Protein AF-A0AAD8Y1L1-F1 (afdb_monomer_lite)

Structure (mmCIF, N/CA/C/O backbone):
data_AF-A0AAD8Y1L1-F1
#
_entry.id   AF-A0AAD8Y1L1-F1
#
loop_
_atom_site.group_PDB
_atom_site.id
_atom_site.type_symbol
_atom_site.label_atom_id
_atom_site.label_alt_id
_atom_site.label_comp_id
_atom_site.label_asym_id
_atom_site.label_entity_id
_atom_site.label_seq_id
_atom_site.pdbx_PDB_ins_code
_atom_site.Cartn_x
_atom_site.Cartn_y
_atom_site.Cartn_z
_atom_site.occupancy
_atom_site.B_iso_or_equiv
_atom_site.auth_seq_id
_atom_site.auth_comp_id
_atom_site.auth_asym_id
_atom_site.auth_atom_id
_atom_site.pdbx_PDB_model_num
ATOM 1 N N . MET A 1 1 ? 27.903 4.517 -93.693 1.00 49.28 1 MET A N 1
ATOM 2 C CA . MET A 1 1 ? 27.095 3.346 -93.288 1.00 49.28 1 MET A CA 1
ATOM 3 C C . MET A 1 1 ? 27.174 3.237 -91.769 1.00 49.28 1 MET A C 1
ATOM 5 O O . MET A 1 1 ? 28.232 2.871 -91.288 1.00 49.28 1 MET A O 1
ATOM 9 N N . ASN A 1 2 ? 26.148 3.653 -91.014 1.00 57.59 2 ASN A N 1
ATOM 10 C CA . ASN A 1 2 ? 26.108 3.457 -89.547 1.00 57.59 2 ASN A CA 1
ATOM 11 C C . ASN A 1 2 ? 24.669 3.423 -88.976 1.00 57.59 2 ASN A C 1
ATOM 13 O O . ASN A 1 2 ? 24.443 3.745 -87.817 1.00 57.59 2 ASN A O 1
ATOM 17 N N . SER A 1 3 ? 23.672 3.097 -89.805 1.00 62.00 3 SER A N 1
ATOM 18 C CA . SER A 1 3 ? 22.247 3.166 -89.437 1.00 62.00 3 SER A CA 1
ATOM 19 C C . SER A 1 3 ? 21.738 1.903 -88.725 1.00 62.00 3 SER A C 1
ATOM 21 O O . SER A 1 3 ? 20.714 1.954 -88.057 1.00 62.00 3 SER A O 1
ATOM 23 N N . GLY A 1 4 ? 22.434 0.768 -88.873 1.00 70.19 4 GLY A N 1
ATOM 24 C CA . GLY A 1 4 ? 22.042 -0.512 -88.265 1.00 70.19 4 GLY A CA 1
ATOM 25 C C . GLY A 1 4 ? 22.522 -0.694 -86.821 1.00 70.19 4 GLY A C 1
ATOM 26 O O . GLY A 1 4 ? 21.837 -1.332 -86.029 1.00 70.19 4 GLY A O 1
ATOM 27 N N . THR A 1 5 ? 23.655 -0.088 -86.462 1.00 79.50 5 THR A N 1
ATOM 28 C CA . THR A 1 5 ? 24.268 -0.151 -85.124 1.00 79.50 5 THR A CA 1
ATOM 29 C C . THR A 1 5 ? 23.466 0.638 -84.090 1.00 79.50 5 THR A C 1
ATOM 31 O O . THR A 1 5 ? 23.135 0.100 -83.040 1.00 79.50 5 THR A O 1
ATOM 34 N N . GLY A 1 6 ? 23.033 1.861 -84.417 1.00 87.25 6 GLY A N 1
ATOM 35 C CA . GLY A 1 6 ? 22.237 2.680 -83.491 1.00 87.25 6 GLY A CA 1
ATOM 36 C C . GLY A 1 6 ? 20.881 2.064 -83.116 1.00 87.25 6 GLY A C 1
ATOM 37 O O . GLY A 1 6 ? 20.441 2.188 -81.979 1.00 87.25 6 GLY A O 1
ATOM 38 N N . ILE A 1 7 ? 20.230 1.352 -84.043 1.00 88.38 7 ILE A N 1
ATOM 39 C CA . ILE A 1 7 ? 18.959 0.660 -83.763 1.00 88.38 7 ILE A CA 1
ATOM 40 C C . ILE A 1 7 ? 19.193 -0.555 -82.852 1.00 88.38 7 ILE A C 1
ATOM 42 O O . ILE A 1 7 ? 18.419 -0.781 -81.925 1.00 88.38 7 ILE A O 1
ATOM 46 N N . GLN A 1 8 ? 20.267 -1.319 -83.074 1.00 87.25 8 GLN A N 1
ATOM 47 C CA . GLN A 1 8 ? 20.634 -2.445 -82.207 1.00 87.25 8 GLN A CA 1
ATOM 48 C C . GLN A 1 8 ? 20.962 -1.991 -80.779 1.00 87.25 8 GLN A C 1
ATOM 50 O O . GLN A 1 8 ? 20.499 -2.616 -79.825 1.00 87.25 8 GLN A O 1
ATOM 55 N N . ASP A 1 9 ? 21.673 -0.872 -80.626 1.00 89.69 9 ASP A N 1
ATOM 56 C CA . ASP A 1 9 ? 21.980 -0.294 -79.314 1.00 89.69 9 ASP A CA 1
ATOM 57 C C . ASP A 1 9 ? 20.715 0.149 -78.568 1.00 89.69 9 ASP A C 1
ATOM 59 O O . ASP A 1 9 ? 20.596 -0.074 -77.360 1.00 89.69 9 ASP A O 1
ATOM 63 N N . LEU A 1 10 ? 19.741 0.723 -79.282 1.00 91.81 10 LEU A N 1
ATOM 64 C CA . LEU A 1 10 ? 18.445 1.103 -78.715 1.00 91.81 10 LEU A CA 1
ATOM 65 C C . LEU A 1 10 ? 17.629 -0.117 -78.269 1.00 91.81 10 LEU A C 1
ATOM 67 O O . LEU A 1 10 ? 17.124 -0.117 -77.149 1.00 91.81 10 LEU A O 1
ATOM 71 N N . MET A 1 11 ? 17.568 -1.184 -79.072 1.00 92.44 11 MET A N 1
ATOM 72 C CA . MET A 1 11 ? 16.893 -2.433 -78.678 1.00 92.44 11 MET A CA 1
ATOM 73 C C . MET A 1 11 ? 17.567 -3.096 -77.463 1.00 92.44 11 MET A C 1
ATOM 75 O O . MET A 1 11 ? 16.900 -3.600 -76.554 1.00 92.44 11 MET A O 1
ATOM 79 N N . ALA A 1 12 ? 18.902 -3.061 -77.398 1.00 92.38 12 ALA A N 1
ATOM 80 C CA 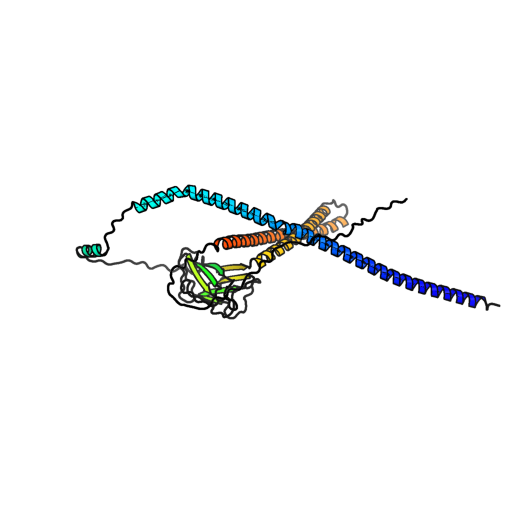. ALA A 1 12 ? 19.659 -3.558 -76.251 1.00 92.38 12 ALA A CA 1
ATOM 81 C C . ALA A 1 12 ? 19.458 -2.686 -74.998 1.00 92.38 12 ALA A C 1
ATOM 83 O O . ALA A 1 12 ? 19.465 -3.193 -73.873 1.00 92.38 12 ALA A O 1
ATOM 84 N N . ALA A 1 13 ? 19.292 -1.371 -75.159 1.00 94.69 13 ALA A N 1
ATOM 85 C CA . ALA A 1 13 ? 18.950 -0.462 -74.069 1.00 94.69 13 ALA A CA 1
ATOM 86 C C . ALA A 1 13 ? 17.513 -0.687 -73.564 1.00 94.69 13 ALA A C 1
ATOM 88 O O . ALA A 1 13 ? 17.309 -0.751 -72.353 1.00 94.69 13 ALA A O 1
ATOM 89 N N . GLU A 1 14 ? 16.542 -0.887 -74.459 1.00 95.44 14 GLU A N 1
ATOM 90 C CA . GLU A 1 14 ? 15.142 -1.180 -74.121 1.00 95.44 14 GLU A CA 1
ATOM 91 C C . GLU A 1 14 ? 14.998 -2.497 -73.347 1.00 95.44 14 GLU A C 1
ATOM 93 O O . GLU A 1 14 ? 14.298 -2.564 -72.332 1.00 95.44 14 GLU A O 1
ATOM 98 N N . THR A 1 15 ? 15.732 -3.532 -73.765 1.00 95.50 15 THR A N 1
ATOM 99 C CA . THR A 1 15 ? 15.752 -4.828 -73.072 1.00 95.50 15 THR A CA 1
ATOM 100 C C . THR A 1 15 ? 16.341 -4.696 -71.665 1.00 95.50 15 THR A C 1
ATOM 102 O O . THR A 1 15 ? 15.747 -5.180 -70.702 1.00 95.50 15 THR A O 1
ATOM 105 N N . ARG A 1 16 ? 17.469 -3.984 -71.516 1.00 94.50 16 ARG A N 1
ATOM 106 C CA . ARG A 1 16 ? 18.092 -3.728 -70.204 1.00 94.50 16 ARG A CA 1
ATOM 107 C C . ARG A 1 16 ? 17.181 -2.912 -69.289 1.00 94.50 16 ARG A C 1
ATOM 109 O O . ARG A 1 16 ? 17.028 -3.256 -68.122 1.00 94.50 16 ARG A O 1
ATOM 116 N N . ALA A 1 17 ? 16.539 -1.869 -69.811 1.00 96.19 17 ALA A N 1
ATOM 117 C CA . ALA A 1 17 ? 15.588 -1.069 -69.044 1.00 96.19 17 ALA A CA 1
ATOM 118 C C . ALA A 1 17 ? 14.386 -1.909 -68.577 1.00 96.19 17 ALA A C 1
ATOM 120 O O . ALA A 1 17 ? 13.998 -1.837 -67.410 1.00 96.19 17 ALA A O 1
ATOM 121 N N . SER A 1 18 ? 13.841 -2.759 -69.453 1.00 96.12 18 SER A N 1
ATOM 122 C CA . SER A 1 18 ? 12.732 -3.663 -69.122 1.00 96.12 18 SER A CA 1
ATOM 123 C C . SER A 1 18 ? 13.118 -4.687 -68.050 1.00 96.12 18 SER A C 1
ATOM 125 O O . SER A 1 18 ? 12.333 -4.937 -67.134 1.00 96.12 18 SER A O 1
ATOM 127 N N . GLN A 1 19 ? 14.336 -5.234 -68.115 1.00 96.75 19 GLN A N 1
ATOM 128 C CA . GLN A 1 19 ? 14.874 -6.148 -67.102 1.00 96.75 19 GLN A CA 1
ATOM 129 C C . GLN A 1 19 ? 15.026 -5.467 -65.739 1.00 96.75 19 GLN A C 1
ATOM 131 O O . GLN A 1 19 ? 14.554 -6.015 -64.748 1.00 96.75 19 GLN A O 1
ATOM 136 N N . ILE A 1 20 ? 15.579 -4.250 -65.692 1.00 96.62 20 ILE A N 1
ATOM 137 C CA . ILE A 1 20 ? 15.720 -3.477 -64.444 1.00 96.62 20 ILE A CA 1
ATOM 138 C C . ILE A 1 20 ? 14.349 -3.236 -63.795 1.00 96.62 20 ILE A C 1
ATOM 140 O O . ILE A 1 20 ? 14.190 -3.371 -62.582 1.00 96.62 20 ILE A O 1
ATOM 144 N N . VAL A 1 21 ? 13.326 -2.910 -64.591 1.00 97.19 21 VAL A N 1
ATOM 145 C CA . VAL A 1 21 ? 11.964 -2.704 -64.073 1.00 97.19 21 VAL A CA 1
ATOM 146 C C . VAL A 1 21 ? 11.338 -4.016 -63.591 1.00 97.19 21 VAL A C 1
ATOM 148 O O . VAL A 1 21 ? 10.662 -4.023 -62.560 1.00 97.19 21 VAL A O 1
ATOM 151 N N . ALA A 1 22 ? 11.540 -5.124 -64.307 1.00 96.38 22 ALA A N 1
ATOM 152 C CA . ALA A 1 22 ? 11.042 -6.437 -63.901 1.00 96.38 22 ALA A CA 1
ATOM 153 C C . ALA A 1 22 ? 11.690 -6.906 -62.588 1.00 96.38 22 ALA A C 1
ATOM 155 O O . ALA A 1 22 ? 10.980 -7.310 -61.668 1.00 96.38 22 ALA A O 1
ATOM 156 N N . GLU A 1 23 ? 13.009 -6.762 -62.467 1.00 96.31 23 GLU A N 1
ATOM 157 C CA . GLU A 1 23 ? 13.766 -7.058 -61.250 1.00 96.31 23 GLU A CA 1
ATOM 158 C C . GLU A 1 23 ? 13.287 -6.198 -60.074 1.00 96.31 23 GLU A C 1
ATOM 160 O O . GLU A 1 23 ? 12.977 -6.726 -59.009 1.00 96.31 23 GLU A O 1
ATOM 165 N N . ALA A 1 24 ? 13.102 -4.890 -60.278 1.00 96.81 24 ALA A N 1
ATOM 166 C CA . ALA A 1 24 ? 12.579 -4.000 -59.242 1.00 96.81 24 ALA A CA 1
ATOM 167 C C . ALA A 1 24 ? 11.163 -4.394 -58.773 1.00 96.81 24 ALA A C 1
ATOM 169 O O . ALA A 1 24 ? 10.834 -4.260 -57.590 1.00 96.81 24 ALA A O 1
ATOM 170 N N . ARG A 1 25 ? 10.309 -4.900 -59.676 1.00 96.69 25 ARG A N 1
ATOM 171 C CA . ARG A 1 25 ? 8.970 -5.405 -59.323 1.00 96.69 25 ARG A CA 1
ATOM 172 C C . ARG A 1 25 ? 9.043 -6.685 -58.494 1.00 96.69 25 ARG A C 1
ATOM 174 O O . ARG A 1 25 ? 8.300 -6.791 -57.519 1.00 96.69 25 ARG A O 1
ATOM 181 N N . ILE A 1 26 ? 9.930 -7.612 -58.856 1.00 96.50 26 ILE A N 1
ATOM 182 C CA . ILE A 1 26 ? 10.165 -8.855 -58.108 1.00 96.50 26 ILE A CA 1
ATOM 183 C C . ILE A 1 26 ? 10.713 -8.524 -56.717 1.00 96.50 26 ILE A C 1
ATOM 185 O O . ILE A 1 26 ? 10.093 -8.895 -55.726 1.00 96.50 26 ILE A O 1
ATOM 189 N N . ALA A 1 27 ? 11.757 -7.695 -56.632 1.00 96.69 27 ALA A N 1
ATOM 190 C CA . ALA A 1 27 ? 12.358 -7.273 -55.368 1.00 96.69 27 ALA A CA 1
ATOM 191 C C . ALA A 1 27 ? 11.351 -6.585 -54.429 1.00 96.69 27 ALA A C 1
ATOM 193 O O . ALA A 1 27 ? 11.379 -6.782 -53.213 1.00 96.69 27 ALA A O 1
ATOM 194 N N . ARG A 1 28 ? 10.411 -5.797 -54.974 1.00 96.62 28 ARG A N 1
ATOM 195 C CA . ARG A 1 28 ? 9.305 -5.229 -54.186 1.00 96.62 28 ARG A CA 1
ATOM 196 C C . ARG A 1 28 ? 8.364 -6.313 -53.653 1.00 96.62 28 ARG A C 1
ATOM 198 O O . ARG A 1 28 ? 7.928 -6.209 -52.508 1.00 96.62 28 ARG A O 1
ATOM 205 N N . GLY A 1 29 ? 8.028 -7.308 -54.472 1.00 96.69 29 GLY A N 1
ATOM 206 C CA . GLY A 1 29 ? 7.209 -8.449 -54.061 1.00 96.69 29 GLY A CA 1
ATOM 207 C C . GLY A 1 29 ? 7.880 -9.274 -52.963 1.00 96.69 29 GLY A C 1
ATOM 208 O O . GLY A 1 29 ? 7.241 -9.596 -51.965 1.00 96.69 29 GLY A O 1
ATOM 209 N N . ASP A 1 30 ? 9.177 -9.530 -53.095 1.00 96.75 30 ASP A N 1
ATOM 210 C CA . ASP A 1 30 ? 9.948 -10.295 -52.115 1.00 96.75 30 ASP A CA 1
ATOM 211 C C . ASP A 1 30 ? 10.082 -9.539 -50.796 1.00 96.75 30 ASP A C 1
ATOM 213 O O . ASP A 1 30 ? 9.859 -10.111 -49.732 1.00 96.75 30 ASP A O 1
ATOM 217 N N . ARG A 1 31 ? 10.317 -8.221 -50.842 1.00 96.19 31 ARG A N 1
ATOM 218 C CA . ARG A 1 31 ? 10.342 -7.390 -49.631 1.00 96.19 31 ARG A CA 1
ATOM 219 C C . ARG A 1 31 ? 8.995 -7.372 -48.905 1.00 96.19 31 ARG A C 1
ATOM 221 O O . ARG A 1 31 ? 8.970 -7.303 -47.681 1.00 96.19 31 ARG A O 1
ATOM 228 N N . MET A 1 32 ? 7.884 -7.438 -49.640 1.00 95.62 32 MET A N 1
ATOM 229 C CA . MET A 1 32 ? 6.546 -7.530 -49.049 1.00 95.62 32 MET A CA 1
ATOM 230 C C . MET A 1 32 ? 6.322 -8.886 -48.370 1.00 95.62 32 MET A C 1
ATOM 232 O O . MET A 1 32 ? 5.813 -8.919 -47.254 1.00 95.62 32 MET A O 1
ATOM 236 N N . LYS A 1 33 ? 6.743 -9.985 -49.007 1.00 97.31 33 LYS A N 1
ATOM 237 C CA . LYS A 1 33 ? 6.671 -11.329 -48.414 1.00 97.31 33 LYS A CA 1
ATOM 238 C C . LYS A 1 33 ? 7.559 -11.452 -47.180 1.00 97.31 33 LYS A C 1
ATOM 240 O O . LYS A 1 33 ? 7.094 -11.951 -46.165 1.00 97.31 33 LYS A O 1
ATOM 245 N N . GLN A 1 34 ? 8.792 -10.949 -47.242 1.00 95.81 34 GLN A N 1
ATOM 246 C CA . GLN A 1 34 ? 9.706 -10.963 -46.101 1.00 95.81 34 GLN A CA 1
ATOM 247 C C . GLN A 1 34 ? 9.111 -10.205 -44.912 1.00 95.81 34 GLN A C 1
ATOM 249 O O . GLN A 1 34 ? 9.090 -10.725 -43.807 1.00 95.81 34 GLN A O 1
ATOM 254 N N . ALA A 1 35 ? 8.538 -9.020 -45.148 1.00 96.00 35 ALA A N 1
ATOM 255 C CA . ALA A 1 35 ? 7.884 -8.255 -44.090 1.00 96.00 35 ALA A CA 1
ATOM 256 C C . ALA A 1 35 ? 6.691 -8.998 -43.460 1.00 96.00 35 ALA A C 1
ATOM 258 O O . ALA A 1 35 ? 6.439 -8.836 -42.269 1.00 96.00 35 ALA A O 1
ATOM 259 N N . GLN A 1 36 ? 5.959 -9.799 -44.242 1.00 96.62 36 GLN A N 1
ATOM 260 C CA . GLN A 1 36 ? 4.876 -10.632 -43.722 1.00 96.62 36 GLN A CA 1
ATOM 261 C C . GLN A 1 36 ? 5.414 -11.780 -42.858 1.00 96.62 36 GLN A C 1
ATOM 263 O O . GLN A 1 36 ? 4.928 -11.971 -41.750 1.00 96.62 36 GLN A O 1
ATOM 268 N N . VAL A 1 37 ? 6.451 -12.483 -43.326 1.00 97.38 37 VAL A N 1
ATOM 269 C CA . VAL A 1 37 ? 7.099 -13.569 -42.572 1.00 97.38 37 VAL A CA 1
ATOM 270 C C . VAL A 1 37 ? 7.678 -13.055 -41.253 1.00 97.38 37 VAL A C 1
ATOM 272 O O . VAL A 1 37 ? 7.405 -13.637 -40.207 1.00 97.38 37 VAL A O 1
ATOM 275 N N . ASP A 1 38 ? 8.396 -11.930 -41.281 1.00 93.81 38 ASP A N 1
ATOM 276 C CA . ASP A 1 38 ? 8.976 -11.321 -40.080 1.00 93.81 38 ASP A CA 1
ATOM 277 C C . ASP A 1 38 ? 7.880 -10.905 -39.077 1.00 93.81 38 ASP A C 1
ATOM 279 O O . ASP A 1 38 ? 8.030 -11.069 -37.865 1.00 93.81 38 ASP A O 1
ATOM 283 N N . ALA A 1 39 ? 6.750 -10.375 -39.561 1.00 96.31 39 ALA A N 1
ATOM 284 C CA . ALA A 1 39 ? 5.620 -10.015 -38.706 1.00 96.31 39 ALA A CA 1
ATOM 285 C C . ALA A 1 39 ? 4.959 -11.250 -38.072 1.00 96.31 39 ALA A C 1
ATOM 287 O O . ALA A 1 39 ? 4.644 -11.231 -36.879 1.00 96.31 39 ALA A O 1
ATOM 288 N N . ASP A 1 40 ? 4.776 -12.322 -38.845 1.00 95.44 40 ASP A N 1
ATOM 289 C CA . ASP A 1 40 ? 4.196 -13.575 -38.362 1.00 95.44 40 ASP A CA 1
ATOM 290 C C . ASP A 1 40 ? 5.104 -14.250 -37.319 1.00 95.44 40 ASP A C 1
ATOM 292 O O . ASP A 1 40 ? 4.611 -14.734 -36.296 1.00 95.44 40 ASP A O 1
ATOM 296 N N . GLU A 1 41 ? 6.427 -14.207 -37.508 1.00 96.75 41 GLU A N 1
ATOM 297 C CA . GLU A 1 41 ? 7.408 -14.701 -36.534 1.00 96.75 41 GLU A CA 1
ATOM 298 C C . GLU A 1 41 ? 7.320 -13.938 -35.202 1.00 96.75 41 GLU A C 1
ATOM 300 O O . GLU A 1 41 ? 7.263 -14.550 -34.131 1.00 96.75 41 GLU A O 1
ATOM 305 N N . LEU A 1 42 ? 7.216 -12.605 -35.248 1.00 95.19 42 LEU A N 1
ATOM 306 C CA . LEU A 1 42 ? 7.050 -11.778 -34.047 1.00 95.19 42 LEU A CA 1
ATOM 307 C C . LEU A 1 42 ? 5.737 -12.075 -33.311 1.00 95.19 42 LEU A C 1
ATOM 309 O O . LEU A 1 42 ? 5.712 -12.131 -32.079 1.00 95.19 42 LEU A O 1
ATOM 313 N N . ILE A 1 43 ? 4.644 -12.292 -34.047 1.00 95.94 43 ILE A N 1
ATOM 314 C CA . ILE A 1 43 ? 3.349 -12.656 -33.459 1.00 95.94 43 ILE A CA 1
ATOM 315 C C . ILE A 1 43 ? 3.431 -14.036 -32.796 1.00 95.94 43 ILE A C 1
ATOM 317 O O . ILE A 1 43 ? 2.912 -14.213 -31.689 1.00 95.94 43 ILE A O 1
ATOM 321 N N . ALA A 1 44 ? 4.082 -15.008 -33.439 1.00 96.56 44 ALA A N 1
ATOM 322 C CA . ALA A 1 44 ? 4.268 -16.347 -32.889 1.00 96.56 44 ALA A CA 1
ATOM 323 C C . ALA A 1 44 ? 5.113 -16.319 -31.605 1.00 96.56 44 ALA A C 1
ATOM 325 O O . ALA A 1 44 ? 4.705 -16.898 -30.595 1.00 96.56 44 ALA A O 1
ATOM 326 N N . ALA A 1 45 ? 6.227 -15.581 -31.609 1.00 96.44 45 ALA A N 1
ATOM 327 C CA . ALA A 1 45 ? 7.076 -15.398 -30.435 1.00 96.44 45 ALA A CA 1
ATOM 328 C C . ALA A 1 45 ? 6.309 -14.752 -29.268 1.00 96.44 45 ALA A C 1
ATOM 330 O O . ALA A 1 45 ? 6.379 -15.233 -28.137 1.00 96.44 45 ALA A O 1
ATOM 331 N N . TYR A 1 46 ? 5.509 -13.716 -29.544 1.00 97.06 46 TYR A N 1
ATOM 332 C CA . TYR A 1 46 ? 4.698 -13.057 -28.519 1.00 97.06 46 TYR A CA 1
ATOM 333 C C . TYR A 1 46 ? 3.635 -13.989 -27.924 1.00 97.06 46 TYR A C 1
ATOM 335 O O . TYR A 1 46 ? 3.447 -14.023 -26.710 1.00 97.06 46 TYR A O 1
ATOM 343 N N . ARG A 1 47 ? 2.947 -14.782 -28.755 1.00 96.62 47 ARG A N 1
ATOM 344 C CA . ARG A 1 47 ? 1.962 -15.765 -28.272 1.00 96.62 47 ARG A CA 1
ATOM 345 C C . ARG A 1 47 ? 2.604 -16.830 -27.389 1.00 96.62 47 ARG A C 1
ATOM 347 O O . ARG A 1 47 ? 2.017 -17.188 -26.373 1.00 96.62 47 ARG A O 1
ATOM 354 N N . LEU A 1 48 ? 3.797 -17.299 -27.753 1.00 96.75 48 LEU A N 1
ATOM 355 C CA . LEU A 1 48 ? 4.545 -18.271 -26.960 1.00 96.75 48 LEU A CA 1
ATOM 356 C C . LEU A 1 48 ? 4.933 -17.699 -25.589 1.00 96.75 48 LEU A C 1
ATOM 358 O O . LEU A 1 48 ? 4.727 -18.362 -24.576 1.00 96.75 48 LEU A O 1
ATOM 362 N N . GLU A 1 49 ? 5.432 -16.461 -25.544 1.00 94.31 49 GLU A N 1
ATOM 363 C CA . GLU A 1 49 ? 5.761 -15.779 -24.286 1.00 94.31 49 GLU A CA 1
ATOM 364 C C . GLU A 1 49 ? 4.521 -15.602 -23.394 1.00 94.31 49 GLU A C 1
ATOM 366 O O . GLU A 1 49 ? 4.573 -15.872 -22.194 1.00 94.31 49 GLU A O 1
ATOM 371 N N . GLN A 1 50 ? 3.386 -15.194 -23.975 1.00 96.75 50 GLN A N 1
ATOM 372 C CA . GLN A 1 50 ? 2.130 -15.054 -23.233 1.00 96.75 50 GLN A CA 1
ATOM 373 C C . GLN A 1 50 ? 1.612 -16.396 -22.706 1.00 96.75 50 GLN A C 1
ATOM 375 O O . GLN A 1 50 ? 1.126 -16.451 -21.577 1.00 96.75 50 GLN A O 1
ATOM 380 N N . GLN A 1 51 ? 1.732 -17.473 -23.488 1.00 93.44 51 GLN A N 1
ATOM 381 C CA . GLN A 1 51 ? 1.324 -18.807 -23.053 1.00 93.44 51 GLN A CA 1
ATOM 382 C C . GLN A 1 51 ? 2.211 -19.316 -21.911 1.00 93.44 51 GLN A C 1
ATOM 384 O O . GLN A 1 51 ? 1.683 -19.766 -20.902 1.00 93.44 51 GLN A O 1
ATOM 389 N N . ASP A 1 52 ? 3.535 -19.169 -22.002 1.00 93.50 52 ASP A N 1
ATOM 390 C CA . ASP A 1 52 ? 4.456 -19.549 -20.920 1.00 93.50 52 ASP A CA 1
ATOM 391 C C . ASP A 1 52 ? 4.200 -18.732 -19.641 1.00 93.50 52 ASP A C 1
ATOM 393 O O . ASP A 1 52 ? 4.187 -19.269 -18.530 1.00 93.50 52 ASP A O 1
ATOM 397 N N . ALA A 1 53 ? 3.921 -17.432 -19.776 1.00 92.06 53 ALA A N 1
ATOM 398 C CA . ALA A 1 53 ? 3.521 -16.595 -18.649 1.00 92.06 53 ALA A CA 1
ATOM 399 C C . ALA A 1 53 ? 2.187 -17.053 -18.032 1.00 92.06 53 ALA A C 1
ATOM 401 O O . ALA A 1 53 ? 2.050 -17.073 -16.802 1.00 92.06 53 ALA A O 1
ATOM 402 N N . PHE A 1 54 ? 1.218 -17.436 -18.866 1.00 91.19 54 PHE A N 1
ATOM 403 C CA . PHE A 1 54 ? -0.057 -17.982 -18.418 1.00 91.19 54 PHE A CA 1
ATOM 404 C C . PHE A 1 54 ? 0.133 -19.317 -17.701 1.00 91.19 54 PHE A C 1
ATOM 406 O O . PHE A 1 54 ? -0.350 -19.452 -16.584 1.00 91.19 54 PHE A O 1
ATOM 413 N N . ASP A 1 55 ? 0.890 -20.254 -18.266 1.00 86.44 55 ASP A N 1
ATOM 414 C CA . ASP A 1 55 ? 1.129 -21.578 -17.687 1.00 86.44 55 ASP A CA 1
ATOM 415 C C . ASP A 1 55 ? 1.894 -21.482 -16.362 1.00 86.44 55 ASP A C 1
ATOM 417 O O . ASP A 1 55 ? 1.551 -22.153 -15.387 1.00 86.44 55 ASP A O 1
ATOM 421 N N . LYS A 1 56 ? 2.883 -20.583 -16.259 1.00 88.38 56 LYS A N 1
ATOM 422 C CA . LYS A 1 56 ? 3.562 -20.281 -14.986 1.00 88.38 56 LYS A CA 1
ATOM 423 C C . LYS A 1 56 ? 2.588 -19.780 -13.928 1.00 88.38 56 LYS A C 1
ATOM 425 O O . LYS A 1 56 ? 2.660 -20.207 -12.775 1.00 88.38 56 LYS A O 1
ATOM 430 N N . LYS A 1 57 ? 1.672 -18.887 -14.306 1.00 85.31 57 LYS A N 1
ATOM 431 C CA . LYS A 1 57 ? 0.663 -18.349 -13.391 1.00 85.31 57 LYS A CA 1
ATOM 432 C C . LYS A 1 57 ? -0.404 -19.387 -13.041 1.00 85.31 57 LYS A C 1
ATOM 434 O O . LYS A 1 57 ? -0.767 -19.509 -11.878 1.00 85.31 57 LYS A O 1
ATOM 439 N N . ALA A 1 58 ? -0.856 -20.172 -14.010 1.00 81.44 58 ALA A N 1
ATOM 440 C CA . ALA A 1 58 ? -1.816 -21.249 -13.825 1.00 81.44 58 ALA A CA 1
ATOM 441 C C . ALA A 1 58 ? -1.243 -22.364 -12.945 1.00 81.44 58 ALA A C 1
ATOM 443 O O . ALA A 1 58 ? -1.959 -22.888 -12.107 1.00 81.44 58 ALA A O 1
ATOM 444 N N . ASN A 1 59 ? 0.049 -22.679 -13.040 1.00 74.62 59 ASN A N 1
ATOM 445 C CA . ASN A 1 59 ? 0.695 -23.617 -12.120 1.00 74.62 59 ASN A CA 1
ATOM 446 C C . ASN A 1 59 ? 0.869 -23.031 -10.709 1.00 74.62 59 ASN A C 1
ATOM 448 O O . ASN A 1 59 ? 0.764 -23.765 -9.726 1.00 74.62 59 ASN A O 1
ATOM 452 N N . ALA A 1 60 ? 1.098 -21.719 -10.587 1.00 74.12 60 ALA A N 1
ATOM 453 C CA . ALA A 1 60 ? 1.170 -21.047 -9.289 1.00 74.12 60 ALA A CA 1
ATOM 454 C C . ALA A 1 60 ? -0.201 -20.969 -8.586 1.00 74.12 60 ALA A C 1
ATOM 456 O O . ALA A 1 60 ? -0.294 -21.235 -7.388 1.00 74.12 60 ALA A O 1
ATOM 457 N N . ASP A 1 61 ? -1.261 -20.649 -9.331 1.00 68.00 61 ASP A N 1
ATOM 458 C CA . ASP A 1 61 ? -2.608 -20.416 -8.794 1.00 68.00 61 ASP A CA 1
ATOM 459 C C . ASP A 1 61 ? -3.488 -21.689 -8.820 1.00 68.00 61 ASP A C 1
ATOM 461 O O . ASP A 1 61 ? -4.345 -21.889 -7.957 1.00 68.00 61 ASP A O 1
ATOM 465 N N . GLY A 1 62 ? -3.264 -22.594 -9.775 1.00 58.22 62 GLY A N 1
ATOM 466 C CA . GLY A 1 62 ? -4.070 -23.795 -10.044 1.00 58.22 62 GLY A CA 1
ATOM 467 C C . GLY A 1 62 ? -3.810 -24.978 -9.110 1.00 58.22 62 GLY A C 1
ATOM 468 O O . GLY A 1 62 ? -4.633 -25.886 -9.029 1.00 58.22 62 GLY A O 1
ATOM 469 N N . GLY A 1 63 ? -2.735 -24.950 -8.315 1.00 57.28 63 GLY A N 1
ATOM 470 C CA . GLY A 1 63 ? -2.516 -25.913 -7.225 1.00 57.28 63 GLY A CA 1
ATOM 471 C C . GLY A 1 63 ? -3.378 -25.661 -5.975 1.00 57.28 63 GLY A C 1
ATOM 472 O O . GLY A 1 63 ? -3.321 -26.433 -5.015 1.00 57.28 63 GLY A O 1
ATOM 473 N N . SER A 1 64 ? -4.161 -24.575 -5.952 1.00 56.59 64 SER A N 1
ATOM 474 C CA . SER A 1 64 ? -4.847 -24.077 -4.750 1.00 56.59 64 SER A CA 1
ATOM 475 C C . SER A 1 64 ? -6.028 -24.945 -4.289 1.00 56.59 64 SER A C 1
ATOM 477 O O . SER A 1 64 ? -6.291 -25.019 -3.088 1.00 56.59 64 SER A O 1
ATOM 479 N N . GLY A 1 65 ? -6.689 -25.670 -5.201 1.00 59.16 65 GLY A N 1
ATOM 480 C CA . GLY A 1 65 ? -7.910 -26.431 -4.890 1.00 59.16 65 GLY A CA 1
ATOM 481 C C . GLY A 1 65 ? -7.722 -27.501 -3.806 1.00 59.16 65 GLY A C 1
ATOM 482 O O . GLY A 1 65 ? -8.475 -27.543 -2.836 1.00 59.16 65 GLY A O 1
ATOM 483 N N . ASN A 1 66 ? -6.664 -28.309 -3.907 1.00 61.16 66 ASN A N 1
ATOM 484 C CA . ASN A 1 66 ? -6.392 -29.366 -2.924 1.00 61.16 66 ASN A CA 1
ATOM 485 C C . ASN A 1 66 ? -5.620 -28.845 -1.701 1.00 61.16 66 ASN A C 1
ATOM 487 O O . ASN A 1 66 ? -5.809 -29.336 -0.589 1.00 61.16 66 ASN A O 1
ATOM 491 N N . ASN A 1 67 ? -4.785 -27.816 -1.870 1.00 68.62 67 ASN A N 1
ATOM 492 C CA . ASN A 1 67 ? -3.958 -27.280 -0.786 1.00 68.62 67 ASN A CA 1
ATOM 493 C C . ASN A 1 67 ? -4.785 -26.500 0.249 1.00 68.62 67 ASN A C 1
ATOM 495 O O . ASN A 1 67 ? -4.517 -26.583 1.447 1.00 68.62 67 ASN A O 1
ATOM 499 N N . ALA A 1 68 ? -5.827 -25.784 -0.191 1.00 73.31 68 ALA A N 1
ATOM 500 C CA . ALA A 1 68 ? -6.733 -25.072 0.707 1.00 73.31 68 ALA A CA 1
ATOM 501 C C . ALA A 1 68 ? -7.516 -26.035 1.616 1.00 73.31 68 ALA A C 1
ATOM 503 O O . ALA A 1 68 ? -7.587 -25.805 2.822 1.00 73.31 68 ALA A O 1
ATOM 504 N N . SER A 1 69 ? -8.032 -27.140 1.065 1.00 80.56 69 SER A N 1
ATOM 505 C CA . SER A 1 69 ? -8.764 -28.150 1.842 1.00 80.56 69 SER A CA 1
ATOM 506 C C . SER A 1 69 ? -7.859 -28.870 2.843 1.00 80.56 69 SER A C 1
ATOM 508 O O . SER A 1 69 ? -8.234 -29.041 4.001 1.00 80.56 69 SER A O 1
ATOM 510 N N . VAL A 1 70 ? -6.646 -29.255 2.430 1.00 82.69 70 VAL A N 1
ATOM 511 C CA . VAL A 1 70 ? -5.683 -29.933 3.315 1.00 82.69 70 VAL A CA 1
ATOM 512 C C . VAL A 1 70 ? -5.229 -29.010 4.444 1.00 82.69 70 VAL A C 1
ATOM 514 O O . VAL A 1 70 ? -5.167 -29.434 5.598 1.00 82.69 70 VAL A O 1
ATOM 517 N N . LYS A 1 71 ? -4.961 -27.734 4.143 1.00 84.88 71 LYS A N 1
ATOM 518 C CA . LYS A 1 71 ? -4.584 -26.750 5.159 1.00 84.88 71 LYS A CA 1
ATOM 519 C C . LYS A 1 71 ? -5.723 -26.489 6.149 1.00 84.88 71 LYS A C 1
ATOM 521 O O . LYS A 1 71 ? -5.479 -26.497 7.350 1.00 84.88 71 LYS A O 1
ATOM 526 N N . LEU A 1 72 ? -6.953 -26.325 5.658 1.00 87.00 72 LEU A N 1
ATOM 527 C CA . LEU A 1 72 ? -8.131 -26.126 6.504 1.00 87.00 72 LEU A CA 1
ATOM 528 C C . LEU A 1 72 ? -8.364 -27.321 7.437 1.00 87.00 72 LEU A C 1
ATOM 530 O O . LEU A 1 72 ? -8.661 -27.149 8.618 1.00 87.00 72 LEU A O 1
ATOM 534 N N . GLN A 1 73 ? -8.189 -28.539 6.925 1.00 89.06 73 GLN A N 1
ATOM 535 C CA . GLN A 1 73 ? -8.360 -29.749 7.718 1.00 89.06 73 GLN A CA 1
ATOM 536 C C . GLN A 1 73 ? -7.245 -29.925 8.758 1.00 89.06 73 GLN A C 1
ATOM 538 O O . GLN A 1 73 ? -7.516 -30.355 9.878 1.00 89.06 73 GLN A O 1
ATOM 543 N N . ALA A 1 74 ? -6.010 -29.534 8.433 1.00 92.25 74 ALA A N 1
ATOM 544 C CA . ALA A 1 74 ? -4.912 -29.498 9.397 1.00 92.25 74 ALA A CA 1
ATOM 545 C C . ALA A 1 74 ? -5.157 -28.472 10.520 1.00 92.25 74 ALA A C 1
ATOM 547 O O . ALA A 1 74 ? -4.958 -28.800 11.689 1.00 92.25 74 ALA A O 1
ATOM 548 N N . GLU A 1 75 ? -5.631 -27.267 10.184 1.00 93.56 75 GLU A N 1
ATOM 549 C CA . GLU A 1 75 ? -5.997 -26.232 11.164 1.00 93.56 75 GLU A CA 1
ATOM 550 C C . GLU A 1 75 ? -7.156 -26.699 12.059 1.00 93.56 75 GLU A C 1
ATOM 552 O O . GLU A 1 75 ? -7.057 -26.626 13.282 1.00 93.56 75 GLU A O 1
ATOM 557 N N . THR A 1 76 ? -8.196 -27.296 11.470 1.00 94.62 76 THR A N 1
ATOM 558 C CA . THR A 1 76 ? -9.352 -27.830 12.211 1.00 94.62 76 THR A CA 1
ATOM 559 C C . THR A 1 76 ? -8.931 -28.928 13.192 1.00 94.62 76 THR A C 1
ATOM 561 O O . THR A 1 76 ? -9.339 -28.926 14.351 1.00 94.62 76 THR A O 1
ATOM 564 N N . ASN A 1 77 ? -8.067 -29.854 12.766 1.00 95.25 77 ASN A N 1
ATOM 565 C CA . ASN A 1 77 ? -7.573 -30.919 13.639 1.00 95.25 77 ASN A CA 1
ATOM 566 C C . ASN A 1 77 ? -6.717 -30.377 14.795 1.00 95.25 77 ASN A C 1
ATOM 568 O O . ASN A 1 77 ? -6.785 -30.910 15.903 1.00 95.25 77 ASN A O 1
ATOM 572 N N . ALA A 1 78 ? -5.937 -29.319 14.558 1.00 94.94 78 ALA A N 1
ATOM 573 C CA . ALA A 1 78 ? -5.160 -28.664 15.604 1.00 94.94 78 ALA A CA 1
ATOM 574 C C . ALA A 1 78 ? -6.066 -27.966 16.635 1.00 94.94 78 ALA A C 1
ATOM 576 O O . ALA A 1 78 ? -5.854 -28.120 17.838 1.00 94.94 78 ALA A O 1
ATOM 577 N N . GLU A 1 79 ? -7.110 -27.262 16.187 1.00 94.81 79 GLU A N 1
ATOM 578 C CA . GLU A 1 79 ? -8.078 -26.611 17.080 1.00 94.81 79 GLU A CA 1
ATOM 579 C C . GLU A 1 79 ? -8.871 -27.620 17.917 1.00 94.81 79 GLU A C 1
ATOM 581 O O . GLU A 1 79 ? -9.086 -27.397 19.109 1.00 94.81 79 GLU A O 1
ATOM 586 N N . ILE A 1 80 ? -9.256 -28.763 17.337 1.00 95.94 80 ILE A N 1
ATOM 587 C CA . ILE A 1 80 ? -9.923 -29.842 18.081 1.00 95.94 80 ILE A CA 1
ATOM 588 C C . ILE A 1 80 ? -9.015 -30.367 19.202 1.00 95.94 80 ILE A C 1
ATOM 590 O O . ILE A 1 80 ? -9.489 -30.581 20.319 1.00 95.94 80 ILE A O 1
ATOM 594 N N . GLN A 1 81 ? -7.716 -30.547 18.941 1.00 95.12 81 GLN A N 1
ATOM 595 C CA . GLN A 1 81 ? -6.769 -31.008 19.962 1.00 95.12 81 GLN A CA 1
ATOM 596 C C . GLN A 1 81 ? -6.577 -29.987 21.086 1.00 95.12 81 GLN A C 1
ATOM 598 O O . GLN A 1 81 ? -6.562 -30.372 22.257 1.00 95.12 81 GLN A O 1
ATOM 603 N N . ASP A 1 82 ? -6.474 -28.697 20.759 1.00 95.19 82 ASP A N 1
ATOM 604 C CA . ASP A 1 82 ? -6.365 -27.649 21.778 1.00 95.19 82 ASP A CA 1
ATOM 605 C C . ASP A 1 82 ? -7.646 -27.558 22.620 1.00 95.19 82 ASP A C 1
ATOM 607 O O . ASP A 1 82 ? -7.589 -27.536 23.849 1.00 95.19 82 ASP A O 1
ATOM 611 N N . MET A 1 83 ? -8.818 -27.629 21.982 1.00 94.19 83 MET A N 1
ATOM 612 C CA . MET A 1 83 ? -10.110 -27.616 22.671 1.00 94.19 83 MET A CA 1
ATOM 613 C C . MET A 1 83 ? -10.262 -28.808 23.628 1.00 94.19 83 MET A C 1
ATOM 615 O O . MET A 1 83 ? -10.681 -28.636 24.774 1.00 94.19 83 MET A O 1
ATOM 619 N N . GLN A 1 84 ? -9.858 -30.009 23.202 1.00 95.25 84 GLN A N 1
ATOM 620 C CA . GLN A 1 84 ? -9.819 -31.196 24.063 1.00 95.25 84 GLN A CA 1
ATOM 621 C C . GLN A 1 84 ? -8.817 -31.031 25.216 1.00 95.25 84 GLN A C 1
ATOM 623 O O . GLN A 1 84 ? -9.112 -31.405 26.354 1.00 95.25 84 GLN A O 1
ATOM 628 N N . GLY A 1 85 ? -7.652 -30.431 24.954 1.00 94.69 85 GLY A N 1
ATOM 629 C CA . GLY A 1 85 ? -6.650 -30.116 25.970 1.00 94.69 85 GLY A CA 1
ATOM 630 C C . GLY A 1 85 ? -7.180 -29.160 27.041 1.00 94.69 85 GLY A C 1
ATOM 631 O O . GLY A 1 85 ? -7.058 -29.439 28.235 1.00 94.69 85 GLY A O 1
ATOM 632 N N . GLN A 1 86 ? -7.823 -28.066 26.629 1.00 93.56 86 GLN A N 1
ATOM 633 C CA . GLN A 1 86 ? -8.423 -27.082 27.532 1.00 93.56 86 GLN A CA 1
ATOM 634 C C . GLN A 1 86 ? -9.588 -27.667 28.336 1.00 93.56 86 GLN A C 1
ATOM 636 O O . GLN A 1 86 ? -9.712 -27.379 29.530 1.00 93.56 86 GLN A O 1
ATOM 641 N N . PHE A 1 87 ? -10.414 -28.514 27.714 1.00 95.12 87 PHE A N 1
ATOM 642 C CA . PHE A 1 87 ? -11.490 -29.224 28.400 1.00 95.12 87 PHE A CA 1
ATOM 643 C C . PHE A 1 87 ? -10.930 -30.124 29.505 1.00 95.12 87 PHE A C 1
ATOM 645 O O . PHE A 1 87 ? -11.308 -29.974 30.664 1.00 95.12 87 PHE A O 1
ATOM 652 N N . ASN A 1 88 ? -9.957 -30.981 29.190 1.00 93.69 88 ASN A N 1
ATOM 653 C CA . ASN A 1 88 ? -9.374 -31.908 30.163 1.00 93.69 88 ASN A CA 1
ATOM 654 C C . ASN A 1 88 ? -8.670 -31.190 31.329 1.00 93.69 88 ASN A C 1
ATOM 656 O O . ASN A 1 88 ? -8.692 -31.674 32.458 1.00 93.69 88 ASN A O 1
ATOM 660 N N . GLN A 1 89 ? -8.077 -30.017 31.085 1.00 93.50 89 GLN A N 1
ATOM 661 C CA . GLN A 1 89 ? -7.414 -29.223 32.127 1.00 93.50 89 GLN A CA 1
ATOM 662 C C . GLN A 1 89 ? -8.387 -28.488 33.062 1.00 93.50 89 GLN A C 1
ATOM 664 O O . GLN A 1 89 ? -8.063 -28.254 34.231 1.00 93.50 89 GLN A O 1
ATOM 669 N N . ASN A 1 90 ? -9.553 -28.078 32.555 1.00 93.69 90 ASN A N 1
ATOM 670 C CA . ASN A 1 90 ? -10.476 -27.202 33.281 1.00 93.69 90 ASN A CA 1
ATOM 671 C C . ASN A 1 90 ? -11.760 -27.897 33.745 1.00 93.69 90 ASN A C 1
ATOM 673 O O . ASN A 1 90 ? -12.423 -27.365 34.636 1.00 93.69 90 ASN A O 1
ATOM 677 N N . ALA A 1 91 ? -12.081 -29.083 33.216 1.00 93.31 91 ALA A N 1
ATOM 678 C CA . ALA A 1 91 ? -13.283 -29.838 33.564 1.00 93.31 91 ALA A CA 1
ATOM 679 C C . ALA A 1 91 ? -13.415 -30.027 35.080 1.00 93.31 91 ALA A C 1
ATOM 681 O O . ALA A 1 91 ? -14.442 -29.672 35.656 1.00 93.31 91 ALA A O 1
ATOM 682 N N . GLN A 1 92 ? -12.350 -30.479 35.750 1.00 91.56 92 GLN A N 1
ATOM 683 C CA . GLN A 1 92 ? -12.400 -30.721 37.192 1.00 91.56 92 GLN A CA 1
ATOM 684 C C . GLN A 1 92 ? -12.616 -29.431 38.000 1.00 91.56 92 GLN A C 1
ATOM 686 O O . GLN A 1 92 ? -13.433 -29.401 38.913 1.00 91.56 92 GLN A O 1
ATOM 691 N N . LYS A 1 93 ? -11.963 -28.326 37.614 1.00 94.19 93 LYS A N 1
ATOM 692 C CA . LYS A 1 93 ? -12.116 -27.025 38.290 1.00 94.19 93 LYS A CA 1
ATOM 693 C C . LYS A 1 93 ? -13.534 -26.469 38.143 1.00 94.19 93 LYS A C 1
ATOM 695 O O . LYS A 1 93 ? -14.063 -25.880 39.081 1.00 94.19 93 LYS A O 1
ATOM 700 N N . ALA A 1 94 ? -14.143 -26.638 36.968 1.00 92.62 94 ALA A N 1
ATOM 701 C CA . ALA A 1 94 ? -15.514 -26.206 36.717 1.00 92.62 94 ALA A CA 1
ATOM 702 C C . ALA A 1 94 ? -16.512 -27.003 37.571 1.00 92.62 94 ALA A C 1
ATOM 704 O O . ALA A 1 94 ? -17.397 -26.411 38.192 1.00 92.62 94 ALA A O 1
ATOM 705 N N . VAL A 1 95 ? -16.321 -28.324 37.662 1.00 94.06 95 VAL A N 1
ATOM 706 C CA . VAL A 1 95 ? -17.112 -29.201 38.537 1.00 94.06 95 VAL A CA 1
ATOM 707 C C . VAL A 1 95 ? -16.972 -28.779 40.001 1.00 94.06 95 VAL A C 1
ATOM 709 O O . VAL A 1 95 ? -17.983 -28.633 40.685 1.00 94.06 95 VAL A O 1
ATOM 712 N N . ASP A 1 96 ? -15.759 -28.483 40.467 1.00 93.12 96 ASP A N 1
ATOM 713 C CA . ASP A 1 96 ? -15.522 -28.056 41.850 1.00 93.12 96 ASP A CA 1
ATOM 714 C C . ASP A 1 96 ? -16.206 -26.717 42.177 1.00 93.12 96 ASP A C 1
ATOM 716 O O . ASP A 1 96 ? -16.783 -26.558 43.254 1.00 93.12 96 ASP A O 1
ATOM 720 N N . VAL A 1 97 ? -16.195 -25.746 41.254 1.00 94.00 97 VAL A N 1
ATOM 721 C CA . VAL A 1 97 ? -16.895 -24.460 41.437 1.00 94.00 97 VAL A CA 1
ATOM 722 C C . VAL A 1 97 ? -18.407 -24.659 41.514 1.00 94.00 97 VAL A C 1
ATOM 724 O O . VAL A 1 97 ? -19.048 -24.067 42.388 1.00 94.00 97 VAL A O 1
ATOM 727 N N . LEU A 1 98 ? -18.967 -25.489 40.628 1.00 92.44 98 LEU A N 1
ATOM 728 C CA . LEU A 1 98 ? -20.394 -25.810 40.621 1.00 92.44 98 LEU A CA 1
ATOM 729 C C . LEU A 1 98 ? -20.801 -26.495 41.927 1.00 92.44 98 LEU A C 1
ATOM 731 O O . LEU A 1 98 ? -21.724 -26.031 42.592 1.00 92.44 98 LEU A O 1
ATOM 735 N N . LEU A 1 99 ? -20.061 -27.523 42.350 1.00 93.88 99 LEU A N 1
ATOM 736 C CA . LEU A 1 99 ? -20.313 -28.224 43.609 1.00 93.88 99 LEU A CA 1
ATOM 737 C C . LEU A 1 99 ? -20.200 -27.286 44.812 1.00 93.88 99 LEU A C 1
ATOM 739 O O . LEU A 1 99 ? -21.080 -27.280 45.672 1.00 93.88 99 LEU A O 1
ATOM 743 N N . ARG A 1 100 ? -19.167 -26.435 44.854 1.00 93.50 100 ARG A N 1
ATOM 744 C CA . ARG A 1 100 ? -18.996 -25.451 45.928 1.00 93.50 100 ARG A CA 1
ATOM 745 C C . ARG A 1 100 ? -20.189 -24.508 46.014 1.00 93.50 100 ARG A C 1
ATOM 747 O O . ARG A 1 100 ? -20.645 -24.231 47.115 1.00 93.50 100 ARG A O 1
ATOM 754 N N . LYS A 1 101 ? -20.694 -24.018 44.879 1.00 89.19 101 LYS A N 1
ATOM 755 C CA . LYS A 1 101 ? -21.841 -23.103 44.850 1.00 89.19 101 LYS A CA 1
ATOM 756 C C . LYS A 1 101 ? -23.162 -23.784 45.182 1.00 89.19 101 LYS A C 1
ATOM 758 O O . LYS A 1 101 ? -23.949 -23.193 45.909 1.00 89.19 101 LYS A O 1
ATOM 763 N N . CYS A 1 102 ? -23.382 -25.019 44.737 1.00 89.19 102 CYS A N 1
ATOM 764 C CA . CYS A 1 102 ? -24.561 -25.795 45.126 1.00 89.19 102 CYS A CA 1
ATOM 765 C C . CYS A 1 102 ? -24.589 -26.107 46.632 1.00 89.19 102 CYS A C 1
ATOM 767 O O . CYS A 1 102 ? -25.666 -26.194 47.214 1.00 89.19 102 CYS A O 1
ATOM 769 N N . CYS A 1 103 ? -23.421 -26.239 47.266 1.00 87.94 103 CYS A N 1
ATOM 770 C CA . CYS A 1 103 ? -23.298 -26.489 48.704 1.00 87.94 103 CYS A CA 1
ATOM 771 C C . CYS A 1 103 ? -23.143 -25.210 49.554 1.00 87.94 103 CYS A C 1
ATOM 773 O O . CYS A 1 103 ? -23.163 -25.289 50.782 1.00 87.94 103 CYS A O 1
ATOM 775 N N . GLU A 1 104 ? -22.995 -24.032 48.942 1.00 84.50 104 GLU A N 1
ATOM 776 C CA . GLU A 1 104 ? -22.899 -22.743 49.635 1.00 84.50 104 GLU A CA 1
ATOM 777 C C . GLU A 1 104 ? -24.305 -22.166 49.843 1.00 84.50 104 GLU A C 1
ATOM 779 O O . GLU A 1 104 ? -24.823 -21.405 49.026 1.00 84.50 104 GLU A O 1
ATOM 784 N N . VAL A 1 105 ? -24.944 -22.536 50.954 1.00 82.19 105 VAL A N 1
ATOM 785 C CA . VAL A 1 105 ? -26.252 -21.984 51.328 1.00 82.19 105 VAL A CA 1
ATOM 786 C C . VAL A 1 105 ? -26.054 -20.626 52.004 1.00 82.19 105 VAL A C 1
ATOM 788 O O . VAL A 1 105 ? -25.706 -20.550 53.183 1.00 82.19 105 VAL A O 1
ATOM 791 N N . SER A 1 106 ? -26.286 -19.544 51.255 1.00 70.62 106 SER A N 1
ATOM 792 C CA . SER A 1 106 ? -26.340 -18.186 51.805 1.00 70.62 106 SER A CA 1
ATOM 793 C C . SER A 1 106 ? -27.716 -17.923 52.412 1.00 70.62 106 SER A C 1
ATOM 795 O O . SER A 1 106 ? -28.714 -17.778 51.704 1.00 70.62 106 SER A O 1
ATOM 797 N N . LEU A 1 107 ? -27.775 -17.868 53.740 1.00 75.69 107 LEU A N 1
ATOM 798 C CA . LEU A 1 107 ? -28.959 -17.433 54.471 1.00 75.69 107 LEU A CA 1
ATOM 799 C C . LEU A 1 107 ? -28.939 -15.905 54.582 1.00 75.69 107 LEU A C 1
ATOM 801 O O . LEU A 1 107 ? -28.565 -15.349 55.613 1.00 75.69 107 LEU A O 1
ATOM 805 N N . GLU A 1 108 ? -29.333 -15.214 53.514 1.00 70.31 108 GLU A N 1
ATOM 806 C CA . GLU A 1 108 ? -29.601 -13.779 53.590 1.00 70.31 108 GLU A CA 1
ATOM 807 C C . GLU A 1 108 ? -30.986 -13.526 54.179 1.00 70.31 108 GLU A C 1
ATOM 809 O O . GLU A 1 108 ? -32.014 -14.014 53.704 1.00 70.31 108 GLU A O 1
ATOM 814 N N . VAL A 1 109 ? -31.015 -12.722 55.238 1.00 73.69 109 VAL A N 1
ATOM 815 C CA . VAL A 1 109 ? -32.260 -12.229 55.808 1.00 73.69 109 VAL A CA 1
ATOM 816 C C . VAL A 1 109 ? -32.822 -11.157 54.868 1.00 73.69 109 VAL A C 1
ATOM 818 O O . VAL A 1 109 ? -32.148 -10.150 54.641 1.00 73.69 109 VAL A O 1
ATOM 821 N N . PRO A 1 110 ? -34.064 -11.298 54.365 1.00 73.81 110 PRO A N 1
ATOM 822 C CA . PRO A 1 110 ? -34.666 -10.301 53.489 1.00 73.81 110 PRO A CA 1
ATOM 823 C C . PRO A 1 110 ? -34.620 -8.903 54.112 1.00 73.81 110 PRO A C 1
ATOM 825 O O . PRO A 1 110 ? -34.977 -8.717 55.280 1.00 73.81 110 PRO A O 1
ATOM 828 N N . SER A 1 111 ? -34.239 -7.895 53.325 1.00 66.31 111 SER A N 1
ATOM 829 C CA . SER A 1 111 ? -33.986 -6.512 53.771 1.00 66.31 111 SER A CA 1
ATOM 830 C C . SER A 1 111 ? -35.202 -5.832 54.430 1.00 66.31 111 SER A C 1
ATOM 832 O O . SER A 1 111 ? -35.076 -4.781 55.059 1.00 66.31 111 SER A O 1
ATOM 834 N N . ALA A 1 112 ? -36.399 -6.418 54.313 1.00 62.88 112 ALA A N 1
ATOM 835 C CA . ALA A 1 112 ? -37.593 -6.032 55.068 1.00 62.88 112 ALA A CA 1
ATOM 836 C C . ALA A 1 112 ? -37.444 -6.281 56.583 1.00 62.88 112 ALA A C 1
ATOM 838 O O . ALA A 1 112 ? -37.876 -5.461 57.390 1.00 62.88 112 ALA A O 1
ATOM 839 N N . ARG A 1 113 ? -36.778 -7.373 56.979 1.00 60.97 113 ARG A N 1
ATOM 840 C CA . ARG A 1 113 ? -36.531 -7.713 58.387 1.00 60.97 113 ARG A CA 1
ATOM 841 C C . ARG A 1 113 ? -35.388 -6.879 58.978 1.00 60.97 113 ARG A C 1
ATOM 843 O O . ARG A 1 113 ? -35.500 -6.452 60.121 1.00 60.97 113 ARG A O 1
ATOM 850 N N . ILE A 1 114 ? -34.366 -6.537 58.190 1.00 62.25 114 ILE A N 1
ATOM 851 C CA . ILE A 1 114 ? -33.253 -5.655 58.609 1.00 62.25 114 ILE A CA 1
ATOM 852 C C . ILE A 1 114 ? -33.754 -4.232 58.928 1.00 62.25 114 ILE A C 1
ATOM 854 O O . ILE A 1 114 ? -33.340 -3.616 59.908 1.00 62.25 114 ILE A O 1
ATOM 858 N N . ARG A 1 115 ? -34.733 -3.730 58.164 1.00 56.53 115 ARG A N 1
ATOM 859 C CA . ARG A 1 115 ? -35.357 -2.420 58.420 1.00 56.53 115 ARG A CA 1
ATOM 860 C C . ARG A 1 115 ? -36.161 -2.364 59.724 1.00 56.53 115 ARG A C 1
ATOM 862 O O . ARG A 1 115 ? -36.243 -1.301 60.333 1.00 56.53 115 ARG A O 1
ATOM 869 N N . SER A 1 116 ? -36.725 -3.485 60.183 1.00 54.00 116 SER A N 1
ATOM 870 C CA . SER A 1 116 ? -37.430 -3.534 61.475 1.00 54.00 116 SER A CA 1
ATOM 871 C C . SER A 1 116 ? -36.491 -3.469 62.686 1.00 54.00 116 SER A C 1
ATOM 873 O O . SER A 1 116 ? -36.879 -2.926 63.716 1.00 54.00 116 SER A O 1
ATOM 875 N N . THR A 1 117 ? -35.248 -3.950 62.560 1.00 52.34 117 THR A N 1
ATOM 876 C CA . THR A 1 117 ? -34.265 -3.957 63.656 1.00 52.34 117 THR A CA 1
ATOM 877 C C . THR A 1 117 ? -33.415 -2.686 63.700 1.00 52.34 117 THR A C 1
ATOM 879 O O . THR A 1 117 ? -33.059 -2.238 64.787 1.00 52.34 117 THR A O 1
ATOM 882 N N . GLN A 1 118 ? -33.169 -2.030 62.559 1.00 52.34 118 GLN A N 1
ATOM 883 C CA . GLN A 1 118 ? -32.499 -0.719 62.513 1.00 52.34 118 GLN A CA 1
ATOM 884 C C . GLN A 1 118 ? -33.338 0.431 63.094 1.00 52.34 118 GLN A C 1
ATOM 886 O O . GLN A 1 118 ? -32.788 1.467 63.447 1.00 52.34 118 GLN A O 1
ATOM 891 N N . LYS A 1 119 ? -34.657 0.262 63.265 1.00 48.97 119 LYS A N 1
ATOM 892 C CA . LYS A 1 119 ? -35.508 1.286 63.898 1.00 48.97 119 LYS A CA 1
ATOM 893 C C . LYS A 1 119 ? -35.377 1.334 65.432 1.00 48.97 119 LYS A C 1
ATOM 895 O O . LYS A 1 119 ? -35.961 2.218 66.048 1.00 48.97 119 LYS A O 1
ATOM 900 N N . ILE A 1 120 ? -34.634 0.402 66.045 1.00 47.47 120 ILE A N 1
ATOM 901 C CA . ILE A 1 120 ? -34.505 0.286 67.510 1.00 47.47 120 ILE A CA 1
ATOM 902 C C . ILE A 1 120 ? -33.184 0.890 68.039 1.00 47.47 120 ILE A C 1
ATOM 904 O O . ILE A 1 120 ? -33.139 1.275 69.203 1.00 47.47 120 ILE A O 1
ATOM 908 N N . TYR A 1 121 ? -32.141 1.090 67.217 1.00 47.44 121 TYR A N 1
ATOM 909 C CA . TYR A 1 121 ? -30.868 1.684 67.673 1.00 47.44 121 TYR A CA 1
ATOM 910 C C . TYR A 1 121 ? -30.210 2.635 66.644 1.00 47.44 121 TYR A C 1
ATOM 912 O O . TYR A 1 121 ? -29.738 2.174 65.610 1.00 47.44 121 TYR A O 1
ATOM 920 N N . GLY A 1 122 ? -30.127 3.933 67.008 1.00 37.97 122 GLY A N 1
ATOM 921 C CA . GLY A 1 122 ? -29.266 5.012 66.448 1.00 37.97 122 GLY A CA 1
ATOM 922 C C . GLY A 1 122 ? -29.772 5.639 65.138 1.00 37.97 122 GLY A C 1
ATOM 923 O O . GLY A 1 122 ? -29.956 4.925 64.165 1.00 37.97 122 GLY A O 1
ATOM 924 N N . LYS A 1 123 ? -30.126 6.925 64.988 1.00 32.03 123 LYS A N 1
ATOM 925 C CA . LYS A 1 123 ? -29.665 8.247 65.479 1.00 32.03 123 LYS A CA 1
ATOM 926 C C . LYS A 1 123 ? -28.273 8.699 64.987 1.00 32.03 123 LYS A C 1
ATOM 928 O O . LYS A 1 123 ? -27.269 8.268 65.532 1.00 32.03 123 LYS A O 1
ATOM 933 N N . ASP A 1 124 ? -28.351 9.636 64.034 1.00 36.91 124 ASP A N 1
ATOM 934 C CA . ASP A 1 124 ? -27.508 10.795 63.692 1.00 36.91 124 ASP A CA 1
ATOM 935 C C . ASP A 1 124 ? -26.032 10.669 63.264 1.00 36.91 124 ASP A C 1
ATOM 937 O O . ASP A 1 12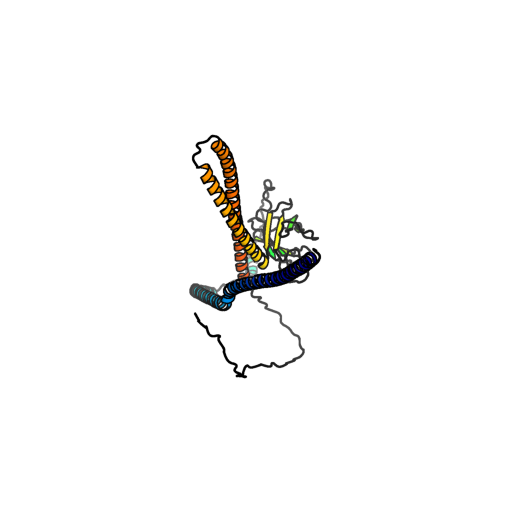4 ? -25.285 9.788 63.667 1.00 36.91 124 ASP A O 1
ATOM 941 N N . GLU A 1 125 ? -25.672 11.709 62.494 1.00 33.12 125 GLU A N 1
ATOM 942 C CA . GLU A 1 125 ? -24.363 12.191 62.013 1.00 33.12 125 GLU A CA 1
ATOM 943 C C . GLU A 1 125 ? -23.918 11.625 60.644 1.00 33.12 125 GLU A C 1
ATOM 945 O O . GLU A 1 125 ? -23.831 10.424 60.444 1.00 33.12 125 GLU A O 1
ATOM 950 N N . GLY A 1 126 ? -23.676 12.403 59.582 1.00 32.34 126 GLY A N 1
ATOM 951 C CA . GLY A 1 126 ? -23.407 13.835 59.459 1.00 32.34 126 GLY A CA 1
ATOM 952 C C . GLY A 1 126 ? -21.905 14.096 59.317 1.00 32.34 126 GLY A C 1
ATOM 953 O O . GLY A 1 126 ? -21.164 13.746 60.225 1.00 32.34 126 GLY A O 1
ATOM 954 N N . LYS A 1 127 ? -21.525 14.812 58.239 1.00 30.77 127 LYS A N 1
ATOM 955 C CA . LYS A 1 127 ? -20.259 15.568 58.053 1.00 30.77 127 LYS A CA 1
ATOM 956 C C . LYS A 1 127 ? -18.994 14.736 57.796 1.00 30.77 127 LYS A C 1
ATOM 958 O O . LYS A 1 127 ? -18.883 13.608 58.235 1.00 30.77 127 LYS A O 1
ATOM 963 N N . ASP A 1 128 ? -17.949 15.191 57.114 1.00 28.78 128 ASP A N 1
ATOM 964 C CA . ASP A 1 128 ? -17.572 16.400 56.369 1.00 28.78 128 ASP A CA 1
ATOM 965 C C . ASP A 1 128 ? -16.254 16.028 55.640 1.00 28.78 128 ASP A C 1
ATOM 967 O O . ASP A 1 128 ? -15.572 15.089 56.054 1.00 28.78 128 ASP A O 1
ATOM 971 N N . GLY A 1 129 ? -15.820 16.810 54.642 1.00 27.83 129 GLY A N 1
ATOM 972 C CA . GLY A 1 129 ? -14.370 17.009 54.448 1.00 27.83 129 GLY A CA 1
ATOM 973 C C . GLY A 1 129 ? -13.767 16.854 53.046 1.00 27.83 129 GLY A C 1
ATOM 974 O O . GLY A 1 129 ? -13.047 15.903 52.782 1.00 27.83 129 GLY A O 1
ATOM 975 N N . LYS A 1 130 ? -13.962 17.880 52.206 1.00 27.84 130 LYS A N 1
ATOM 976 C CA . LYS A 1 130 ? -12.912 18.818 51.735 1.00 27.84 130 LYS A CA 1
ATOM 977 C C . LYS A 1 130 ? -11.596 18.250 51.145 1.00 27.84 130 LYS A C 1
ATOM 979 O O . LYS A 1 130 ? -10.760 17.751 51.891 1.00 27.84 130 LYS A O 1
ATOM 984 N N . LYS A 1 131 ? -11.296 18.608 49.882 1.00 28.09 131 LYS A N 1
ATOM 985 C CA . LYS A 1 131 ? -10.085 19.394 49.527 1.00 28.09 131 LYS A CA 1
ATOM 986 C C . LYS A 1 131 ? -10.085 19.905 48.077 1.00 28.09 131 LYS A C 1
ATOM 988 O O . LYS A 1 131 ? -10.026 19.132 47.130 1.00 28.09 131 LYS A O 1
ATOM 993 N N . GLU A 1 132 ? -10.118 21.230 47.965 1.00 30.55 132 GLU A N 1
ATOM 994 C CA . GLU A 1 132 ? -9.641 22.029 46.833 1.00 30.55 132 GLU A CA 1
ATOM 995 C C . GLU A 1 132 ? -8.120 22.256 46.916 1.00 30.55 132 GLU A C 1
ATOM 997 O O . GLU A 1 132 ? -7.534 22.145 47.996 1.00 30.55 132 GLU A O 1
ATOM 1002 N N . SER A 1 133 ? -7.588 22.727 45.780 1.00 29.92 133 SER A N 1
ATOM 1003 C CA . SER A 1 133 ? -6.235 23.219 45.465 1.00 29.92 133 SER A CA 1
ATOM 1004 C C . SER A 1 133 ? -5.233 22.120 45.086 1.00 29.92 133 SER A C 1
ATOM 1006 O O . SER A 1 133 ? -5.156 21.081 45.725 1.00 29.92 133 SER A O 1
ATOM 1008 N N . SER A 1 134 ? -4.487 22.223 43.988 1.00 31.31 134 SER A N 1
ATOM 1009 C CA . SER A 1 134 ? -3.889 23.409 43.372 1.00 31.31 134 SER A CA 1
ATOM 1010 C C . SER A 1 134 ? -3.842 23.292 41.843 1.00 31.31 134 SER A C 1
ATOM 1012 O O . SER A 1 134 ? -3.321 22.327 41.288 1.00 31.31 134 SER A O 1
ATOM 1014 N N . LYS A 1 135 ? -4.377 24.318 41.183 1.00 43.38 135 LYS A N 1
ATOM 1015 C CA . LYS A 1 135 ? -4.212 24.647 39.766 1.00 43.38 135 LYS A CA 1
ATOM 1016 C C . LYS A 1 135 ? -2.968 25.534 39.684 1.00 43.38 135 LYS A C 1
ATOM 1018 O O . LYS A 1 135 ? -2.978 26.534 40.388 1.00 43.38 135 LYS A O 1
ATOM 1023 N N . GLU A 1 136 ? -1.953 25.141 38.911 1.00 37.47 136 GLU A N 1
ATOM 1024 C CA . GLU A 1 136 ? -0.923 25.996 38.264 1.00 37.47 136 GLU A CA 1
ATOM 1025 C C . GLU A 1 136 ? 0.296 25.167 37.803 1.00 37.47 136 GLU A C 1
ATOM 1027 O O . GLU A 1 136 ? 1.420 25.470 38.153 1.00 37.47 136 GLU A O 1
ATOM 1032 N N . GLU A 1 137 ? 0.077 24.112 37.008 1.00 36.31 137 GLU A N 1
ATOM 1033 C CA . GLU A 1 137 ? 1.067 23.516 36.079 1.00 36.31 137 GLU A CA 1
ATOM 1034 C C . GLU A 1 137 ? 0.281 22.718 35.016 1.00 36.31 137 GLU A C 1
ATOM 1036 O O . GLU A 1 137 ? 0.256 21.491 35.029 1.00 36.31 137 GLU A O 1
ATOM 1041 N N . ALA A 1 138 ? -0.517 23.378 34.167 1.00 36.75 138 ALA A N 1
ATOM 1042 C CA . ALA A 1 138 ? -1.409 22.648 33.256 1.00 36.75 138 ALA A CA 1
ATOM 1043 C C . ALA A 1 138 ? -1.764 23.423 31.982 1.00 36.75 138 ALA A C 1
ATOM 1045 O O . ALA A 1 138 ? -2.937 23.672 31.732 1.00 36.75 138 ALA A O 1
ATOM 1046 N N . GLU A 1 139 ? -0.779 23.779 31.155 1.00 41.03 139 GLU A N 1
ATOM 1047 C CA . GLU A 1 139 ? -1.070 24.209 29.772 1.00 41.03 139 GLU A CA 1
ATOM 1048 C C . GLU A 1 139 ? -0.260 23.477 28.684 1.00 41.03 139 GLU A C 1
ATOM 1050 O O . GLU A 1 139 ? -0.420 23.784 27.509 1.00 41.03 139 GLU A O 1
ATOM 1055 N N . GLU A 1 140 ? 0.500 22.420 29.011 1.00 40.34 140 GLU A N 1
ATOM 1056 C CA . GLU A 1 140 ? 1.239 21.633 27.994 1.00 40.34 140 GLU A CA 1
ATOM 1057 C C . GLU A 1 140 ? 0.974 20.106 28.025 1.00 40.34 140 GLU A C 1
ATOM 1059 O O . GLU A 1 140 ? 1.540 19.344 27.243 1.00 40.34 140 GLU A O 1
ATOM 1064 N N . GLU A 1 141 ? 0.055 19.636 28.879 1.00 47.81 141 GLU A N 1
ATOM 1065 C CA . GLU A 1 141 ? -0.268 18.202 29.067 1.00 47.81 141 GLU A CA 1
ATOM 1066 C C . GLU A 1 141 ? -1.745 17.848 28.768 1.00 47.81 141 GLU A C 1
ATOM 1068 O O . GLU A 1 141 ? -2.193 16.730 29.027 1.00 47.81 141 GLU A O 1
ATOM 1073 N N . GLN A 1 142 ? -2.543 18.768 28.211 1.00 52.50 142 GLN A N 1
ATOM 1074 C CA . GLN A 1 142 ? -3.933 18.469 27.836 1.00 52.50 142 GLN A CA 1
ATOM 1075 C C . GLN A 1 142 ? -3.987 17.648 26.539 1.00 52.50 142 GLN A C 1
ATOM 1077 O O . GLN A 1 142 ? -3.731 18.160 25.450 1.00 52.50 142 GLN A O 1
ATOM 1082 N N . GLY A 1 143 ? -4.345 16.367 26.666 1.00 56.62 143 GLY A N 1
ATOM 1083 C CA . GLY A 1 143 ? -4.638 15.472 25.540 1.00 56.62 143 GLY A CA 1
ATOM 1084 C C . GLY A 1 143 ? -3.694 14.279 25.379 1.00 56.62 143 GLY A C 1
ATOM 1085 O O . GLY A 1 143 ? -3.965 13.415 24.543 1.00 56.62 143 GLY A O 1
ATOM 1086 N N . LYS A 1 144 ? -2.621 14.162 26.182 1.00 66.38 144 LYS A N 1
ATOM 1087 C CA . LYS A 1 144 ? -1.735 12.986 26.128 1.00 66.38 144 LYS A CA 1
ATOM 1088 C C . LYS A 1 144 ? -2.483 11.727 26.573 1.00 66.38 144 LYS A C 1
ATOM 1090 O O . LYS A 1 144 ? -2.706 11.490 27.756 1.00 66.38 144 LYS A O 1
ATOM 1095 N N . GLY A 1 145 ? -2.850 10.904 25.595 1.00 81.56 145 GLY A N 1
ATOM 1096 C CA . GLY A 1 145 ? -3.495 9.608 25.801 1.00 81.56 145 GLY A CA 1
ATOM 1097 C C . GLY A 1 145 ? -4.880 9.478 25.175 1.00 81.56 145 GLY A C 1
ATOM 1098 O O . GLY A 1 145 ? -5.410 8.372 25.172 1.00 81.56 145 GLY A O 1
ATOM 1099 N N . VAL A 1 146 ? -5.454 10.541 24.603 1.00 92.81 146 VAL A N 1
ATOM 1100 C CA . VAL A 1 146 ? -6.656 10.405 23.767 1.00 92.81 146 VAL A CA 1
ATOM 1101 C C . VAL A 1 146 ? -6.237 9.958 22.371 1.00 92.81 146 VAL A C 1
ATOM 1103 O O . VAL A 1 146 ? -5.381 10.581 21.745 1.00 92.81 146 VAL A O 1
ATOM 1106 N N . ILE A 1 147 ? -6.824 8.868 21.887 1.00 93.75 147 ILE A N 1
ATOM 1107 C CA . ILE A 1 147 ? -6.470 8.265 20.601 1.00 93.75 147 ILE A CA 1
ATOM 1108 C C . ILE A 1 147 ? -7.708 8.004 19.751 1.00 93.75 147 ILE A C 1
ATOM 1110 O O . ILE A 1 147 ? -8.786 7.733 20.281 1.00 93.75 147 ILE A O 1
ATOM 1114 N N . ILE A 1 148 ? -7.533 8.023 18.430 1.00 93.00 148 ILE A N 1
ATOM 1115 C CA . ILE A 1 148 ? -8.476 7.357 17.532 1.00 93.00 148 ILE A CA 1
ATOM 1116 C C . ILE A 1 148 ? -8.171 5.861 17.602 1.00 93.00 148 ILE A C 1
ATOM 1118 O O . ILE A 1 148 ? -7.098 5.421 17.189 1.00 93.00 148 ILE A O 1
ATOM 1122 N N . SER A 1 149 ? -9.091 5.089 18.167 1.00 91.12 149 SER A N 1
ATOM 1123 C CA . SER A 1 149 ? -8.926 3.648 18.371 1.00 91.12 149 SER A CA 1
ATOM 1124 C C . SER A 1 149 ? -9.428 2.832 17.183 1.00 91.12 149 SER A C 1
ATOM 1126 O O . SER A 1 149 ? -8.880 1.764 16.905 1.00 91.12 149 SER A O 1
ATOM 1128 N N . ASN A 1 150 ? -10.432 3.331 16.457 1.00 89.06 150 ASN A N 1
ATOM 1129 C CA . ASN A 1 150 ? -10.991 2.657 15.292 1.00 89.06 150 ASN A CA 1
ATOM 1130 C C . ASN A 1 150 ? -11.685 3.642 14.337 1.00 89.06 150 ASN A C 1
ATOM 1132 O O . ASN A 1 150 ? -12.203 4.674 14.758 1.00 89.06 150 ASN A O 1
ATOM 1136 N N . ILE A 1 151 ? -11.746 3.289 13.053 1.00 88.88 151 ILE A N 1
ATOM 1137 C CA . ILE A 1 151 ? -12.597 3.942 12.055 1.00 88.88 151 ILE A CA 1
ATOM 1138 C C . ILE A 1 151 ? -13.350 2.850 11.298 1.00 88.88 151 ILE A C 1
ATOM 1140 O O . ILE A 1 151 ? -12.745 2.039 10.592 1.00 88.88 151 ILE A O 1
ATOM 1144 N N . ASN A 1 152 ? -14.676 2.841 11.430 1.00 88.00 152 ASN A N 1
ATOM 1145 C CA . ASN A 1 152 ? -15.545 2.030 10.593 1.00 88.00 152 ASN A CA 1
ATOM 1146 C C . ASN A 1 152 ? -15.886 2.812 9.323 1.00 88.00 152 ASN A C 1
ATOM 1148 O O . ASN A 1 152 ? -16.746 3.687 9.346 1.00 88.00 152 ASN A O 1
ATOM 1152 N N . TYR A 1 153 ? -15.195 2.482 8.236 1.00 81.69 153 TYR A N 1
ATOM 1153 C CA . TYR A 1 153 ? -15.299 3.152 6.937 1.00 81.69 153 TYR A CA 1
ATOM 1154 C C . TYR A 1 153 ? -16.097 2.350 5.898 1.00 81.69 153 TYR A C 1
ATOM 1156 O O . TYR A 1 153 ? -16.080 2.688 4.723 1.00 81.69 153 TYR A O 1
ATOM 1164 N N . LYS A 1 154 ? -16.689 1.214 6.293 1.00 76.56 154 LYS A N 1
ATOM 1165 C CA . LYS A 1 154 ? -17.506 0.373 5.410 1.00 76.56 154 LYS A CA 1
ATOM 1166 C C . LYS A 1 154 ? -18.930 0.351 5.931 1.00 76.56 154 LYS A C 1
ATOM 1168 O O . LYS A 1 154 ? -19.329 -0.603 6.603 1.00 76.56 154 LYS A O 1
ATOM 1173 N N . GLY A 1 155 ? -19.665 1.420 5.651 1.00 73.94 155 GLY A N 1
ATOM 1174 C CA . GLY A 1 155 ? -21.081 1.477 5.982 1.00 73.94 155 GLY A CA 1
ATOM 1175 C C . GLY A 1 155 ? -21.874 0.383 5.260 1.00 73.94 155 GLY A C 1
ATOM 1176 O O . GLY A 1 155 ? -21.617 0.054 4.102 1.00 73.94 155 GLY A O 1
ATOM 1177 N N . HIS A 1 156 ? -22.857 -0.197 5.940 1.00 73.06 156 HIS A N 1
ATOM 1178 C CA . HIS A 1 156 ? -23.804 -1.144 5.350 1.00 73.06 156 HIS A CA 1
ATOM 1179 C C . HIS A 1 156 ? -24.997 -0.414 4.717 1.00 73.06 156 HIS A C 1
ATOM 1181 O O . HIS A 1 156 ? -25.686 -0.973 3.857 1.00 73.06 156 HIS A O 1
ATOM 1187 N N . VAL A 1 157 ? -25.240 0.843 5.113 1.00 74.62 157 VAL A N 1
ATOM 1188 C CA . VAL A 1 157 ? -26.314 1.675 4.562 1.00 74.62 157 VAL A CA 1
ATOM 1189 C C . VAL A 1 157 ? -25.888 2.230 3.203 1.00 74.62 157 VAL A C 1
ATOM 1191 O O . VAL A 1 157 ? -25.175 3.225 3.111 1.00 74.62 157 VAL A O 1
ATOM 1194 N N . LYS A 1 158 ? -26.341 1.596 2.119 1.00 71.75 158 LYS A N 1
ATOM 1195 C CA . LYS A 1 158 ? -26.007 2.026 0.753 1.00 71.75 158 LYS A CA 1
ATOM 1196 C C . LYS A 1 158 ? -26.457 3.471 0.488 1.00 71.75 158 LYS A C 1
ATOM 1198 O O . LYS A 1 158 ? -27.568 3.858 0.833 1.00 71.75 158 LYS A O 1
ATOM 1203 N N . GLY A 1 159 ? -25.607 4.246 -0.184 1.00 66.44 159 GLY A N 1
ATOM 1204 C CA . GLY A 1 159 ? -25.899 5.610 -0.643 1.00 66.44 159 GLY A CA 1
ATOM 1205 C C . GLY A 1 159 ? -25.411 6.709 0.302 1.00 66.44 159 GLY A C 1
ATOM 1206 O O . GLY A 1 159 ? -24.767 7.646 -0.164 1.00 66.44 159 GLY A O 1
ATOM 1207 N N . THR A 1 160 ? -25.665 6.589 1.607 1.00 67.94 160 THR A N 1
ATOM 1208 C CA . THR A 1 160 ? -25.235 7.586 2.608 1.00 67.94 160 THR A CA 1
ATOM 1209 C C . THR A 1 160 ? -24.190 7.071 3.590 1.00 67.94 160 THR A C 1
ATOM 1211 O O . THR A 1 160 ? -23.501 7.891 4.188 1.00 67.94 160 THR A O 1
ATOM 1214 N N . GLU A 1 161 ? -24.078 5.748 3.761 1.00 78.25 161 GLU A N 1
ATOM 1215 C CA . GLU A 1 161 ? -23.155 5.084 4.696 1.00 78.25 161 GLU A CA 1
ATOM 1216 C C . GLU A 1 161 ? -23.253 5.682 6.111 1.00 78.25 161 GLU A C 1
ATOM 1218 O O . GLU A 1 161 ? -22.273 5.919 6.811 1.00 78.25 161 GLU A O 1
ATOM 1223 N N . SER A 1 162 ? -24.492 5.953 6.539 1.00 78.31 162 SER A N 1
ATOM 1224 C CA . SER A 1 162 ? -24.792 6.677 7.780 1.00 78.31 162 SER A CA 1
ATOM 1225 C C . SER A 1 162 ? -24.252 5.992 9.045 1.00 78.31 162 SER A C 1
ATOM 1227 O O . SER A 1 162 ? -24.145 6.649 10.081 1.00 78.31 162 SER A O 1
ATOM 1229 N N . ASP A 1 163 ? -23.970 4.687 8.970 1.00 78.31 163 ASP A N 1
ATOM 1230 C CA . ASP A 1 163 ? -23.448 3.828 10.038 1.00 78.31 163 ASP A CA 1
ATOM 1231 C C . ASP A 1 163 ? -21.915 3.812 10.146 1.00 78.31 163 ASP A C 1
ATOM 1233 O O . ASP A 1 163 ? -21.372 3.175 11.051 1.00 78.31 163 ASP A O 1
ATOM 1237 N N . GLU A 1 164 ? -21.204 4.512 9.264 1.00 88.62 164 GLU A N 1
ATOM 1238 C CA . GLU A 1 164 ? -19.775 4.746 9.440 1.00 88.62 164 GLU A CA 1
ATOM 1239 C C . GLU A 1 164 ? -19.504 5.609 10.671 1.00 88.62 164 GLU A C 1
ATOM 1241 O O . GLU A 1 164 ? -20.303 6.482 11.022 1.00 88.62 164 GLU A O 1
ATOM 1246 N N . TYR A 1 165 ? -18.358 5.398 11.315 1.00 90.31 165 TYR A N 1
ATOM 1247 C CA . TYR A 1 165 ? -17.974 6.181 12.483 1.00 90.31 165 TYR A CA 1
ATOM 1248 C C . TYR A 1 165 ? -16.468 6.215 12.715 1.00 90.31 165 TYR A C 1
ATOM 1250 O O . TYR A 1 165 ? -15.742 5.285 12.367 1.00 90.31 165 TYR A O 1
ATOM 1258 N N . VAL A 1 166 ? -16.025 7.259 13.411 1.00 92.06 166 VAL A N 1
ATOM 1259 C CA . VAL A 1 166 ? -14.743 7.270 14.124 1.00 92.06 166 VAL A CA 1
ATOM 1260 C C . VAL A 1 166 ? -14.971 6.946 15.595 1.00 92.06 166 VAL A C 1
ATOM 1262 O O . VAL A 1 166 ? -15.968 7.359 16.187 1.00 92.06 166 VAL A O 1
ATOM 1265 N N . GLU A 1 167 ? -14.051 6.202 16.188 1.00 93.88 167 GLU A N 1
ATOM 1266 C CA . GLU A 1 167 ? -14.037 5.861 17.602 1.00 93.88 167 GLU A CA 1
ATOM 1267 C C . GLU A 1 167 ? -12.857 6.556 18.287 1.00 93.88 167 GLU A C 1
ATOM 1269 O O . GLU A 1 167 ? -11.704 6.402 17.880 1.00 93.88 167 GLU A O 1
ATOM 1274 N N . VAL A 1 168 ? -13.160 7.349 19.315 1.00 94.69 168 VAL A N 1
ATOM 1275 C CA . VAL A 1 168 ? -12.178 8.093 20.107 1.00 94.69 168 VAL A CA 1
ATOM 1276 C C . VAL A 1 168 ? -12.193 7.551 21.527 1.00 94.69 168 VAL A C 1
ATOM 1278 O O . VAL A 1 168 ? -13.241 7.522 22.176 1.00 94.69 168 VAL A O 1
ATOM 1281 N N . THR A 1 169 ? -11.027 7.142 22.015 1.00 94.00 169 THR A N 1
ATOM 1282 C CA . THR A 1 169 ? -10.859 6.514 23.327 1.00 94.00 169 THR A CA 1
ATOM 1283 C C . THR A 1 169 ? -9.885 7.319 24.175 1.00 94.00 169 THR A C 1
ATOM 1285 O O . THR A 1 169 ? -8.800 7.686 23.718 1.00 94.00 169 THR A O 1
ATOM 1288 N N . ASN A 1 170 ? -10.237 7.548 25.441 1.00 94.31 170 ASN A N 1
ATOM 1289 C CA . ASN A 1 170 ? -9.283 8.023 26.435 1.00 94.31 170 ASN A CA 1
ATOM 1290 C C . ASN A 1 170 ? -8.438 6.842 26.940 1.00 94.31 170 ASN A C 1
ATOM 1292 O O . ASN A 1 170 ? -8.868 6.079 27.799 1.00 94.31 170 ASN A O 1
ATOM 1296 N N . GLY A 1 171 ? -7.228 6.689 26.408 1.00 89.19 171 GLY A N 1
ATOM 1297 C CA . GLY A 1 171 ? -6.246 5.697 26.851 1.00 89.19 171 GLY A CA 1
ATOM 1298 C C . GLY A 1 171 ? -5.378 6.146 28.032 1.00 89.19 171 GLY A C 1
ATOM 1299 O O . GLY A 1 171 ? -4.478 5.412 28.441 1.00 89.19 171 GLY A O 1
ATOM 1300 N N . SER A 1 172 ? -5.600 7.347 28.573 1.00 88.50 172 SER A N 1
ATOM 1301 C CA . SER A 1 172 ? -4.872 7.840 29.743 1.00 88.50 172 SER A CA 1
ATOM 1302 C C . SER A 1 172 ? -5.461 7.292 31.052 1.00 88.50 172 SER A C 1
ATOM 1304 O O . SER A 1 172 ? -6.512 6.652 31.076 1.00 88.50 172 SER A O 1
ATOM 1306 N N . LYS A 1 173 ? -4.771 7.544 32.170 1.00 88.06 173 LYS A N 1
ATOM 1307 C CA . LYS A 1 173 ? -5.224 7.161 33.522 1.00 88.06 173 LYS A CA 1
ATOM 1308 C C . LYS A 1 173 ? -6.054 8.244 34.216 1.00 88.06 173 LYS A C 1
ATOM 1310 O O . LYS A 1 173 ? -6.512 8.019 35.332 1.00 88.06 173 LYS A O 1
ATOM 1315 N N . ALA A 1 174 ? -6.217 9.405 33.587 1.00 88.19 174 ALA A N 1
ATOM 1316 C CA . ALA A 1 174 ? -6.953 10.538 34.129 1.00 88.19 174 ALA A CA 1
ATOM 1317 C C . ALA A 1 174 ? -8.180 10.840 33.262 1.00 88.19 174 ALA A C 1
ATOM 1319 O O . ALA A 1 174 ? -8.230 10.478 32.087 1.00 88.19 174 ALA A O 1
ATOM 1320 N N . THR A 1 175 ? -9.181 11.498 33.839 1.00 89.06 175 THR A N 1
ATOM 1321 C CA . THR A 1 175 ? -10.286 12.052 33.053 1.00 89.06 175 THR A CA 1
ATOM 1322 C C . THR A 1 175 ? -9.752 13.176 32.165 1.00 89.06 175 THR A C 1
ATOM 1324 O O . THR A 1 175 ? -8.999 14.025 32.641 1.00 89.06 175 THR A O 1
ATOM 1327 N N . VAL A 1 176 ? -10.124 13.171 30.884 1.00 92.00 176 VAL A N 1
ATOM 1328 C CA . VAL A 1 176 ? -9.689 14.172 29.901 1.00 92.00 176 VAL A CA 1
ATOM 1329 C C . VAL A 1 176 ? -10.903 14.917 29.361 1.00 92.00 176 VAL A C 1
ATOM 1331 O O . VAL A 1 176 ? -11.845 14.296 28.872 1.00 92.00 176 VAL A O 1
ATOM 1334 N N . ASP A 1 177 ? -10.859 16.246 29.422 1.00 92.00 177 ASP A N 1
ATOM 1335 C CA . ASP A 1 177 ? -11.804 17.112 28.720 1.00 92.00 177 ASP A CA 1
ATOM 1336 C C . ASP A 1 177 ? -11.392 17.223 27.246 1.00 92.00 177 ASP A C 1
ATOM 1338 O O . ASP A 1 177 ? -10.292 17.681 26.925 1.00 92.00 177 ASP A O 1
ATOM 1342 N N . ILE A 1 178 ? -12.273 16.770 26.356 1.00 92.25 178 ILE A N 1
ATOM 1343 C CA . ILE A 1 178 ? -12.090 16.836 24.902 1.00 92.25 178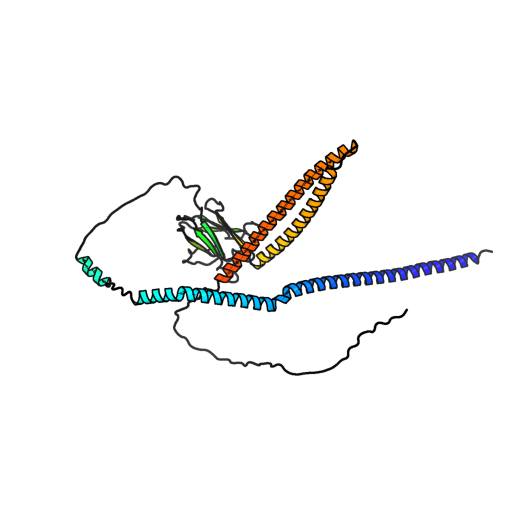 ILE A CA 1
ATOM 1344 C C . ILE A 1 178 ? -13.005 17.884 24.261 1.00 92.25 178 ILE A C 1
ATOM 1346 O O . ILE A 1 178 ? -13.153 17.915 23.040 1.00 92.25 178 ILE A O 1
ATOM 1350 N N . SER A 1 179 ? -13.620 18.760 25.056 1.00 92.81 179 SER A N 1
ATOM 1351 C CA . SER A 1 179 ? -14.420 19.878 24.554 1.00 92.81 179 SER A CA 1
ATOM 1352 C C . SER A 1 179 ? -13.610 20.728 23.568 1.00 92.81 179 SER A C 1
ATOM 1354 O O . SER A 1 179 ? -12.514 21.203 23.872 1.00 92.81 179 SER A O 1
ATOM 1356 N N . GLY A 1 180 ? -14.149 20.941 22.367 1.00 89.62 180 GLY A N 1
ATOM 1357 C CA . GLY A 1 180 ? -13.478 21.700 21.310 1.00 89.62 180 GLY A CA 1
ATOM 1358 C C . GLY A 1 180 ? -12.383 20.941 20.553 1.00 89.62 180 GLY A C 1
ATOM 1359 O O . GLY A 1 180 ? -11.759 21.530 19.673 1.00 89.62 180 GLY A O 1
ATOM 1360 N N . TYR A 1 181 ? -12.140 19.659 20.851 1.00 93.56 181 TYR A N 1
ATOM 1361 C CA . TYR A 1 181 ? -11.298 18.815 19.998 1.00 93.56 181 TYR A CA 1
ATOM 1362 C C . TYR A 1 181 ? -12.010 18.592 18.669 1.00 93.56 181 TYR A C 1
ATOM 1364 O O . TYR A 1 181 ? -13.243 18.602 18.614 1.00 93.56 181 TYR A O 1
ATOM 1372 N N . SER A 1 182 ? -11.245 18.372 17.603 1.00 92.25 182 SER A N 1
ATOM 1373 C CA . SER A 1 182 ? -11.805 18.172 16.271 1.00 92.25 182 SER A CA 1
ATOM 1374 C C . SER A 1 182 ? -11.315 16.899 15.598 1.00 92.25 182 SER A C 1
ATOM 1376 O O . SER A 1 182 ? -10.159 16.511 15.747 1.00 92.25 182 SER A O 1
ATOM 1378 N N . VAL A 1 183 ? -12.213 16.239 14.868 1.00 91.62 183 VAL A N 1
ATOM 1379 C CA . VAL A 1 183 ? -11.910 15.070 14.036 1.00 91.62 183 VAL A CA 1
ATOM 1380 C C . VAL A 1 183 ? -12.017 15.469 12.576 1.00 91.62 183 VAL A C 1
ATOM 1382 O O . VAL A 1 183 ? -13.036 16.027 12.174 1.00 91.62 183 VAL A O 1
ATOM 1385 N N . LEU A 1 184 ? -10.984 15.147 11.802 1.00 87.75 184 LEU A N 1
ATOM 1386 C CA . LEU A 1 184 ? -10.874 15.445 10.382 1.00 87.75 184 LEU A CA 1
ATOM 1387 C C . LEU A 1 184 ? -10.656 14.158 9.578 1.00 87.75 184 LEU A C 1
ATOM 1389 O O . LEU A 1 184 ? -9.900 13.281 10.002 1.00 87.75 184 LEU A O 1
ATOM 1393 N N . ASP A 1 185 ? -11.268 14.080 8.397 1.00 85.31 185 ASP A N 1
ATOM 1394 C CA . ASP A 1 185 ? -10.926 13.103 7.357 1.00 85.31 185 ASP A CA 1
ATOM 1395 C C . ASP A 1 185 ? -9.901 13.707 6.383 1.00 85.31 185 ASP A C 1
ATOM 1397 O O . ASP A 1 185 ? -10.108 14.776 5.801 1.00 85.31 185 ASP A O 1
ATOM 1401 N N . ILE A 1 186 ? -8.779 13.011 6.221 1.00 80.75 186 ILE A N 1
ATOM 1402 C CA . ILE A 1 186 ? -7.713 13.331 5.275 1.00 80.75 186 ILE A CA 1
ATOM 1403 C C . ILE A 1 186 ? -7.659 12.214 4.235 1.00 80.75 186 ILE A C 1
ATOM 1405 O O . ILE A 1 186 ? -7.655 11.024 4.570 1.00 80.75 186 ILE A O 1
ATOM 1409 N N . ASP A 1 187 ? -7.576 12.587 2.960 1.00 68.00 187 ASP A N 1
ATOM 1410 C CA . ASP A 1 187 ? -7.452 11.609 1.889 1.00 68.00 187 ASP A CA 1
ATOM 1411 C C . ASP A 1 187 ? -6.095 10.872 1.915 1.00 68.00 187 ASP A C 1
ATOM 1413 O O . ASP A 1 187 ? -5.144 11.231 2.614 1.00 68.00 187 ASP A O 1
ATOM 1417 N N . HIS A 1 188 ? -5.981 9.816 1.108 1.00 56.75 188 HIS A N 1
ATOM 1418 C CA . HIS A 1 188 ? -4.754 9.019 0.970 1.00 56.75 188 HIS A CA 1
ATOM 1419 C C . HIS A 1 188 ? -3.516 9.795 0.471 1.00 56.75 188 HIS A C 1
ATOM 1421 O O . HIS A 1 188 ? -2.412 9.254 0.496 1.00 56.75 188 HIS A O 1
ATOM 1427 N N . HIS A 1 189 ? -3.676 11.040 0.012 1.00 54.41 189 HIS A N 1
ATOM 1428 C CA . HIS A 1 189 ? -2.590 11.904 -0.449 1.00 54.41 189 HIS A CA 1
ATOM 1429 C C . HIS A 1 189 ? -2.208 12.968 0.587 1.00 54.41 189 HIS A C 1
ATOM 1431 O O . HIS A 1 189 ? -1.307 13.765 0.334 1.00 54.41 189 HIS A O 1
ATOM 1437 N N . GLY A 1 190 ? -2.844 12.967 1.763 1.00 62.06 190 GLY A N 1
ATOM 1438 C CA . GLY A 1 190 ? -2.568 13.935 2.819 1.00 62.06 190 GLY A CA 1
ATOM 1439 C C . GLY A 1 190 ? -3.299 15.265 2.640 1.00 62.06 190 GLY A C 1
ATOM 1440 O O . GLY A 1 190 ? -2.957 16.226 3.326 1.00 62.06 190 GLY A O 1
ATOM 1441 N N . THR A 1 191 ? -4.285 15.335 1.742 1.00 64.25 191 THR A N 1
ATOM 1442 C CA . THR A 1 191 ? -5.066 16.550 1.491 1.00 64.25 191 THR A CA 1
ATOM 1443 C C . THR A 1 191 ? -6.384 16.487 2.256 1.00 64.25 191 THR A C 1
ATOM 1445 O O . THR A 1 191 ? -7.049 15.449 2.306 1.00 64.25 191 THR A O 1
ATOM 1448 N N . LEU A 1 192 ? -6.766 17.606 2.878 1.00 64.88 192 LEU A N 1
ATOM 1449 C CA . LEU A 1 192 ? -8.092 17.750 3.469 1.00 64.88 192 LEU A CA 1
ATOM 1450 C C . LEU A 1 192 ? -9.136 17.677 2.358 1.00 64.88 192 LEU A C 1
ATOM 1452 O O . LEU A 1 192 ? -9.075 18.422 1.381 1.00 64.88 192 LEU A O 1
ATOM 1456 N N . LYS A 1 193 ? -10.101 16.776 2.506 1.00 62.19 193 LYS A N 1
ATOM 1457 C CA . LYS A 1 193 ? -11.178 16.629 1.534 1.00 62.19 193 LYS A CA 1
ATOM 1458 C C . LYS A 1 193 ? -12.144 17.808 1.699 1.00 62.19 193 LYS A C 1
ATOM 1460 O O . LYS A 1 193 ? -12.733 17.969 2.767 1.00 62.19 193 LYS A O 1
ATOM 1465 N N . GLU A 1 194 ? -12.332 18.623 0.658 1.00 53.75 194 GLU A N 1
ATOM 1466 C CA . GLU A 1 194 ? -13.303 19.738 0.611 1.00 53.75 194 GLU A CA 1
ATOM 1467 C C . GLU A 1 194 ? -14.757 19.232 0.516 1.00 53.75 194 GLU A C 1
ATOM 1469 O O . GLU A 1 194 ? -15.518 19.563 -0.393 1.00 53.75 194 GLU A O 1
ATOM 1474 N N . THR A 1 195 ? -15.172 18.382 1.450 1.00 52.66 195 THR A N 1
ATOM 1475 C CA . THR A 1 195 ? -16.583 18.023 1.610 1.00 52.66 195 THR A CA 1
ATOM 1476 C C . THR A 1 195 ? -17.170 18.858 2.739 1.00 52.66 195 THR A C 1
ATOM 1478 O O . THR A 1 195 ? -16.587 18.965 3.815 1.00 52.66 195 THR A O 1
ATOM 1481 N N . VAL A 1 196 ? -18.332 19.464 2.498 1.00 44.91 196 VAL A N 1
ATOM 1482 C CA . VAL A 1 196 ? -19.082 20.211 3.517 1.00 44.91 196 VAL A CA 1
ATOM 1483 C C . VAL A 1 196 ? -19.337 19.286 4.716 1.00 44.91 196 VAL A C 1
ATOM 1485 O O . VAL A 1 196 ? -20.000 18.265 4.555 1.00 44.91 196 VAL A O 1
ATOM 1488 N N . GLY A 1 197 ? -18.794 19.628 5.890 1.00 52.69 197 GLY A N 1
ATOM 1489 C CA . GLY A 1 197 ? -18.972 18.864 7.135 1.00 52.69 197 GLY A CA 1
ATOM 1490 C C . GLY A 1 197 ? -17.871 17.852 7.492 1.00 52.69 197 GLY A C 1
ATOM 1491 O O . GLY A 1 197 ? -18.111 17.006 8.344 1.00 52.69 197 GLY A O 1
ATOM 1492 N N . THR A 1 198 ? -16.678 17.904 6.887 1.00 66.88 198 THR A N 1
ATOM 1493 C CA . THR A 1 198 ? -15.577 16.948 7.171 1.00 66.88 198 THR A CA 1
ATOM 1494 C C . THR A 1 198 ? -14.921 17.095 8.541 1.00 66.88 198 THR A C 1
ATOM 1496 O O . THR A 1 198 ? -14.242 16.169 8.984 1.00 66.88 198 THR A O 1
ATOM 1499 N N . THR A 1 199 ? -15.132 18.225 9.218 1.00 82.75 199 THR A N 1
ATOM 1500 C CA . THR A 1 199 ? -14.612 18.466 10.565 1.00 82.75 199 THR A CA 1
ATOM 1501 C C . THR A 1 199 ? -15.741 18.414 11.583 1.00 82.75 199 THR A C 1
ATOM 1503 O O . THR A 1 199 ? -16.632 19.263 11.572 1.00 82.75 199 THR A O 1
ATOM 1506 N N . PHE A 1 200 ? -15.681 17.451 12.499 1.00 89.75 200 PHE A N 1
ATOM 1507 C CA . PHE A 1 200 ? -16.547 17.424 13.676 1.00 89.75 200 PHE A CA 1
ATOM 1508 C C . PHE A 1 200 ? -15.814 18.036 14.862 1.00 89.75 200 PHE A C 1
ATOM 1510 O O . PHE A 1 200 ? -14.659 17.691 15.092 1.00 89.75 200 PHE A O 1
ATOM 1517 N N . VAL A 1 201 ? -16.480 18.902 15.626 1.00 92.31 201 VAL A N 1
ATOM 1518 C CA . VAL A 1 201 ? -15.937 19.502 16.853 1.00 92.31 201 VAL A CA 1
ATOM 1519 C C . VAL A 1 201 ? -16.759 19.022 18.044 1.00 92.31 201 VAL A C 1
ATOM 1521 O O . VAL A 1 201 ? -17.983 19.155 18.043 1.00 92.31 201 VAL A O 1
ATOM 1524 N N . PHE A 1 202 ? -16.099 18.478 19.066 1.00 92.88 202 PHE A N 1
ATOM 1525 C CA . PHE A 1 202 ? -16.777 18.001 20.271 1.00 92.88 202 PHE A CA 1
ATOM 1526 C C . PHE A 1 202 ? -17.420 19.169 21.043 1.00 92.88 202 PHE A C 1
ATOM 1528 O O . PHE A 1 202 ? -16.740 20.168 21.310 1.00 92.88 202 PHE A O 1
ATOM 1535 N N . PRO A 1 203 ? -18.709 19.068 21.423 1.00 92.38 203 PRO A N 1
ATOM 1536 C CA . PRO A 1 203 ? -19.415 20.136 22.125 1.00 92.38 203 PRO A CA 1
ATOM 1537 C C . PRO A 1 203 ? -18.945 20.278 23.579 1.00 92.38 203 PRO A C 1
ATOM 1539 O O . PRO A 1 203 ? -18.347 19.371 24.153 1.00 92.38 203 PRO A O 1
ATOM 1542 N N . THR A 1 204 ? -19.245 21.413 24.206 1.00 88.88 204 THR A N 1
ATOM 1543 C CA . THR A 1 204 ? -18.989 21.626 25.638 1.00 88.88 204 THR A CA 1
ATOM 1544 C C . THR A 1 204 ? -20.253 21.323 26.457 1.00 88.88 204 THR A C 1
ATOM 1546 O O . THR A 1 204 ? -21.312 21.844 26.100 1.00 88.88 204 THR A O 1
ATOM 1549 N N . PRO A 1 205 ? -20.174 20.564 27.569 1.00 89.50 205 PRO A N 1
ATOM 1550 C CA . PRO A 1 205 ? -19.009 19.829 28.076 1.00 89.50 205 PRO A CA 1
ATOM 1551 C C . PRO A 1 205 ? -18.899 18.415 27.474 1.00 89.50 205 PRO A C 1
ATOM 1553 O O . PRO A 1 205 ? -19.899 17.705 27.375 1.00 89.50 205 PRO A O 1
ATOM 1556 N N . THR A 1 206 ? -17.682 17.978 27.137 1.00 91.38 206 THR A N 1
ATOM 1557 C CA . THR A 1 206 ? -17.383 16.579 26.790 1.00 91.38 206 THR A CA 1
ATOM 1558 C C . THR A 1 206 ? -16.160 16.082 27.558 1.00 91.38 206 THR A C 1
ATOM 1560 O O . THR A 1 206 ? -15.024 16.339 27.170 1.00 91.38 206 THR A O 1
ATOM 1563 N N . GLU A 1 207 ? -16.393 15.294 28.606 1.00 91.75 207 GLU A N 1
ATOM 1564 C CA . GLU A 1 207 ? -15.337 14.677 29.413 1.00 91.75 207 GLU A CA 1
ATOM 1565 C C . GLU A 1 207 ? -15.319 13.158 29.222 1.00 91.75 207 GLU A C 1
ATOM 1567 O O . GLU A 1 207 ? -16.363 12.500 29.225 1.00 91.75 207 GLU A O 1
ATOM 1572 N N . LEU A 1 208 ? -14.122 12.590 29.071 1.00 90.94 208 LEU A N 1
ATOM 1573 C CA . LEU A 1 208 ? -13.909 11.151 28.971 1.00 90.94 208 LEU A CA 1
ATOM 1574 C C . LEU A 1 208 ? -13.167 10.634 30.198 1.00 90.94 208 LEU A C 1
ATOM 1576 O O . LEU A 1 208 ? -12.020 11.005 30.443 1.00 90.94 208 LEU A O 1
ATOM 1580 N N . THR A 1 209 ? -13.783 9.715 30.933 1.00 92.38 209 THR A N 1
ATOM 1581 C CA . THR A 1 209 ? -13.117 8.946 31.995 1.00 92.38 209 THR A CA 1
ATOM 1582 C C . THR A 1 209 ? -12.071 7.973 31.419 1.00 92.38 209 THR A C 1
ATOM 1584 O O . THR A 1 209 ? -12.110 7.665 30.223 1.00 92.38 209 THR A O 1
ATOM 1587 N N . PRO A 1 210 ? -11.103 7.491 32.222 1.00 92.44 210 PRO A N 1
ATOM 1588 C CA . PRO A 1 210 ? -10.104 6.522 31.767 1.00 92.44 210 PRO A CA 1
ATOM 1589 C C . PRO A 1 210 ? -10.734 5.277 31.126 1.00 92.44 210 PRO A C 1
ATOM 1591 O O . PRO A 1 210 ? -11.580 4.618 31.727 1.00 92.44 210 PRO A O 1
ATOM 1594 N N . GLY A 1 211 ? -10.321 4.948 29.901 1.00 90.00 211 GLY A N 1
ATOM 1595 C CA . GLY A 1 211 ? -10.848 3.833 29.106 1.00 90.00 211 GLY A CA 1
ATOM 1596 C C . GLY A 1 211 ? -12.184 4.111 28.404 1.00 90.00 211 GLY A C 1
ATOM 1597 O O . GLY A 1 211 ? -12.626 3.297 27.589 1.00 90.00 211 GLY A O 1
ATOM 1598 N N . GLN A 1 212 ? -12.832 5.249 28.672 1.00 92.25 212 GLN A N 1
ATOM 1599 C CA . GLN A 1 212 ? -14.093 5.603 28.029 1.00 92.25 212 GLN A CA 1
ATOM 1600 C C . GLN A 1 212 ? -13.894 5.881 26.544 1.00 92.25 212 GLN A C 1
ATOM 1602 O O . GLN A 1 212 ? -12.889 6.451 26.113 1.00 92.25 212 GLN A O 1
ATOM 1607 N N . THR A 1 213 ? -14.895 5.478 25.771 1.00 93.62 213 THR A N 1
ATOM 1608 C CA . THR A 1 213 ? -14.891 5.563 24.319 1.00 93.62 213 THR A CA 1
ATOM 1609 C C . THR A 1 213 ? -16.172 6.225 23.829 1.00 93.62 213 THR A C 1
ATOM 1611 O O . THR A 1 213 ? -17.259 5.935 24.331 1.00 93.62 213 THR A O 1
ATOM 1614 N N . VAL A 1 214 ? -16.042 7.108 22.843 1.00 94.88 214 VAL A N 1
ATOM 1615 C CA . VAL A 1 214 ? -17.157 7.767 22.154 1.00 94.88 214 VAL A CA 1
ATOM 1616 C C . VAL A 1 214 ? -17.032 7.575 20.652 1.00 94.88 214 VAL A C 1
ATOM 1618 O O . VAL A 1 214 ? -15.933 7.404 20.124 1.00 94.88 214 VAL A O 1
ATOM 1621 N N . ARG A 1 215 ? -18.170 7.597 19.958 1.00 94.31 215 ARG A N 1
ATOM 1622 C CA . ARG A 1 215 ? -18.232 7.454 18.503 1.00 94.31 215 ARG A CA 1
ATOM 1623 C C . ARG A 1 215 ? -18.900 8.656 17.870 1.00 94.31 215 ARG A C 1
ATOM 1625 O O . ARG A 1 215 ? -19.920 9.120 18.378 1.00 94.31 215 ARG A O 1
ATOM 1632 N N . VAL A 1 216 ? -18.346 9.100 16.747 1.00 91.81 216 VAL A N 1
ATOM 1633 C CA . VAL A 1 216 ? -18.941 10.128 15.889 1.00 91.81 216 VAL A CA 1
ATOM 1634 C C . VAL A 1 216 ? -19.337 9.464 14.580 1.00 91.81 216 VAL A C 1
ATOM 1636 O O . VAL A 1 216 ? -18.463 9.023 13.833 1.00 91.81 216 VAL A O 1
ATOM 1639 N N . TYR A 1 217 ? -20.640 9.357 14.330 1.00 90.19 217 TYR A N 1
ATOM 1640 C CA . TYR A 1 217 ? -21.173 8.690 13.139 1.00 90.19 217 TYR A CA 1
ATOM 1641 C C . TYR A 1 217 ? -21.344 9.653 11.970 1.00 90.19 217 TYR A C 1
ATOM 1643 O O . TYR A 1 217 ? -21.547 10.845 12.178 1.00 90.19 217 TYR A O 1
ATOM 1651 N N . THR A 1 218 ? -21.351 9.146 10.740 1.00 85.81 218 THR A N 1
ATOM 1652 C CA . THR A 1 218 ? -21.628 9.955 9.543 1.00 85.81 218 THR A CA 1
ATOM 1653 C C . THR A 1 218 ? -22.995 10.638 9.627 1.00 85.81 218 THR A C 1
ATOM 1655 O O . THR A 1 218 ? -23.087 11.856 9.452 1.00 85.81 218 THR A O 1
ATOM 1658 N N . ASN A 1 219 ? -24.059 9.881 9.929 1.00 85.62 219 ASN A N 1
ATOM 1659 C CA . ASN A 1 219 ? -25.414 10.437 9.996 1.00 85.62 219 ASN A CA 1
ATOM 1660 C C . ASN A 1 219 ? -26.378 9.635 10.887 1.00 85.62 219 ASN A C 1
ATOM 1662 O O . ASN A 1 219 ? -27.544 9.439 10.545 1.00 85.62 219 ASN A O 1
ATOM 1666 N N . GLN A 1 220 ? -25.892 9.119 12.016 1.00 84.81 220 GLN A N 1
ATOM 1667 C CA . GLN A 1 220 ? -26.715 8.426 13.013 1.00 84.81 220 GLN A CA 1
ATOM 1668 C C . GLN A 1 220 ? -26.439 8.970 14.412 1.00 84.81 220 GLN A C 1
ATOM 1670 O O . GLN A 1 220 ? -25.340 9.420 14.710 1.00 84.81 220 GLN A O 1
ATOM 1675 N N . ILE A 1 221 ? -27.434 8.911 15.295 1.00 85.62 221 ILE A N 1
ATOM 1676 C CA . ILE A 1 221 ? -27.287 9.347 16.686 1.00 85.62 221 ILE A CA 1
ATOM 1677 C C . ILE A 1 221 ? -27.467 8.134 17.592 1.00 85.62 221 ILE A C 1
ATOM 1679 O O . ILE A 1 221 ? -28.569 7.613 17.753 1.00 85.62 221 ILE A O 1
ATOM 1683 N N . HIS A 1 222 ? -26.375 7.712 18.230 1.00 83.44 222 HIS A N 1
ATOM 1684 C CA . HIS A 1 222 ? -26.351 6.573 19.149 1.00 83.44 222 HIS A CA 1
ATOM 1685 C C . HIS A 1 222 ? -26.059 7.028 20.575 1.00 83.44 222 HIS A C 1
ATOM 1687 O O . HIS A 1 222 ? -24.902 7.214 20.951 1.00 83.44 222 HIS A O 1
ATOM 1693 N N . LYS A 1 223 ? -27.100 7.172 21.406 1.00 86.31 223 LYS A N 1
ATOM 1694 C CA . LYS A 1 223 ? -26.964 7.658 22.796 1.00 86.31 223 LYS A CA 1
ATOM 1695 C C . LYS A 1 223 ? -25.993 6.821 23.641 1.00 86.31 223 LYS A C 1
ATOM 1697 O O . LYS A 1 223 ? -25.264 7.377 24.453 1.00 86.31 223 LYS A O 1
ATOM 1702 N N . LYS A 1 224 ? -25.944 5.499 23.424 1.00 83.50 224 LYS A N 1
ATOM 1703 C CA . LYS A 1 224 ? -25.053 4.583 24.164 1.00 83.50 224 LYS A CA 1
ATOM 1704 C C . LYS A 1 224 ? -23.560 4.823 23.893 1.00 83.50 224 LYS A C 1
ATOM 1706 O O . LYS A 1 224 ? -22.747 4.464 24.732 1.00 83.50 224 LYS A O 1
ATOM 1711 N N . SER A 1 225 ? -23.198 5.427 22.758 1.00 82.19 225 SER A N 1
ATOM 1712 C CA . SER A 1 225 ? -21.805 5.701 22.368 1.00 82.19 225 SER A CA 1
ATOM 1713 C C . SER A 1 225 ? -21.470 7.198 22.339 1.00 82.19 225 SER A C 1
ATOM 1715 O O . SER A 1 225 ? -20.557 7.611 21.628 1.00 82.19 225 SER A O 1
ATOM 1717 N N . GLY A 1 226 ? -22.234 8.021 23.064 1.00 83.50 226 GLY A N 1
ATOM 1718 C CA . GLY A 1 226 ? -22.033 9.471 23.173 1.00 83.50 226 GLY A CA 1
ATOM 1719 C C . GLY A 1 226 ? -22.989 10.325 22.335 1.00 83.50 226 GLY A C 1
ATOM 1720 O O . GLY A 1 226 ? -23.181 11.491 22.649 1.00 83.50 226 GLY A O 1
ATOM 1721 N N . GLY A 1 227 ? -23.659 9.757 21.326 1.00 85.56 227 GLY A N 1
ATOM 1722 C CA . GLY A 1 227 ? -24.676 10.466 20.539 1.00 85.56 227 GLY A CA 1
ATOM 1723 C C . GLY A 1 227 ? -24.137 11.480 19.526 1.00 85.56 227 GLY A C 1
ATOM 1724 O O . GLY A 1 227 ? -24.896 12.340 19.090 1.00 85.56 227 GLY A O 1
ATOM 1725 N N . TYR A 1 228 ? -22.863 11.391 19.140 1.00 92.00 228 TYR A N 1
ATOM 1726 C CA . TYR A 1 228 ? -22.252 12.329 18.199 1.00 92.00 228 TYR A CA 1
ATOM 1727 C C . TYR A 1 228 ? -22.441 11.903 16.741 1.00 92.00 228 TYR A C 1
ATOM 1729 O O . TYR A 1 228 ? -22.366 10.720 16.405 1.00 92.00 228 TYR A O 1
ATOM 1737 N N . SER A 1 229 ? -22.659 12.893 15.876 1.00 89.75 229 SER A N 1
ATOM 1738 C CA . SER A 1 229 ? -22.860 12.711 14.441 1.00 89.75 229 SER A CA 1
ATOM 1739 C C . SER A 1 229 ? -22.268 13.890 13.669 1.00 89.75 229 SER A C 1
ATOM 1741 O O . SER A 1 229 ? -22.411 15.033 14.105 1.00 89.75 229 SER A O 1
ATOM 1743 N N . PHE A 1 230 ? -21.660 13.625 12.512 1.00 85.31 230 PHE A N 1
ATOM 1744 C CA . PHE A 1 230 ? -21.291 14.651 11.531 1.00 85.31 230 PHE A CA 1
ATOM 1745 C C . PHE A 1 230 ? -22.536 15.289 10.891 1.00 85.31 230 PHE A C 1
ATOM 1747 O O . PHE A 1 230 ? -22.470 16.418 10.412 1.00 85.31 230 PHE A O 1
ATOM 1754 N N . GLY A 1 231 ? -23.672 14.578 10.879 1.00 84.25 231 GLY A N 1
ATOM 1755 C CA . GLY A 1 231 ? -24.913 15.042 10.252 1.00 84.25 231 GLY A CA 1
ATOM 1756 C C . GLY A 1 231 ? -24.818 15.148 8.726 1.00 84.25 231 GLY A C 1
ATOM 1757 O O . GLY A 1 231 ? -25.537 15.937 8.113 1.00 84.25 231 GLY A O 1
ATOM 1758 N N . SER A 1 232 ? -23.908 14.393 8.104 1.00 81.06 232 SER A N 1
ATOM 1759 C CA . SER A 1 232 ? -23.646 14.463 6.667 1.00 81.06 232 SER A CA 1
ATOM 1760 C C . SER A 1 232 ? -24.537 13.495 5.894 1.00 81.06 232 SER A C 1
ATOM 1762 O O . SER A 1 232 ? -24.561 12.299 6.158 1.00 81.06 232 SER A O 1
ATOM 1764 N N . GLY A 1 233 ? -25.215 13.975 4.850 1.00 79.25 233 GLY A N 1
ATOM 1765 C CA . GLY A 1 233 ? -25.938 13.109 3.907 1.00 79.25 233 GLY A CA 1
ATOM 1766 C C . GLY A 1 233 ? -25.033 12.300 2.965 1.00 79.25 233 GLY A C 1
ATOM 1767 O O . GLY A 1 233 ? -25.541 11.586 2.105 1.00 79.25 233 GLY A O 1
ATOM 1768 N N . LYS A 1 234 ? -23.708 12.438 3.078 1.00 81.06 234 LYS A N 1
ATOM 1769 C CA . LYS A 1 234 ? -22.700 11.744 2.266 1.00 81.06 234 LYS A CA 1
ATOM 1770 C C . LYS A 1 234 ? -21.691 11.036 3.167 1.00 81.06 234 LYS A C 1
ATOM 1772 O O . LYS A 1 234 ? -21.339 11.581 4.215 1.00 81.06 234 LYS A O 1
ATOM 1777 N N . ALA A 1 235 ? -21.175 9.903 2.694 1.00 81.50 235 ALA A N 1
ATOM 1778 C CA . ALA A 1 235 ? -20.084 9.178 3.335 1.00 81.50 235 ALA A CA 1
ATOM 1779 C C . ALA A 1 235 ? -18.889 10.105 3.607 1.00 81.50 235 ALA A C 1
ATOM 1781 O O . ALA A 1 235 ? -18.429 10.831 2.711 1.00 81.50 235 ALA A O 1
ATOM 1782 N N . ILE A 1 236 ? -18.414 10.089 4.851 1.00 82.81 236 ILE A N 1
ATOM 1783 C CA . ILE A 1 236 ? -17.246 10.867 5.269 1.00 82.81 236 ILE A CA 1
ATOM 1784 C C . ILE A 1 236 ? -15.990 10.081 4.913 1.00 82.81 236 ILE A C 1
ATOM 1786 O O . ILE A 1 236 ? -15.124 10.597 4.204 1.00 82.81 236 ILE A O 1
ATOM 1790 N N . TRP A 1 237 ? -15.939 8.816 5.325 1.00 85.62 237 TRP A N 1
ATOM 1791 C CA . TRP A 1 237 ? -14.750 7.982 5.227 1.00 85.62 237 TRP A CA 1
ATOM 1792 C C . TRP A 1 237 ? -14.657 7.315 3.851 1.00 85.62 237 TRP A C 1
ATOM 1794 O O . TRP A 1 237 ? -15.641 6.921 3.236 1.00 85.62 237 TRP A O 1
ATOM 1804 N N . ASN A 1 238 ? -13.449 7.220 3.299 1.00 81.88 238 ASN A N 1
ATOM 1805 C CA . ASN A 1 238 ? -13.250 6.682 1.958 1.00 81.88 238 ASN A CA 1
ATOM 1806 C C . ASN A 1 238 ? -13.122 5.155 1.978 1.00 81.88 238 ASN A C 1
ATOM 1808 O O . ASN A 1 238 ? -12.117 4.610 2.428 1.00 81.88 238 ASN A O 1
ATOM 1812 N N . ASN A 1 239 ? -14.056 4.465 1.330 1.00 80.25 239 ASN A N 1
ATOM 1813 C CA . ASN A 1 239 ? -14.039 3.014 1.131 1.00 80.25 239 ASN A CA 1
ATOM 1814 C C . ASN A 1 239 ? -12.720 2.411 0.593 1.00 80.25 239 ASN A C 1
ATOM 1816 O O . ASN A 1 239 ? -12.449 1.223 0.797 1.00 80.25 239 ASN A O 1
ATOM 1820 N N . LYS A 1 240 ? -11.883 3.190 -0.106 1.00 75.31 240 LYS A N 1
ATOM 1821 C CA . LYS A 1 240 ? -10.561 2.739 -0.587 1.00 75.31 240 LYS A CA 1
ATOM 1822 C C . LYS A 1 240 ? -9.473 2.823 0.487 1.00 75.31 240 LYS A C 1
ATOM 1824 O O . LYS A 1 240 ? -8.546 2.009 0.466 1.00 75.31 240 LYS A O 1
ATOM 1829 N N . GLY A 1 241 ? -9.615 3.756 1.419 1.00 79.38 241 GLY A N 1
ATOM 1830 C CA . GLY A 1 241 ? -8.655 4.099 2.456 1.00 79.38 241 GLY A CA 1
ATOM 1831 C C . GLY A 1 241 ? -8.510 5.609 2.627 1.00 79.38 241 GLY A C 1
ATOM 1832 O O . GLY A 1 241 ? -8.813 6.389 1.721 1.00 79.38 241 GLY A O 1
ATOM 1833 N N . GLY A 1 242 ? -8.020 6.007 3.791 1.00 83.38 242 GLY A N 1
ATOM 1834 C CA . GLY A 1 242 ? -7.837 7.393 4.189 1.00 83.38 242 GLY A CA 1
ATOM 1835 C C . GLY A 1 242 ? -7.176 7.483 5.557 1.00 83.38 242 GLY A C 1
ATOM 1836 O O . GLY A 1 242 ? -6.652 6.498 6.091 1.00 83.38 242 GLY A O 1
ATOM 1837 N N . LYS A 1 243 ? -7.186 8.683 6.127 1.00 86.88 243 LYS A N 1
ATOM 1838 C CA . LYS A 1 243 ? -6.589 8.952 7.428 1.00 86.88 243 LYS A CA 1
ATOM 1839 C C . LYS A 1 243 ? -7.502 9.850 8.250 1.00 86.88 243 LYS A C 1
ATOM 1841 O O . LYS A 1 243 ? -7.736 10.992 7.880 1.00 86.88 243 LYS A O 1
ATOM 1846 N N . GLY A 1 244 ? -7.965 9.352 9.390 1.00 89.31 244 GLY A N 1
ATOM 1847 C CA . GLY A 1 244 ? -8.603 10.193 10.397 1.00 89.31 244 GLY A CA 1
ATOM 1848 C C . GLY A 1 244 ? -7.553 10.877 11.259 1.00 89.31 244 GLY A C 1
ATOM 1849 O O . GLY A 1 244 ? -6.582 10.238 11.667 1.00 89.31 244 GLY A O 1
ATOM 1850 N N . VAL A 1 245 ? -7.743 12.163 11.537 1.00 90.50 245 VAL A N 1
ATOM 1851 C CA . VAL A 1 245 ? -6.867 12.958 12.403 1.00 90.50 245 VAL A CA 1
ATOM 1852 C C . VAL A 1 245 ? -7.687 13.592 13.515 1.00 90.50 245 VAL A C 1
ATOM 1854 O O . VAL A 1 245 ? -8.739 14.171 13.265 1.00 90.50 245 VAL A O 1
ATOM 1857 N N . LEU A 1 246 ? -7.193 13.475 14.744 1.00 91.69 246 LEU A N 1
ATOM 1858 C CA . LEU A 1 246 ? -7.735 14.121 15.930 1.00 91.69 246 LEU A CA 1
ATOM 1859 C C . LEU A 1 246 ? -6.830 15.292 16.305 1.00 91.69 246 LEU A C 1
ATOM 1861 O O . LEU A 1 246 ? -5.643 15.097 16.575 1.00 91.69 246 LEU A O 1
ATOM 1865 N N . MET A 1 247 ? -7.401 16.489 16.364 1.00 90.81 247 MET A N 1
ATOM 1866 C CA . MET A 1 247 ? -6.721 17.706 16.793 1.00 90.81 247 MET A CA 1
ATOM 1867 C C . MET A 1 247 ? -7.283 18.198 18.123 1.00 90.81 247 MET A C 1
ATOM 1869 O O . MET A 1 247 ? -8.484 18.093 18.386 1.00 90.81 247 MET A O 1
ATOM 1873 N N . ASN A 1 248 ? -6.419 18.762 18.962 1.00 88.75 248 ASN A N 1
ATOM 1874 C CA . ASN A 1 248 ? -6.858 19.452 20.169 1.00 88.75 248 ASN A CA 1
ATOM 1875 C C . ASN A 1 248 ? -7.514 20.804 19.830 1.00 88.75 248 ASN A C 1
ATOM 1877 O O . ASN A 1 248 ? -7.533 21.250 18.681 1.00 88.75 248 ASN A O 1
ATOM 1881 N N . ARG A 1 249 ? -8.001 21.500 20.861 1.00 86.38 249 ARG A N 1
ATOM 1882 C CA . ARG A 1 249 ? -8.588 22.845 20.741 1.00 86.38 249 ARG A CA 1
ATOM 1883 C C . ARG A 1 249 ? -7.637 23.892 20.134 1.00 86.38 249 ARG A C 1
ATOM 1885 O O . ARG A 1 249 ? -8.105 24.869 19.560 1.00 86.38 249 ARG A O 1
ATOM 1892 N N . ALA A 1 250 ? -6.324 23.703 20.263 1.00 85.12 250 ALA A N 1
ATOM 1893 C CA . ALA A 1 250 ? -5.308 24.592 19.701 1.00 85.12 250 ALA A CA 1
ATOM 1894 C C . ALA A 1 250 ? -4.975 24.286 18.224 1.00 85.12 250 ALA A C 1
ATOM 1896 O O . ALA A 1 250 ? -4.221 25.035 17.609 1.00 85.12 250 ALA A O 1
ATOM 1897 N N . GLY A 1 251 ? -5.529 23.210 17.650 1.00 83.38 251 GLY A N 1
ATOM 1898 C CA . GLY A 1 251 ? -5.239 22.761 16.284 1.00 83.38 251 GLY A CA 1
ATOM 1899 C C . GLY A 1 251 ? -4.008 21.855 16.155 1.00 83.38 251 GLY A C 1
ATOM 1900 O O . GLY A 1 251 ? -3.583 21.557 15.042 1.00 83.38 251 GLY A O 1
ATOM 1901 N N . THR A 1 252 ? -3.429 21.395 17.265 1.00 86.31 252 THR A N 1
ATOM 1902 C CA . THR A 1 252 ? -2.315 20.437 17.262 1.00 86.31 252 THR A CA 1
ATOM 1903 C C . THR A 1 252 ? -2.841 19.017 17.072 1.00 86.31 252 THR A C 1
ATOM 1905 O O . THR A 1 252 ? -3.759 18.599 17.778 1.00 86.31 252 THR A O 1
ATOM 1908 N N . GLU A 1 253 ? -2.235 18.252 16.161 1.00 89.25 253 GLU A N 1
ATOM 1909 C CA . GLU A 1 253 ? -2.522 16.823 15.981 1.00 89.25 253 GLU A CA 1
ATOM 1910 C C . GLU A 1 253 ? -2.134 16.024 17.237 1.00 89.25 253 GLU A C 1
ATOM 1912 O O . GLU A 1 253 ? -0.981 16.030 17.665 1.00 89.25 253 GLU A O 1
ATOM 1917 N N . ILE A 1 254 ? -3.111 15.322 17.815 1.00 91.19 254 ILE A N 1
ATOM 1918 C CA . ILE A 1 254 ? -2.943 14.456 18.991 1.00 91.19 254 ILE A CA 1
ATOM 1919 C C . ILE A 1 254 ? -2.861 12.985 18.580 1.00 91.19 254 ILE A C 1
ATOM 1921 O O . ILE A 1 254 ? -2.100 12.209 19.158 1.00 91.19 254 ILE A O 1
ATOM 1925 N N . SER A 1 255 ? -3.657 12.582 17.590 1.00 91.50 255 SER A N 1
ATOM 1926 C CA . SER A 1 255 ? -3.732 11.197 17.136 1.00 91.50 255 SER A CA 1
ATOM 1927 C C . SER A 1 255 ? -4.099 11.133 15.661 1.00 91.50 255 SER A C 1
ATOM 1929 O O . SER A 1 255 ? -4.864 11.958 15.166 1.00 91.50 255 SER A O 1
ATOM 1931 N N . GLN A 1 256 ? -3.591 10.116 14.973 1.00 90.75 256 GLN A N 1
ATOM 1932 C CA . GLN A 1 256 ? -3.989 9.789 13.612 1.00 90.75 256 GLN A CA 1
ATOM 1933 C C . GLN A 1 256 ? -4.263 8.292 13.488 1.00 90.75 256 GLN A C 1
ATOM 1935 O O . GLN A 1 256 ? -3.575 7.469 14.096 1.00 90.75 256 GLN A O 1
ATOM 1940 N N . PHE A 1 257 ? -5.235 7.942 12.653 1.00 88.00 257 PHE A N 1
ATOM 1941 C CA . PHE A 1 257 ? -5.587 6.565 12.337 1.00 88.00 257 PHE A CA 1
ATOM 1942 C C . PHE A 1 257 ? -5.696 6.397 10.826 1.00 88.00 257 PHE A C 1
ATOM 1944 O O . PHE A 1 257 ? -6.568 6.978 10.180 1.00 88.00 257 PHE A O 1
ATOM 1951 N N . VAL A 1 258 ? -4.791 5.600 10.259 1.00 85.88 258 VAL A N 1
ATOM 1952 C CA . VAL A 1 258 ? -4.794 5.270 8.832 1.00 85.88 258 VAL A CA 1
ATOM 1953 C C . VAL A 1 258 ? -5.609 4.002 8.634 1.00 85.88 258 VAL A C 1
ATOM 1955 O O . VAL A 1 258 ? -5.311 2.972 9.236 1.00 85.88 258 VAL A O 1
ATOM 1958 N N . TYR A 1 259 ? -6.610 4.073 7.765 1.00 84.06 259 TYR A N 1
ATOM 1959 C CA . TYR A 1 259 ? -7.439 2.940 7.382 1.00 84.06 259 TYR A CA 1
ATOM 1960 C C . TYR A 1 259 ? -7.302 2.692 5.884 1.00 84.06 259 TYR A C 1
ATOM 1962 O O . TYR A 1 259 ? -7.159 3.613 5.083 1.00 84.06 259 TYR A O 1
ATOM 1970 N N . ILE A 1 260 ? -7.317 1.426 5.488 1.00 82.19 260 ILE A N 1
ATOM 1971 C CA . ILE A 1 260 ? -7.123 1.022 4.100 1.00 82.19 260 ILE A CA 1
ATOM 1972 C C . ILE A 1 260 ? -7.937 -0.233 3.817 1.00 82.19 260 ILE A C 1
ATOM 1974 O O . ILE A 1 260 ? -8.065 -1.124 4.663 1.00 82.19 260 ILE A O 1
ATOM 1978 N N . SER A 1 261 ? -8.515 -0.316 2.620 1.00 83.88 261 SER A N 1
ATOM 1979 C CA . SER A 1 261 ? -9.212 -1.533 2.215 1.00 83.88 261 SER A CA 1
ATOM 1980 C C . SER A 1 261 ? -8.221 -2.678 2.015 1.00 83.88 261 SER A C 1
ATOM 1982 O O . SER A 1 261 ? -7.132 -2.476 1.486 1.00 83.88 261 SER A O 1
ATOM 1984 N N . ARG A 1 262 ? -8.611 -3.917 2.351 1.00 84.31 262 ARG A N 1
ATOM 1985 C CA . ARG A 1 262 ? -7.765 -5.106 2.114 1.00 84.31 262 ARG A CA 1
ATOM 1986 C C . ARG A 1 262 ? -7.283 -5.187 0.660 1.00 84.31 262 ARG A C 1
ATOM 1988 O O . ARG A 1 262 ? -6.137 -5.539 0.414 1.00 84.31 262 ARG A O 1
ATOM 1995 N N . LYS A 1 263 ? -8.155 -4.846 -0.295 1.00 84.88 263 LYS A N 1
ATOM 1996 C CA . LYS A 1 263 ? -7.819 -4.808 -1.724 1.00 84.88 263 LYS A CA 1
ATOM 1997 C C . LYS A 1 263 ? -6.729 -3.773 -2.008 1.00 84.88 263 LYS A C 1
ATOM 1999 O O . LYS A 1 263 ? -5.756 -4.108 -2.670 1.00 84.88 263 LYS A O 1
ATOM 2004 N N . GLN A 1 264 ? -6.875 -2.551 -1.495 1.00 82.94 264 GLN A N 1
ATOM 2005 C CA . GLN A 1 264 ? -5.878 -1.497 -1.682 1.00 82.94 264 GLN A CA 1
ATOM 2006 C C . GLN A 1 264 ? -4.555 -1.837 -0.983 1.00 82.94 264 GLN A C 1
ATOM 2008 O O . GLN A 1 264 ? -3.504 -1.686 -1.587 1.00 82.94 264 GLN A O 1
ATOM 2013 N N . LEU A 1 265 ? -4.601 -2.402 0.225 1.00 86.12 265 LEU A N 1
ATOM 2014 C CA . LEU A 1 265 ? -3.414 -2.830 0.966 1.00 86.12 265 LEU A CA 1
ATOM 2015 C C . LEU A 1 265 ? -2.592 -3.876 0.198 1.00 86.12 265 LEU A C 1
ATOM 2017 O O . LEU A 1 265 ? -1.370 -3.785 0.138 1.00 86.12 265 LEU A O 1
ATOM 2021 N N . LEU A 1 266 ? -3.255 -4.855 -0.427 1.00 88.69 266 LEU A N 1
ATOM 2022 C CA . LEU A 1 266 ? -2.585 -5.849 -1.273 1.00 88.69 266 LEU A CA 1
ATOM 2023 C C . LEU A 1 266 ? -1.947 -5.210 -2.513 1.00 88.69 266 LEU A C 1
ATOM 2025 O O . LEU A 1 266 ? -0.827 -5.569 -2.876 1.00 88.69 266 LEU A O 1
ATOM 2029 N N . THR A 1 267 ? -2.629 -4.247 -3.135 1.00 88.94 267 THR A N 1
ATOM 2030 C CA . THR A 1 267 ? -2.074 -3.466 -4.250 1.00 88.94 267 THR A CA 1
ATOM 2031 C C . THR A 1 267 ? -0.833 -2.682 -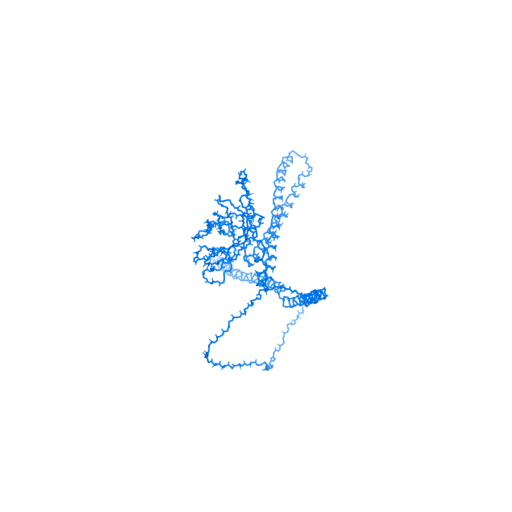3.816 1.00 88.94 267 THR A C 1
ATOM 2033 O O . THR A 1 267 ? 0.184 -2.714 -4.505 1.00 88.94 267 THR A O 1
ATOM 2036 N N . ASP A 1 268 ? -0.875 -2.023 -2.659 1.00 87.19 268 ASP A N 1
ATOM 2037 C CA . ASP A 1 268 ? 0.241 -1.229 -2.138 1.00 87.19 268 ASP A CA 1
ATOM 2038 C C . ASP A 1 268 ? 1.454 -2.108 -1.799 1.00 87.19 268 ASP A C 1
ATOM 2040 O O . ASP A 1 268 ? 2.591 -1.744 -2.113 1.00 87.19 268 ASP A O 1
ATOM 2044 N N . ILE A 1 269 ? 1.228 -3.304 -1.240 1.00 90.31 269 ILE A N 1
ATOM 2045 C CA . ILE A 1 269 ? 2.268 -4.326 -1.032 1.00 90.31 269 ILE A CA 1
ATOM 2046 C C . ILE A 1 269 ? 2.906 -4.732 -2.369 1.00 90.31 269 ILE A C 1
ATOM 2048 O O . ILE A 1 269 ? 4.133 -4.729 -2.489 1.00 90.31 269 ILE A O 1
ATOM 2052 N N . ALA A 1 270 ? 2.102 -5.042 -3.391 1.00 92.62 270 ALA A N 1
ATOM 2053 C CA . ALA A 1 270 ? 2.609 -5.432 -4.709 1.00 92.62 270 ALA A CA 1
ATOM 2054 C C . ALA A 1 270 ? 3.431 -4.307 -5.370 1.00 92.62 270 ALA A C 1
ATOM 2056 O O . ALA A 1 270 ? 4.536 -4.538 -5.876 1.00 92.62 270 ALA A O 1
ATOM 2057 N N . ASN A 1 271 ? 2.939 -3.069 -5.295 1.00 92.94 271 ASN A N 1
ATOM 2058 C CA . ASN A 1 271 ? 3.637 -1.890 -5.801 1.00 92.94 271 ASN A CA 1
ATOM 2059 C C . ASN A 1 271 ? 4.958 -1.648 -5.060 1.00 92.94 271 ASN A C 1
ATOM 2061 O O . ASN A 1 271 ? 5.982 -1.385 -5.691 1.00 92.94 271 ASN A O 1
ATOM 2065 N N . THR A 1 272 ? 4.959 -1.780 -3.732 1.00 93.25 272 THR A N 1
ATOM 2066 C CA . THR A 1 272 ? 6.155 -1.595 -2.895 1.00 93.25 272 THR A CA 1
ATOM 2067 C C . THR A 1 272 ? 7.204 -2.666 -3.182 1.00 93.25 272 THR A C 1
ATOM 2069 O O . THR A 1 272 ? 8.386 -2.344 -3.275 1.00 93.25 272 THR A O 1
ATOM 2072 N N . ASN A 1 273 ? 6.794 -3.921 -3.393 1.00 95.12 273 ASN A N 1
ATOM 2073 C CA . ASN A 1 273 ? 7.696 -4.990 -3.828 1.00 95.12 273 ASN A CA 1
ATOM 2074 C C . ASN A 1 273 ? 8.327 -4.679 -5.190 1.00 95.12 273 ASN A C 1
ATOM 2076 O O . ASN A 1 273 ? 9.546 -4.748 -5.333 1.00 95.12 273 ASN A O 1
ATOM 2080 N N . THR A 1 274 ? 7.525 -4.217 -6.150 1.00 96.38 274 THR A N 1
ATOM 2081 C CA . THR A 1 274 ? 8.025 -3.809 -7.472 1.00 96.38 274 THR A CA 1
ATOM 2082 C C . THR A 1 274 ? 9.038 -2.661 -7.367 1.00 96.38 274 THR A C 1
ATOM 2084 O O . THR A 1 274 ? 10.081 -2.677 -8.022 1.00 96.38 274 THR A O 1
ATOM 2087 N N . GLN A 1 275 ? 8.767 -1.655 -6.526 1.00 94.94 275 GLN A N 1
ATOM 2088 C CA . GLN A 1 275 ? 9.705 -0.556 -6.269 1.00 94.94 275 GLN A CA 1
ATOM 2089 C C . GLN A 1 275 ? 10.978 -1.038 -5.566 1.00 94.94 275 GLN A C 1
ATOM 2091 O O . GLN A 1 275 ? 12.073 -0.576 -5.883 1.00 94.94 275 GLN A O 1
ATOM 2096 N N . LEU A 1 276 ? 10.848 -1.977 -4.627 1.00 96.56 276 LEU A N 1
ATOM 2097 C CA . LEU A 1 276 ? 11.970 -2.554 -3.901 1.00 96.56 276 LEU A CA 1
ATOM 2098 C C . LEU A 1 276 ? 12.917 -3.310 -4.835 1.00 96.56 276 LEU A C 1
ATOM 2100 O O . LEU A 1 276 ? 14.132 -3.191 -4.673 1.00 96.56 276 LEU A O 1
ATOM 2104 N N . ASP A 1 277 ? 12.388 -4.051 -5.806 1.00 95.81 277 ASP A N 1
ATOM 2105 C CA . ASP A 1 277 ? 13.207 -4.770 -6.781 1.00 95.81 277 ASP A CA 1
ATOM 2106 C C . ASP A 1 277 ? 13.947 -3.803 -7.713 1.00 95.81 277 ASP A C 1
ATOM 2108 O O . ASP A 1 277 ? 15.172 -3.888 -7.821 1.00 95.81 277 ASP A O 1
ATOM 2112 N N . LYS A 1 278 ? 13.270 -2.768 -8.230 1.00 96.62 278 LYS A N 1
ATOM 2113 C CA . LYS A 1 278 ? 13.933 -1.689 -8.991 1.00 96.62 278 LYS A CA 1
ATOM 2114 C C . LYS A 1 278 ? 15.041 -1.002 -8.183 1.00 96.62 278 LYS A C 1
ATOM 2116 O O . LYS A 1 278 ? 16.162 -0.843 -8.663 1.00 96.62 278 LYS A O 1
ATOM 2121 N N . ALA A 1 279 ? 14.770 -0.654 -6.924 1.00 96.31 279 ALA A N 1
ATOM 2122 C CA . ALA A 1 279 ? 15.751 -0.017 -6.045 1.00 96.31 279 ALA A CA 1
ATOM 2123 C C . ALA A 1 279 ? 16.947 -0.937 -5.727 1.00 96.31 279 ALA A C 1
ATOM 2125 O O . ALA A 1 279 ? 18.078 -0.468 -5.559 1.00 96.31 279 ALA A O 1
ATOM 2126 N N . ARG A 1 280 ? 16.732 -2.259 -5.640 1.00 97.50 280 ARG A N 1
ATOM 2127 C CA . ARG A 1 280 ? 17.814 -3.245 -5.480 1.00 97.50 280 ARG A CA 1
ATOM 2128 C C . ARG A 1 280 ? 18.708 -3.277 -6.715 1.00 97.50 280 ARG A C 1
ATOM 2130 O O . ARG A 1 280 ? 19.930 -3.265 -6.543 1.00 97.50 280 ARG A O 1
ATOM 2137 N N . ASP A 1 281 ? 18.132 -3.265 -7.911 1.00 96.44 281 ASP A N 1
ATOM 2138 C CA . ASP A 1 281 ? 18.882 -3.261 -9.169 1.00 96.44 281 ASP A CA 1
ATOM 2139 C C . ASP A 1 281 ? 19.696 -1.976 -9.339 1.00 96.44 281 ASP A C 1
ATOM 2141 O O . ASP A 1 281 ? 20.905 -2.030 -9.593 1.00 96.44 281 ASP A O 1
ATOM 2145 N N . GLU A 1 282 ? 19.089 -0.816 -9.082 1.00 95.81 282 GLU A N 1
ATOM 2146 C CA . GLU A 1 282 ? 19.783 0.476 -9.074 1.00 95.81 282 GLU A CA 1
ATOM 2147 C C . GLU A 1 282 ? 20.950 0.482 -8.081 1.00 95.81 282 GLU A C 1
ATOM 2149 O O . GLU A 1 282 ? 22.077 0.857 -8.421 1.00 95.81 282 GLU A O 1
ATOM 2154 N N . ARG A 1 283 ? 20.727 -0.013 -6.857 1.00 97.12 283 ARG A N 1
ATOM 2155 C CA . ARG A 1 283 ? 21.785 -0.148 -5.850 1.00 97.12 283 ARG A CA 1
ATOM 2156 C C . ARG A 1 283 ? 22.919 -1.052 -6.339 1.00 97.12 283 ARG A C 1
ATOM 2158 O O . ARG A 1 283 ? 24.086 -0.751 -6.069 1.00 97.12 283 ARG A O 1
ATOM 2165 N N . GLN A 1 284 ? 22.620 -2.146 -7.044 1.00 96.31 284 GLN A N 1
ATOM 2166 C CA . GLN A 1 284 ? 23.648 -3.011 -7.630 1.00 96.31 284 GLN A CA 1
ATOM 2167 C C . GLN A 1 284 ? 24.447 -2.294 -8.723 1.00 96.31 284 GLN A C 1
ATOM 2169 O O . GLN A 1 284 ? 25.677 -2.399 -8.737 1.00 96.31 284 GLN A O 1
ATOM 2174 N N . VAL A 1 285 ? 23.784 -1.540 -9.606 1.00 97.00 285 VAL A N 1
ATOM 2175 C CA . VAL A 1 285 ? 24.442 -0.722 -10.638 1.00 97.00 285 VAL A CA 1
ATOM 2176 C C . VAL A 1 285 ? 25.386 0.294 -9.994 1.00 97.00 285 VAL A C 1
ATOM 2178 O O . VAL A 1 285 ? 26.577 0.303 -10.316 1.00 97.00 285 VAL A O 1
ATOM 2181 N N . LYS A 1 286 ? 24.910 1.056 -9.002 1.00 96.81 286 LYS A N 1
ATOM 2182 C CA . LYS A 1 286 ? 25.732 2.034 -8.272 1.00 96.81 286 LYS A CA 1
ATOM 2183 C C . LYS A 1 286 ? 26.896 1.388 -7.517 1.00 96.81 286 LYS A C 1
ATOM 2185 O O . LYS A 1 286 ? 28.000 1.926 -7.504 1.00 96.81 286 LYS A O 1
ATOM 2190 N N . ASN A 1 287 ? 26.710 0.191 -6.958 1.00 96.44 287 ASN A N 1
ATOM 2191 C CA . ASN A 1 287 ? 27.799 -0.573 -6.337 1.00 96.44 287 ASN A CA 1
ATOM 2192 C C . ASN A 1 287 ? 28.868 -0.999 -7.361 1.00 96.44 287 ASN A C 1
ATOM 2194 O O . ASN A 1 287 ? 30.065 -0.900 -7.083 1.00 96.44 287 ASN A O 1
ATOM 2198 N N . ARG A 1 288 ? 28.462 -1.462 -8.554 1.00 96.88 288 ARG A N 1
ATOM 2199 C CA . ARG A 1 288 ? 29.392 -1.824 -9.640 1.00 96.88 288 ARG A CA 1
ATOM 2200 C C . ARG A 1 288 ? 30.219 -0.618 -10.086 1.00 96.88 288 ARG A C 1
ATOM 2202 O O . ARG A 1 288 ? 31.443 -0.728 -10.178 1.00 96.88 288 ARG A O 1
ATOM 2209 N N . GLU A 1 289 ? 29.574 0.525 -10.294 1.00 95.31 289 GLU A N 1
ATOM 2210 C CA . GLU A 1 289 ? 30.224 1.784 -10.671 1.00 95.31 289 GLU A CA 1
ATOM 2211 C C . GLU A 1 289 ? 31.203 2.272 -9.594 1.00 95.31 289 GLU A C 1
ATOM 2213 O O . GLU A 1 289 ? 32.381 2.510 -9.876 1.00 95.31 289 GLU A O 1
ATOM 2218 N N . TRP A 1 290 ? 30.763 2.310 -8.333 1.00 95.25 290 TRP A N 1
ATOM 2219 C CA . TRP A 1 290 ? 31.606 2.689 -7.202 1.00 95.25 290 TRP A CA 1
ATOM 2220 C C . TRP A 1 290 ? 32.843 1.786 -7.072 1.00 95.25 290 TRP A C 1
ATOM 2222 O O . TRP A 1 290 ? 33.965 2.273 -6.910 1.00 95.25 290 TRP A O 1
ATOM 2232 N N . ARG A 1 291 ? 32.679 0.462 -7.222 1.00 95.94 291 ARG A N 1
ATOM 2233 C CA . ARG A 1 291 ? 33.799 -0.497 -7.224 1.00 95.94 291 ARG A CA 1
ATOM 2234 C C . ARG A 1 291 ? 34.746 -0.280 -8.404 1.00 95.94 291 ARG A C 1
ATOM 2236 O O . ARG A 1 291 ? 35.961 -0.359 -8.213 1.00 95.94 291 ARG A O 1
ATOM 2243 N N . ARG A 1 292 ? 34.224 -0.005 -9.605 1.00 95.31 292 ARG A N 1
ATOM 2244 C CA . ARG A 1 292 ? 35.030 0.291 -10.803 1.00 95.31 292 ARG A CA 1
ATOM 2245 C C . ARG A 1 292 ? 35.893 1.535 -10.587 1.00 95.31 292 ARG A C 1
ATOM 2247 O O . ARG A 1 292 ? 37.106 1.463 -10.772 1.00 95.31 292 ARG A O 1
ATOM 2254 N N . LEU A 1 293 ? 35.298 2.638 -10.132 1.00 94.19 293 LEU A N 1
ATOM 2255 C CA . LEU A 1 293 ? 36.016 3.886 -9.847 1.00 94.19 293 LEU A CA 1
ATOM 2256 C C . LEU A 1 293 ? 37.044 3.713 -8.724 1.00 94.19 293 LEU A C 1
ATOM 2258 O O . LEU A 1 293 ? 38.150 4.248 -8.803 1.00 94.19 293 LEU A O 1
ATOM 2262 N N . ARG A 1 294 ? 36.727 2.905 -7.705 1.00 95.38 294 ARG A N 1
ATOM 2263 C CA . ARG A 1 294 ? 37.661 2.590 -6.617 1.00 95.38 294 ARG A CA 1
ATOM 2264 C C . ARG A 1 294 ? 38.894 1.841 -7.125 1.00 95.38 294 ARG A C 1
ATOM 2266 O O . ARG A 1 294 ? 40.003 2.176 -6.715 1.00 95.38 294 ARG A O 1
ATOM 2273 N N . LYS A 1 295 ? 38.715 0.874 -8.035 1.00 93.44 295 LYS A N 1
ATOM 2274 C CA . LYS A 1 295 ? 39.825 0.170 -8.700 1.00 93.44 295 LYS A CA 1
ATOM 2275 C C . LYS A 1 295 ? 40.667 1.125 -9.549 1.00 93.44 295 LYS A C 1
ATOM 2277 O O . LYS A 1 295 ? 41.887 1.095 -9.441 1.00 93.44 295 LYS A O 1
ATOM 2282 N N . LEU A 1 296 ? 40.034 1.996 -10.339 1.00 90.25 296 LEU A N 1
ATOM 2283 C CA . LEU A 1 296 ? 40.732 2.981 -11.177 1.00 90.25 296 LEU A CA 1
ATOM 2284 C C . LEU A 1 296 ? 41.577 3.959 -10.347 1.00 90.25 296 LEU A C 1
ATOM 2286 O O . LEU A 1 296 ? 42.738 4.187 -10.671 1.00 90.25 296 LEU A O 1
ATOM 2290 N N . ASN A 1 297 ? 41.042 4.469 -9.235 1.00 89.31 297 ASN A N 1
ATOM 2291 C CA . ASN A 1 297 ? 41.768 5.373 -8.336 1.00 89.31 297 ASN A CA 1
ATOM 2292 C C . ASN A 1 297 ? 42.993 4.712 -7.665 1.00 89.31 297 ASN A C 1
ATOM 2294 O O . ASN A 1 297 ? 43.930 5.411 -7.279 1.00 89.31 297 ASN A O 1
ATOM 2298 N N . ALA A 1 298 ? 42.985 3.383 -7.507 1.00 89.25 298 ALA A N 1
ATOM 2299 C CA . ALA A 1 298 ? 44.053 2.624 -6.857 1.00 89.25 298 ALA A CA 1
ATOM 2300 C C . ALA A 1 298 ? 45.228 2.262 -7.788 1.00 89.25 298 ALA A C 1
ATOM 2302 O O . ALA A 1 298 ? 46.258 1.799 -7.301 1.00 89.25 298 ALA A O 1
ATOM 2303 N N . ARG A 1 299 ? 45.109 2.468 -9.109 1.00 86.94 299 ARG A N 1
ATOM 2304 C CA . ARG A 1 299 ? 46.180 2.155 -10.075 1.00 86.94 299 ARG A CA 1
ATOM 2305 C C . ARG A 1 299 ? 47.385 3.082 -9.863 1.00 86.94 299 ARG A C 1
ATOM 2307 O O . ARG A 1 299 ? 47.160 4.275 -9.651 1.00 86.94 299 ARG A O 1
ATOM 2314 N N . PRO A 1 300 ? 48.638 2.593 -9.908 1.00 82.12 300 PRO A N 1
ATOM 2315 C CA . PRO A 1 300 ? 49.826 3.446 -9.823 1.00 82.12 300 PRO A CA 1
ATOM 2316 C C . PRO A 1 300 ? 49.864 4.429 -11.005 1.00 82.12 300 PRO A C 1
ATOM 2318 O O . PRO A 1 300 ? 49.505 4.047 -12.112 1.00 82.12 300 PRO A O 1
ATOM 2321 N N . MET A 1 301 ? 50.264 5.683 -10.760 1.00 76.69 301 MET A N 1
ATOM 2322 C CA . MET A 1 301 ? 50.393 6.716 -11.802 1.00 76.69 301 MET A CA 1
ATOM 2323 C C . MET A 1 301 ? 51.865 7.081 -11.967 1.00 76.69 301 MET A C 1
ATOM 2325 O O . MET A 1 301 ? 52.550 7.351 -10.978 1.00 76.69 301 MET A O 1
ATOM 2329 N N . THR A 1 302 ? 52.318 7.116 -13.209 1.00 75.88 302 THR A N 1
ATOM 2330 C CA . THR A 1 302 ? 53.701 7.329 -13.630 1.00 75.88 302 THR A CA 1
ATOM 2331 C C . THR A 1 302 ? 53.888 8.658 -14.370 1.00 75.88 302 THR A C 1
ATOM 2333 O O . THR A 1 302 ? 54.957 9.256 -14.260 1.00 75.88 302 THR A O 1
ATOM 2336 N N . THR A 1 303 ? 52.848 9.197 -15.021 1.00 83.69 303 THR A N 1
ATOM 2337 C CA . THR A 1 303 ? 52.923 10.444 -15.807 1.00 83.69 303 THR A CA 1
ATOM 2338 C C . THR A 1 303 ? 52.233 11.641 -15.130 1.00 83.69 303 THR A C 1
ATOM 2340 O O . THR A 1 303 ? 51.513 11.519 -14.132 1.00 83.69 303 THR A O 1
ATOM 2343 N N . ARG A 1 304 ? 52.492 12.859 -15.631 1.00 76.38 304 ARG A N 1
ATOM 2344 C CA . ARG A 1 304 ? 51.856 14.101 -15.142 1.00 76.38 304 ARG A CA 1
ATOM 2345 C C . ARG A 1 304 ? 50.387 14.204 -15.569 1.00 76.38 304 ARG A C 1
ATOM 2347 O O . ARG A 1 304 ? 49.579 14.686 -14.779 1.00 76.38 304 ARG A O 1
ATOM 2354 N N . GLU A 1 305 ? 50.057 13.735 -16.768 1.00 74.75 305 GLU A N 1
ATOM 2355 C CA . GLU A 1 305 ? 48.692 13.688 -17.313 1.00 74.75 305 GLU A CA 1
ATOM 2356 C C . GLU A 1 305 ? 47.814 12.727 -16.496 1.00 74.75 305 GLU A C 1
ATOM 2358 O O . GLU A 1 305 ? 46.757 13.118 -16.002 1.00 74.75 305 GLU A O 1
ATOM 2363 N N . GLU A 1 306 ? 48.342 11.549 -16.159 1.00 81.44 306 GLU A N 1
ATOM 2364 C CA . GLU A 1 306 ? 47.706 10.574 -15.264 1.00 81.44 306 GLU A CA 1
ATOM 2365 C C . GLU A 1 306 ? 47.377 11.154 -13.868 1.00 81.44 306 GLU A C 1
ATOM 2367 O O . GLU A 1 306 ? 46.383 10.799 -13.229 1.00 81.44 306 GLU A O 1
ATOM 2372 N N . LYS A 1 307 ? 48.178 12.100 -13.353 1.00 79.38 307 LYS A N 1
ATOM 2373 C CA . LYS A 1 307 ? 47.888 12.764 -12.065 1.00 79.38 307 LYS A CA 1
ATOM 2374 C C . LYS A 1 307 ? 46.683 13.708 -12.138 1.00 79.38 307 LYS A C 1
ATOM 2376 O O . LYS A 1 307 ? 46.026 13.889 -11.108 1.00 79.38 307 LYS A O 1
ATOM 2381 N N . ILE A 1 308 ? 46.408 14.313 -13.297 1.00 80.69 308 ILE A N 1
ATOM 2382 C CA . ILE A 1 308 ? 45.233 15.170 -13.521 1.00 80.69 308 ILE A CA 1
ATOM 2383 C C . ILE A 1 308 ? 43.984 14.290 -13.622 1.00 80.69 308 ILE A C 1
ATOM 2385 O O . ILE A 1 308 ? 43.045 14.504 -12.855 1.00 80.69 308 ILE A O 1
ATOM 2389 N N . GLU A 1 309 ? 44.030 13.217 -14.415 1.00 84.81 309 GLU A N 1
ATOM 2390 C CA . GLU A 1 309 ? 42.941 12.231 -14.522 1.00 84.81 309 GLU A CA 1
ATOM 2391 C C . GLU A 1 309 ? 42.570 11.618 -13.162 1.00 84.81 309 GLU A C 1
ATOM 2393 O O . GLU A 1 309 ? 41.398 11.434 -12.827 1.00 84.81 309 GLU A O 1
ATOM 2398 N N . ARG A 1 310 ? 43.557 11.365 -12.289 1.00 86.88 310 ARG A N 1
ATOM 2399 C CA . ARG A 1 310 ? 43.289 10.864 -10.930 1.00 86.88 310 ARG A CA 1
ATOM 2400 C C . ARG A 1 310 ? 42.421 11.824 -10.106 1.00 86.88 310 ARG A C 1
ATOM 2402 O O . ARG A 1 310 ? 41.674 11.366 -9.238 1.00 86.88 310 ARG A O 1
ATOM 2409 N N . ARG A 1 311 ? 42.519 13.143 -10.315 1.00 87.88 311 ARG A N 1
ATOM 2410 C CA . ARG A 1 311 ? 41.683 14.121 -9.593 1.00 87.88 311 ARG A CA 1
ATOM 2411 C C . ARG A 1 311 ? 40.220 13.988 -10.004 1.00 87.88 311 ARG A C 1
ATOM 2413 O O . ARG A 1 311 ? 39.362 13.958 -9.121 1.00 87.88 311 ARG A O 1
ATOM 2420 N N . GLU A 1 312 ? 39.960 13.820 -11.295 1.00 90.50 312 GLU A N 1
ATOM 2421 C CA . GLU A 1 312 ? 38.618 13.579 -11.834 1.00 90.50 312 GLU A CA 1
ATOM 2422 C C . GLU A 1 312 ? 38.051 12.245 -11.339 1.00 90.50 312 GLU A C 1
ATOM 2424 O O . GLU A 1 312 ? 36.949 12.200 -10.792 1.00 90.50 312 GLU A O 1
ATOM 2429 N N . ILE A 1 313 ? 38.844 11.167 -11.384 1.00 91.50 313 ILE A N 1
ATOM 2430 C CA . ILE A 1 313 ? 38.440 9.854 -10.857 1.00 91.50 313 ILE A CA 1
ATOM 2431 C C . ILE A 1 313 ? 38.094 9.941 -9.362 1.00 91.50 313 ILE A C 1
ATOM 2433 O O . ILE A 1 313 ? 37.115 9.339 -8.920 1.00 91.50 313 ILE A O 1
ATOM 2437 N N . ARG A 1 314 ? 38.856 10.698 -8.558 1.00 92.94 314 ARG A N 1
ATOM 2438 C CA . ARG A 1 314 ? 38.542 10.913 -7.132 1.00 92.94 314 ARG A CA 1
ATOM 2439 C C . ARG A 1 314 ? 37.247 11.690 -6.926 1.00 92.94 314 ARG A C 1
ATOM 2441 O O . ARG A 1 314 ? 36.522 11.376 -5.982 1.00 92.94 314 ARG A O 1
ATOM 2448 N N . ALA A 1 315 ? 36.971 12.699 -7.751 1.00 94.25 315 ALA A N 1
ATOM 2449 C CA . ALA A 1 315 ? 35.718 13.445 -7.690 1.00 94.25 315 ALA A CA 1
ATOM 2450 C C . ALA A 1 315 ? 34.531 12.519 -7.997 1.00 94.25 315 ALA A C 1
ATOM 2452 O O . ALA A 1 315 ? 33.626 12.390 -7.170 1.00 94.25 315 ALA A O 1
ATOM 2453 N N . ASN A 1 316 ? 34.613 11.768 -9.097 1.00 94.94 316 ASN A N 1
ATOM 2454 C CA . ASN A 1 316 ? 33.593 10.798 -9.496 1.00 94.94 316 ASN A CA 1
ATOM 2455 C C . ASN A 1 316 ? 33.416 9.688 -8.450 1.00 94.94 316 ASN A C 1
ATOM 2457 O O . ASN A 1 316 ? 32.294 9.303 -8.138 1.00 94.94 316 ASN A O 1
ATOM 2461 N N . LEU A 1 317 ? 34.500 9.218 -7.821 1.00 95.75 317 LEU A N 1
ATOM 2462 C CA . LEU A 1 317 ? 34.433 8.224 -6.746 1.00 95.75 317 LEU A CA 1
ATOM 2463 C C . LEU A 1 317 ? 33.645 8.730 -5.528 1.00 95.75 317 LEU A C 1
ATOM 2465 O O . LEU A 1 317 ? 32.899 7.958 -4.924 1.00 95.75 317 LEU A O 1
ATOM 2469 N N . LYS A 1 318 ? 33.795 10.010 -5.156 1.00 96.31 318 LYS A N 1
ATOM 2470 C CA . LYS A 1 318 ? 33.017 10.619 -4.063 1.00 96.31 318 LYS A CA 1
ATOM 2471 C C . LYS A 1 318 ? 31.533 10.714 -4.417 1.00 96.31 318 LYS A C 1
ATOM 2473 O O . LYS A 1 318 ? 30.701 10.459 -3.550 1.00 96.31 318 LYS A O 1
ATOM 2478 N N . ILE A 1 319 ? 31.212 11.065 -5.663 1.00 95.69 319 ILE A N 1
ATOM 2479 C CA . ILE A 1 319 ? 29.831 11.128 -6.163 1.00 95.69 319 ILE A CA 1
ATOM 2480 C C . ILE A 1 319 ? 29.208 9.729 -6.130 1.00 95.69 319 ILE A C 1
ATOM 2482 O O . ILE A 1 319 ? 28.221 9.522 -5.428 1.00 95.69 319 ILE A O 1
ATOM 2486 N N . ALA A 1 320 ? 29.854 8.743 -6.755 1.00 95.31 320 ALA A N 1
ATOM 2487 C CA . ALA A 1 320 ? 29.379 7.361 -6.787 1.00 95.31 320 ALA A CA 1
ATOM 2488 C C . ALA A 1 320 ? 29.220 6.751 -5.381 1.00 95.31 320 ALA A C 1
ATOM 2490 O O . ALA A 1 320 ? 28.300 5.972 -5.138 1.00 95.31 320 ALA A O 1
ATOM 2491 N N . ALA A 1 321 ? 30.083 7.119 -4.423 1.00 96.19 321 ALA A N 1
ATOM 2492 C CA . ALA A 1 321 ? 29.934 6.700 -3.029 1.00 96.19 321 ALA A CA 1
ATOM 2493 C C . ALA A 1 321 ? 28.638 7.243 -2.405 1.00 96.19 321 ALA A C 1
ATOM 2495 O O . ALA A 1 321 ? 27.898 6.480 -1.784 1.00 96.19 321 ALA A O 1
ATOM 2496 N N . LYS A 1 322 ? 28.340 8.537 -2.596 1.00 96.81 322 LYS A N 1
ATOM 2497 C CA . LYS A 1 322 ? 27.098 9.157 -2.110 1.00 96.81 322 LYS A CA 1
ATOM 2498 C C . LYS A 1 322 ? 25.869 8.516 -2.751 1.00 96.81 322 LYS A C 1
ATOM 2500 O O . LYS A 1 322 ? 24.941 8.141 -2.039 1.00 96.81 322 LYS A O 1
ATOM 2505 N N . GLU A 1 323 ? 25.888 8.321 -4.064 1.00 96.50 323 GLU A N 1
ATOM 2506 C CA . GLU A 1 323 ? 24.791 7.674 -4.789 1.00 96.50 323 GLU A CA 1
ATOM 2507 C C . GLU A 1 323 ? 24.550 6.239 -4.307 1.00 96.50 323 GLU A C 1
ATOM 2509 O O . GLU A 1 323 ? 23.410 5.860 -4.047 1.00 96.50 323 GLU A O 1
ATOM 2514 N N . PHE A 1 324 ? 25.610 5.451 -4.090 1.00 96.81 324 PHE A N 1
ATOM 2515 C CA . PHE A 1 324 ? 25.483 4.107 -3.523 1.00 96.81 324 PHE A CA 1
ATOM 2516 C C . PHE A 1 324 ? 24.902 4.120 -2.100 1.00 96.81 324 PHE A C 1
ATOM 2518 O O . PHE A 1 324 ? 24.072 3.266 -1.763 1.00 96.81 324 PHE A O 1
ATOM 2525 N N . THR A 1 325 ? 25.309 5.075 -1.255 1.00 96.44 325 THR A N 1
ATOM 2526 C CA . THR A 1 325 ? 24.735 5.213 0.094 1.00 96.44 325 THR A CA 1
ATOM 2527 C C . THR A 1 325 ? 23.262 5.608 0.053 1.00 96.44 325 THR A C 1
ATOM 2529 O O . THR A 1 325 ? 22.468 5.034 0.797 1.00 96.44 325 THR A O 1
ATOM 2532 N N . LEU A 1 326 ? 22.875 6.509 -0.855 1.00 96.69 326 LEU A N 1
ATOM 2533 C CA . LEU A 1 326 ? 21.489 6.933 -1.038 1.00 96.69 326 LEU A CA 1
ATOM 2534 C C . LEU A 1 326 ? 20.613 5.777 -1.541 1.00 96.69 326 LEU A C 1
ATOM 2536 O O . LEU A 1 326 ? 19.586 5.488 -0.934 1.00 96.69 326 LEU A O 1
ATOM 2540 N N . ALA A 1 327 ? 21.060 5.048 -2.568 1.00 95.44 327 ALA A N 1
ATOM 2541 C CA . ALA A 1 327 ? 20.357 3.869 -3.078 1.00 95.44 327 ALA A CA 1
ATOM 2542 C C . ALA A 1 327 ? 20.234 2.767 -2.008 1.00 95.44 327 ALA A C 1
ATOM 2544 O O . ALA A 1 327 ? 19.203 2.109 -1.883 1.00 95.44 327 ALA A O 1
ATOM 2545 N N . SER A 1 328 ? 21.270 2.584 -1.179 1.00 96.44 328 SER A N 1
ATOM 2546 C CA . SER A 1 328 ? 21.213 1.650 -0.047 1.00 96.44 328 SER A CA 1
ATOM 2547 C C . SER A 1 328 ? 20.172 2.064 0.994 1.00 96.44 328 SER A C 1
ATOM 2549 O O . SER A 1 328 ? 19.443 1.197 1.473 1.00 96.44 328 SER A O 1
ATOM 2551 N N . LYS A 1 329 ? 20.078 3.363 1.308 1.00 97.12 329 LYS A N 1
ATOM 2552 C CA . LYS A 1 329 ? 19.064 3.909 2.217 1.00 97.12 329 LYS A CA 1
ATOM 2553 C C . LYS A 1 329 ? 17.647 3.734 1.658 1.00 97.12 329 LYS A C 1
ATOM 2555 O O . LYS A 1 329 ? 16.762 3.278 2.374 1.00 97.12 329 LYS A O 1
ATOM 2560 N N . MET A 1 330 ? 17.446 3.992 0.368 1.00 96.31 330 MET A N 1
ATOM 2561 C CA . MET A 1 330 ? 16.145 3.813 -0.286 1.00 96.31 330 MET A CA 1
ATOM 2562 C C . MET A 1 330 ? 15.645 2.364 -0.181 1.00 96.31 330 MET A C 1
ATOM 2564 O O . MET A 1 330 ? 14.498 2.122 0.184 1.00 96.31 330 MET A O 1
ATOM 2568 N N . VAL A 1 331 ? 16.530 1.382 -0.392 1.00 97.25 331 VAL A N 1
ATOM 2569 C CA . VAL A 1 331 ? 16.202 -0.042 -0.199 1.00 97.25 331 VAL A CA 1
ATOM 2570 C C . VAL A 1 331 ? 15.827 -0.354 1.255 1.00 97.25 331 VAL A C 1
ATOM 2572 O O . VAL A 1 331 ? 14.921 -1.155 1.488 1.00 97.25 331 VAL A O 1
ATOM 2575 N N . THR A 1 332 ? 16.510 0.228 2.248 1.00 97.12 332 THR A N 1
ATOM 2576 C CA . THR A 1 332 ? 16.157 0.003 3.661 1.00 97.12 332 THR A CA 1
ATOM 2577 C C . THR A 1 332 ? 14.822 0.639 4.034 1.00 97.12 332 THR A C 1
ATOM 2579 O O . THR A 1 332 ? 14.042 0.009 4.749 1.00 97.12 332 THR A O 1
ATOM 2582 N N . ASP A 1 333 ? 14.535 1.830 3.511 1.00 94.38 333 ASP A N 1
ATOM 2583 C CA . ASP A 1 333 ? 13.287 2.549 3.768 1.00 94.38 333 ASP A CA 1
ATOM 2584 C C . ASP A 1 333 ? 12.093 1.797 3.153 1.00 94.38 333 ASP A C 1
ATOM 2586 O O . ASP A 1 333 ? 11.110 1.535 3.848 1.00 94.38 333 ASP A O 1
ATOM 2590 N N . LEU A 1 334 ? 12.220 1.317 1.908 1.00 94.75 334 LEU A N 1
ATOM 2591 C CA . LEU A 1 334 ? 11.197 0.494 1.247 1.00 94.75 334 LEU A CA 1
ATOM 2592 C C . LEU A 1 334 ? 10.941 -0.831 1.977 1.00 94.75 334 LEU A C 1
ATOM 2594 O O . LEU A 1 334 ? 9.792 -1.226 2.156 1.00 94.75 334 LEU A O 1
ATOM 2598 N N . LYS A 1 335 ? 11.989 -1.507 2.470 1.00 96.69 335 LYS A N 1
ATOM 2599 C CA . LYS A 1 335 ? 11.822 -2.721 3.293 1.00 96.69 335 LYS A CA 1
ATOM 2600 C C . LYS A 1 335 ? 11.064 -2.444 4.588 1.00 96.69 335 LYS A C 1
ATOM 2602 O O . LYS A 1 335 ? 10.261 -3.269 5.019 1.00 96.69 335 LYS A O 1
ATOM 2607 N N . LYS A 1 336 ? 11.335 -1.304 5.228 1.00 94.69 336 LYS A N 1
ATOM 2608 C CA . LYS A 1 336 ? 10.638 -0.897 6.450 1.00 94.69 336 LYS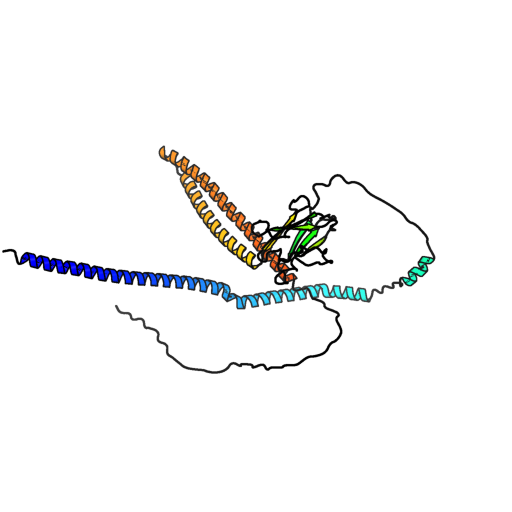 A CA 1
ATOM 2609 C C . LYS A 1 336 ? 9.162 -0.608 6.167 1.00 94.69 336 LYS A C 1
ATOM 2611 O O . LYS A 1 336 ? 8.317 -1.055 6.937 1.00 94.69 336 LYS A O 1
ATOM 2616 N N . ALA A 1 337 ? 8.864 0.082 5.065 1.00 89.88 337 ALA A N 1
ATOM 2617 C CA . ALA A 1 337 ? 7.498 0.349 4.621 1.00 89.88 337 ALA A CA 1
ATOM 2618 C C . ALA A 1 337 ? 6.730 -0.949 4.324 1.00 89.88 337 ALA A C 1
ATOM 2620 O O . ALA A 1 337 ? 5.639 -1.145 4.852 1.00 89.88 337 ALA A O 1
ATOM 2621 N N . LEU A 1 338 ? 7.338 -1.879 3.579 1.00 93.31 338 LEU A N 1
ATOM 2622 C CA . LEU A 1 338 ? 6.740 -3.181 3.272 1.00 93.31 338 LEU A CA 1
ATOM 2623 C C . LEU A 1 338 ? 6.369 -3.954 4.545 1.00 93.31 338 LEU A C 1
ATOM 2625 O O . LEU A 1 338 ? 5.237 -4.406 4.686 1.00 93.31 338 LEU A O 1
ATOM 2629 N N . LYS A 1 339 ? 7.289 -4.022 5.515 1.00 93.62 339 LYS A N 1
ATOM 2630 C CA . LYS A 1 339 ? 7.044 -4.690 6.800 1.00 93.62 339 LYS A CA 1
ATOM 2631 C C . LYS A 1 339 ? 5.883 -4.058 7.579 1.00 93.62 339 LYS A C 1
ATOM 2633 O O . LYS A 1 339 ? 5.158 -4.763 8.277 1.00 93.62 339 LYS A O 1
ATOM 2638 N N . ALA A 1 340 ? 5.710 -2.738 7.488 1.00 87.88 340 ALA A N 1
ATOM 2639 C CA . ALA A 1 340 ? 4.585 -2.053 8.119 1.00 87.88 340 ALA A CA 1
ATOM 2640 C C . ALA A 1 340 ? 3.248 -2.440 7.461 1.00 87.88 340 ALA A C 1
ATOM 2642 O O . ALA A 1 340 ? 2.301 -2.766 8.175 1.00 87.88 340 ALA A O 1
ATOM 2643 N N . LEU A 1 341 ? 3.193 -2.481 6.124 1.00 89.50 341 LEU A N 1
ATOM 2644 C CA . LEU A 1 341 ? 2.002 -2.896 5.369 1.00 89.50 341 LEU A CA 1
ATOM 2645 C C . LEU A 1 341 ? 1.637 -4.367 5.628 1.00 89.50 341 LEU A C 1
ATOM 2647 O O . LEU A 1 341 ? 0.474 -4.692 5.858 1.00 89.50 341 LEU A O 1
ATOM 2651 N N . GLU A 1 342 ? 2.626 -5.262 5.656 1.00 89.94 342 GLU A N 1
ATOM 2652 C CA . GLU A 1 342 ? 2.424 -6.672 6.017 1.00 89.94 342 GLU A CA 1
ATOM 2653 C C . GLU A 1 342 ? 1.891 -6.817 7.451 1.00 89.94 342 GLU A C 1
ATOM 2655 O O . GLU A 1 342 ? 0.992 -7.620 7.705 1.00 89.94 342 GLU A O 1
ATOM 2660 N N . GLY A 1 343 ? 2.393 -5.998 8.382 1.00 88.25 343 GLY A N 1
ATOM 2661 C CA . GLY A 1 343 ? 1.892 -5.936 9.753 1.00 88.25 343 GLY A CA 1
ATOM 2662 C C . GLY A 1 343 ? 0.423 -5.514 9.832 1.00 88.25 343 GLY A C 1
ATOM 2663 O O . GLY A 1 343 ? -0.350 -6.134 10.564 1.00 88.25 343 GLY A O 1
ATOM 2664 N N . GLN A 1 344 ? 0.015 -4.512 9.047 1.00 84.62 344 GLN A N 1
ATOM 2665 C CA . GLN A 1 344 ? -1.391 -4.104 8.939 1.00 84.62 344 GLN A CA 1
ATOM 2666 C C . GLN A 1 344 ? -2.265 -5.227 8.369 1.00 84.62 344 GLN A C 1
ATOM 2668 O O . GLN A 1 344 ? -3.349 -5.493 8.889 1.00 84.62 344 GLN A O 1
ATOM 2673 N N . LEU A 1 345 ? -1.787 -5.935 7.340 1.00 86.88 345 LEU A N 1
ATOM 2674 C CA . LEU A 1 345 ? -2.518 -7.056 6.745 1.00 86.88 345 LEU A CA 1
ATOM 2675 C C . LEU A 1 345 ? -2.746 -8.172 7.771 1.00 86.88 345 LEU A C 1
ATOM 2677 O O . LEU A 1 345 ? -3.826 -8.762 7.816 1.00 86.88 345 LEU A O 1
ATOM 2681 N N . GLU A 1 346 ? -1.751 -8.443 8.612 1.00 87.12 346 GLU A N 1
ATOM 2682 C CA . GLU A 1 346 ? -1.846 -9.444 9.671 1.00 87.12 346 GLU A CA 1
ATOM 2683 C C . GLU A 1 346 ? -2.808 -9.022 10.792 1.00 87.12 346 GLU A C 1
ATOM 2685 O O . GLU A 1 346 ? -3.596 -9.835 11.275 1.00 87.12 346 GLU A O 1
ATOM 2690 N N . GLN A 1 347 ? -2.822 -7.738 11.163 1.00 81.44 347 GLN A N 1
ATOM 2691 C CA . GLN A 1 347 ? -3.815 -7.190 12.095 1.00 81.44 347 GLN A CA 1
ATOM 2692 C C . GLN A 1 347 ? -5.245 -7.329 11.553 1.00 81.44 347 GLN A C 1
ATOM 2694 O O . GLN A 1 347 ? -6.139 -7.749 12.289 1.00 81.44 347 GLN A O 1
ATOM 2699 N N . MET A 1 348 ? -5.463 -7.058 10.260 1.00 78.69 348 MET A N 1
ATOM 2700 C CA . MET A 1 348 ? -6.776 -7.234 9.628 1.00 78.69 348 MET A CA 1
ATOM 2701 C C . MET A 1 348 ? -7.254 -8.690 9.654 1.00 78.69 348 MET A C 1
ATOM 2703 O O . MET A 1 348 ? -8.442 -8.930 9.858 1.00 78.69 348 MET A O 1
ATOM 2707 N N . LYS A 1 349 ? -6.356 -9.670 9.475 1.00 78.75 349 LYS A N 1
ATOM 2708 C CA . LYS A 1 349 ? -6.720 -11.096 9.579 1.00 78.75 349 LYS A CA 1
ATOM 2709 C C . LYS A 1 349 ? -7.194 -11.453 10.987 1.00 78.75 349 LYS A C 1
ATOM 2711 O O . LYS A 1 349 ? -8.213 -12.120 11.127 1.00 78.75 349 LYS A O 1
ATOM 2716 N N . LYS A 1 350 ? -6.504 -10.959 12.022 1.00 76.75 350 LYS A N 1
ATOM 2717 C CA . LYS A 1 350 ? -6.871 -11.202 13.427 1.00 76.75 350 LYS A CA 1
ATOM 2718 C C . LYS A 1 350 ? -8.244 -10.625 13.779 1.00 76.75 350 LYS A C 1
ATOM 2720 O O . LYS A 1 350 ? -9.037 -11.308 14.417 1.00 76.75 350 LYS A O 1
ATOM 2725 N N . LEU A 1 351 ? -8.541 -9.407 13.318 1.00 63.94 351 LEU A N 1
ATOM 2726 C CA . LEU A 1 351 ? -9.849 -8.766 13.517 1.00 63.94 351 LEU A CA 1
ATOM 2727 C C . LEU A 1 351 ? -10.972 -9.448 12.712 1.00 63.94 351 LEU A C 1
ATOM 2729 O O . LEU A 1 351 ? -12.109 -9.517 13.175 1.00 63.94 351 LEU A O 1
ATOM 2733 N N . GLY A 1 352 ? -10.654 -10.000 11.536 1.00 55.28 352 GLY A N 1
ATOM 2734 C CA . GLY A 1 352 ? -11.579 -10.826 10.753 1.00 55.28 352 GLY A CA 1
ATOM 2735 C C . GLY A 1 352 ? -11.966 -12.132 11.458 1.00 55.28 352 GLY A C 1
ATOM 2736 O O . GLY A 1 352 ? -13.126 -12.527 11.392 1.00 55.28 352 GLY A O 1
ATOM 2737 N N . SER A 1 353 ? -11.038 -12.755 12.194 1.00 43.31 353 SER A N 1
ATOM 2738 C CA . SER A 1 353 ? -11.319 -13.948 13.011 1.00 43.31 353 SER A CA 1
ATOM 2739 C C . SER A 1 353 ? -12.106 -13.660 14.293 1.00 43.31 353 SER A C 1
ATOM 2741 O O . SER A 1 353 ? -12.783 -14.554 14.786 1.00 43.31 353 SER A O 1
ATOM 2743 N N . SER A 1 354 ? -12.061 -12.442 14.848 1.00 34.72 354 SER A N 1
ATOM 2744 C CA . SER A 1 354 ? -12.824 -12.106 16.064 1.00 34.72 354 SER A CA 1
ATOM 2745 C C . SER A 1 354 ? -14.274 -11.683 15.799 1.00 34.72 354 SER A C 1
ATOM 2747 O O . SER A 1 354 ? -15.060 -11.599 16.738 1.00 34.72 354 SER A O 1
ATOM 2749 N N . CYS A 1 355 ? -14.648 -11.395 14.547 1.00 27.94 355 CYS A N 1
ATOM 2750 C CA . CYS A 1 355 ? -15.978 -10.879 14.194 1.00 27.94 355 CYS A CA 1
ATOM 2751 C C . CYS A 1 355 ? -17.021 -11.982 13.909 1.00 27.94 355 CYS A C 1
ATOM 2753 O O . CYS A 1 355 ? -18.212 -11.696 13.845 1.00 27.94 355 CYS A O 1
ATOM 2755 N N . SER A 1 356 ? -16.617 -13.254 13.817 1.00 30.31 356 SER A N 1
ATOM 2756 C CA . SER A 1 356 ? -17.532 -14.397 13.655 1.00 30.31 356 SER A CA 1
ATOM 2757 C C . SER A 1 356 ? -18.126 -14.933 14.970 1.00 30.31 356 SER A C 1
ATOM 2759 O O . SER A 1 356 ? -18.864 -15.913 14.938 1.00 30.31 356 SER A O 1
ATOM 2761 N N . LYS A 1 357 ? -17.845 -14.308 16.128 1.00 32.38 357 LYS A N 1
ATOM 2762 C CA . LYS A 1 357 ? -18.298 -14.773 17.456 1.00 32.38 357 LYS A CA 1
ATOM 2763 C C . LYS A 1 357 ? -19.100 -13.731 18.245 1.00 32.38 357 LYS A C 1
ATOM 2765 O O . LYS A 1 357 ? -18.927 -13.587 19.452 1.00 32.38 357 LYS A O 1
ATOM 2770 N N . VAL A 1 358 ? -19.987 -13.004 17.572 1.00 28.81 358 VAL A N 1
ATOM 2771 C CA . VAL A 1 358 ? -21.081 -12.297 18.255 1.00 28.81 358 VAL A CA 1
ATOM 2772 C C . VAL A 1 358 ? -22.357 -13.082 17.982 1.00 28.81 358 VAL A C 1
ATOM 2774 O O . VAL A 1 358 ? -23.041 -12.858 16.988 1.00 28.81 358 VAL A O 1
ATOM 2777 N N . GLU A 1 359 ? -22.630 -14.055 18.853 1.00 28.88 359 GLU A N 1
ATOM 2778 C CA . GLU A 1 359 ? -23.946 -14.678 18.961 1.00 28.88 359 GLU A CA 1
ATOM 2779 C C . GLU A 1 359 ? -24.962 -13.579 19.266 1.00 28.88 359 GLU A C 1
ATOM 2781 O O . GLU A 1 359 ? -24.976 -12.988 20.348 1.00 28.88 359 GLU A O 1
ATOM 2786 N N . ILE A 1 360 ? -25.811 -13.290 18.285 1.00 28.56 360 ILE A N 1
ATOM 2787 C CA . ILE A 1 360 ? -27.032 -12.531 18.503 1.00 28.56 360 ILE A CA 1
ATOM 2788 C C . ILE A 1 360 ? -27.959 -13.461 19.291 1.00 28.56 360 ILE A C 1
ATOM 2790 O O . ILE A 1 360 ? -28.672 -14.278 18.719 1.00 28.56 360 ILE A O 1
ATOM 2794 N N . HIS A 1 361 ? -27.917 -13.370 20.620 1.00 29.77 361 HIS A N 1
ATOM 2795 C CA . HIS A 1 361 ? -29.010 -13.843 21.462 1.00 29.77 361 HIS A CA 1
ATOM 2796 C C . HIS A 1 361 ? -30.186 -12.877 21.277 1.00 29.77 361 HIS A C 1
ATOM 2798 O O . HIS A 1 361 ? -30.249 -11.829 21.918 1.00 29.77 361 HIS A O 1
ATOM 2804 N N . SER A 1 362 ? -31.100 -13.212 20.367 1.00 28.86 362 SER A N 1
ATOM 2805 C CA . SER A 1 362 ? -32.447 -12.646 20.349 1.00 28.86 362 SER A CA 1
ATOM 2806 C C . SER A 1 362 ? -33.374 -13.587 21.115 1.00 28.86 362 SER A C 1
ATOM 2808 O O . SER A 1 362 ? -33.937 -14.520 20.542 1.00 28.86 362 SER A O 1
ATOM 2810 N N . SER A 1 363 ? -33.497 -13.363 22.420 1.00 32.47 363 SER A N 1
ATOM 2811 C CA . SER A 1 363 ? -34.671 -13.785 23.179 1.00 32.47 363 SER A CA 1
ATOM 2812 C C . SER A 1 363 ? -35.716 -12.668 23.137 1.00 32.47 363 SER A C 1
ATOM 2814 O O . SER A 1 363 ? -35.369 -11.491 23.233 1.00 32.47 363 SER A O 1
ATOM 2816 N N . ASP A 1 364 ? -36.974 -13.089 23.038 1.00 32.03 364 ASP A N 1
ATOM 2817 C CA . ASP A 1 364 ? -38.208 -12.344 23.311 1.00 32.03 364 ASP A CA 1
ATOM 2818 C C . ASP A 1 364 ? -38.748 -11.424 22.205 1.00 32.03 364 ASP A C 1
ATOM 2820 O O . ASP A 1 364 ? -38.584 -10.205 22.222 1.00 32.03 364 ASP A O 1
ATOM 2824 N N . PHE A 1 365 ? -39.528 -12.025 21.300 1.00 27.06 365 PHE A N 1
ATOM 2825 C CA . PHE A 1 365 ? -40.773 -11.409 20.838 1.00 27.06 365 PHE A CA 1
ATOM 2826 C C . PHE A 1 365 ? -41.792 -12.508 20.508 1.00 27.06 365 PHE A C 1
ATOM 2828 O O . PHE A 1 365 ? -41.638 -13.249 19.538 1.00 27.06 365 PHE A O 1
ATOM 2835 N N . SER A 1 366 ? -42.780 -12.654 21.384 1.00 33.09 366 SER A N 1
ATOM 2836 C CA . SER A 1 366 ? -44.007 -13.410 21.159 1.00 33.09 366 SER A CA 1
ATOM 2837 C C . SER A 1 366 ? -45.073 -12.510 20.526 1.00 33.09 366 SER A C 1
ATOM 2839 O O . SER A 1 366 ? -45.037 -11.293 20.704 1.00 33.09 366 SER A O 1
ATOM 2841 N N . ASP A 1 367 ? -46.016 -13.180 19.863 1.00 30.69 367 ASP A N 1
ATOM 2842 C CA . ASP A 1 367 ? -47.351 -12.749 19.417 1.00 30.69 367 ASP A CA 1
ATOM 2843 C C . ASP A 1 367 ? -47.513 -12.426 17.916 1.00 30.69 367 ASP A C 1
ATOM 2845 O O . ASP A 1 367 ? -47.049 -11.411 17.401 1.00 30.69 367 ASP A O 1
ATOM 2849 N N . ASP A 1 368 ? -48.172 -13.393 17.256 1.00 30.48 368 ASP A N 1
ATOM 2850 C CA . ASP A 1 368 ? -49.319 -13.282 16.342 1.00 30.48 368 ASP A CA 1
ATOM 2851 C C . ASP A 1 368 ? -49.294 -12.223 15.222 1.00 30.48 368 ASP A C 1
ATOM 2853 O O . ASP A 1 368 ? -49.422 -11.030 15.466 1.00 30.48 368 ASP A O 1
ATOM 2857 N N . ASP A 1 369 ? -49.266 -12.667 13.956 1.00 30.17 369 ASP A N 1
ATOM 2858 C CA . ASP A 1 369 ? -50.519 -12.779 13.193 1.00 30.17 369 ASP A CA 1
ATOM 2859 C C . ASP A 1 369 ? -50.371 -13.470 11.817 1.00 30.17 369 ASP A C 1
ATOM 2861 O O . ASP A 1 369 ? -49.416 -13.286 11.064 1.00 30.17 369 ASP A O 1
ATOM 2865 N N . SER A 1 370 ? -51.386 -14.293 11.578 1.00 32.91 370 SER A N 1
ATOM 2866 C CA . SER A 1 370 ? -51.944 -14.936 10.382 1.00 32.91 370 SER A CA 1
ATOM 2867 C C . SER A 1 370 ? -51.590 -14.487 8.937 1.00 32.91 370 SER A C 1
ATOM 2869 O O . SER A 1 370 ? -51.565 -13.315 8.582 1.00 32.91 370 SER A O 1
ATOM 2871 N N . ASP A 1 371 ? -51.488 -15.536 8.099 1.00 31.23 371 ASP A N 1
ATOM 2872 C CA . ASP A 1 371 ? -51.890 -15.697 6.687 1.00 31.23 371 ASP A CA 1
ATOM 2873 C C . ASP A 1 371 ? -51.165 -14.942 5.544 1.00 31.23 371 ASP A C 1
ATOM 2875 O O . ASP A 1 371 ? -51.250 -13.728 5.401 1.00 31.23 371 ASP A O 1
ATOM 2879 N N . ILE A 1 372 ? -50.576 -15.702 4.599 1.00 30.52 372 ILE A N 1
ATOM 2880 C CA . ILE A 1 372 ? -51.137 -15.928 3.241 1.00 30.52 372 ILE A CA 1
ATOM 2881 C C . ILE A 1 372 ? -50.172 -16.752 2.348 1.00 30.52 372 ILE A C 1
ATOM 2883 O O . ILE A 1 372 ? -49.019 -16.405 2.116 1.00 30.52 372 ILE A O 1
ATOM 2887 N N . GLU A 1 373 ? -50.748 -17.844 1.837 1.00 31.02 373 GLU A N 1
ATOM 2888 C CA . GLU A 1 373 ? -50.525 -18.576 0.578 1.00 31.02 373 GLU A CA 1
ATOM 2889 C C . GLU A 1 373 ? -49.219 -19.329 0.258 1.00 31.02 373 GLU A C 1
ATOM 2891 O O . GLU A 1 373 ? -48.155 -18.814 -0.069 1.00 31.02 373 GLU A O 1
ATOM 2896 N N . SER A 1 374 ? -49.429 -20.648 0.204 1.00 33.31 374 SER A N 1
ATOM 2897 C CA . SER A 1 374 ? -48.624 -21.662 -0.459 1.00 33.31 374 SER A CA 1
ATOM 2898 C C . SER A 1 374 ? -48.578 -21.475 -1.977 1.00 33.31 374 SER A C 1
ATOM 2900 O O . SER A 1 374 ? -49.614 -21.501 -2.636 1.00 33.31 374 SER A O 1
ATOM 2902 N N . GLN A 1 375 ? -47.376 -21.510 -2.552 1.00 32.50 375 GLN A N 1
ATOM 2903 C CA . GLN A 1 375 ? -47.197 -21.998 -3.917 1.00 32.50 375 GLN A CA 1
ATOM 2904 C C . GLN A 1 375 ? -45.923 -22.843 -4.016 1.00 32.50 375 GLN A C 1
ATOM 2906 O O . GLN A 1 375 ? -44.797 -22.353 -4.045 1.00 32.50 375 GLN A O 1
ATOM 2911 N N . ARG A 1 376 ? -46.142 -24.162 -4.024 1.00 31.34 376 ARG A N 1
ATOM 2912 C CA . ARG A 1 376 ? -45.192 -25.187 -4.464 1.00 31.34 376 ARG A CA 1
ATOM 2913 C C . ARG A 1 376 ? -45.112 -25.164 -5.992 1.00 31.34 376 ARG A C 1
ATOM 2915 O O . ARG A 1 376 ? -46.134 -25.386 -6.629 1.00 31.34 376 ARG A O 1
ATOM 2922 N N . CYS A 1 377 ? -43.905 -25.057 -6.536 1.00 30.09 377 CYS A N 1
ATOM 2923 C CA . CYS A 1 377 ? -43.509 -25.600 -7.842 1.00 30.09 377 CYS A CA 1
ATOM 2924 C C . CYS A 1 377 ? -42.105 -26.197 -7.635 1.00 30.09 377 CYS A C 1
ATOM 2926 O O . CYS A 1 377 ? -41.178 -25.473 -7.295 1.00 30.09 377 CYS A O 1
ATOM 2928 N N . ALA A 1 378 ? -42.009 -27.513 -7.440 1.00 32.97 378 ALA A N 1
ATOM 2929 C CA . ALA A 1 378 ? -41.645 -28.489 -8.474 1.00 32.97 378 ALA A CA 1
ATOM 2930 C C . ALA A 1 378 ? -40.173 -28.343 -8.903 1.00 32.97 378 ALA A C 1
ATOM 2932 O O . ALA A 1 378 ? -39.825 -27.466 -9.685 1.00 32.97 378 ALA A O 1
ATOM 2933 N N . GLY A 1 379 ? -39.327 -29.203 -8.329 1.00 30.52 379 GLY A N 1
ATOM 2934 C CA . GLY A 1 379 ? -37.967 -29.440 -8.796 1.00 30.52 379 GLY A CA 1
ATOM 2935 C C . GLY A 1 379 ? -37.967 -30.428 -9.959 1.00 30.52 379 GLY A C 1
ATOM 2936 O O . GLY A 1 379 ? -38.747 -31.380 -9.962 1.00 30.52 379 GLY A O 1
ATOM 2937 N N . GLU A 1 380 ? -37.079 -30.194 -10.918 1.00 32.59 380 GLU A N 1
ATOM 2938 C CA . GLU A 1 380 ? -36.660 -31.181 -11.906 1.00 32.59 380 GLU A CA 1
ATOM 2939 C C . GLU A 1 380 ? -35.160 -31.415 -11.729 1.00 32.59 380 GLU A C 1
ATOM 2941 O O . GLU A 1 380 ? -34.329 -30.542 -11.984 1.00 32.59 380 GLU A O 1
ATOM 2946 N N . ASP A 1 381 ? -34.850 -32.613 -11.241 1.00 30.70 381 ASP A N 1
ATOM 2947 C CA . ASP A 1 381 ? -33.531 -33.222 -11.264 1.00 30.70 381 ASP A CA 1
ATOM 2948 C C . ASP A 1 381 ? -33.199 -33.620 -12.710 1.00 30.70 381 ASP A C 1
ATOM 2950 O O . ASP A 1 381 ? -33.930 -34.399 -13.324 1.00 30.70 381 ASP A O 1
ATOM 2954 N N . ILE A 1 382 ? -32.080 -33.138 -13.255 1.00 34.78 382 ILE A N 1
ATOM 2955 C CA . ILE A 1 382 ? -31.505 -33.701 -14.483 1.00 34.78 382 ILE A CA 1
ATOM 2956 C C . ILE A 1 382 ? -30.341 -34.598 -14.079 1.00 34.78 382 ILE A C 1
ATOM 2958 O O . ILE A 1 382 ? -29.280 -34.137 -13.654 1.00 34.78 382 ILE A O 1
ATOM 2962 N N . ASN A 1 383 ? -30.594 -35.899 -14.198 1.00 28.75 383 ASN A N 1
ATOM 2963 C CA . ASN A 1 383 ? -29.642 -36.973 -13.989 1.00 28.75 383 ASN A CA 1
ATOM 2964 C C . ASN A 1 383 ? -28.813 -37.224 -15.259 1.00 28.75 383 ASN A C 1
ATOM 2966 O O . ASN A 1 383 ? -29.287 -37.091 -16.385 1.00 28.75 383 ASN A O 1
ATOM 2970 N N . VAL A 1 384 ? -27.565 -37.606 -15.020 1.00 35.72 384 VAL A N 1
ATOM 2971 C CA . VAL A 1 384 ? -26.513 -37.944 -15.974 1.00 35.72 384 VAL A CA 1
ATOM 2972 C C . VAL A 1 384 ? -26.700 -39.386 -16.446 1.00 35.72 384 VAL A C 1
ATOM 2974 O O . VAL A 1 384 ? -26.726 -40.282 -15.605 1.00 35.72 384 VAL A O 1
ATOM 2977 N N . SER A 1 385 ? -26.787 -39.636 -17.757 1.00 32.12 385 SER A N 1
ATOM 2978 C CA . SER A 1 385 ? -26.250 -40.841 -18.433 1.00 32.12 385 SER A CA 1
ATOM 2979 C C . SER A 1 385 ? -26.551 -40.851 -19.939 1.00 32.12 385 SER A C 1
ATOM 2981 O O . SER A 1 385 ? -27.630 -40.461 -20.370 1.00 32.12 385 SER A O 1
ATOM 2983 N N . ASP A 1 386 ? -25.566 -41.359 -20.682 1.00 30.56 386 ASP A N 1
ATOM 2984 C CA . ASP A 1 386 ? -25.615 -41.936 -22.031 1.00 30.56 386 ASP A CA 1
ATOM 2985 C C . ASP A 1 386 ? -25.716 -41.000 -23.248 1.00 30.56 386 ASP A C 1
ATOM 2987 O O . ASP A 1 386 ? -26.764 -40.460 -23.579 1.00 30.56 386 ASP A O 1
ATOM 2991 N N . ILE A 1 387 ? -24.601 -40.894 -23.984 1.00 32.62 387 ILE A N 1
ATOM 2992 C CA . ILE A 1 387 ? -24.460 -41.471 -25.334 1.00 32.62 387 ILE A CA 1
ATOM 2993 C C . ILE A 1 387 ? -22.962 -41.635 -25.630 1.00 32.62 387 ILE A C 1
ATOM 2995 O O . ILE A 1 387 ? -22.171 -40.695 -25.540 1.00 32.62 387 ILE A O 1
ATOM 2999 N N . SER A 1 388 ? -22.602 -42.871 -25.950 1.00 35.81 388 SER A N 1
ATOM 3000 C CA . SER A 1 388 ? -21.304 -43.336 -26.409 1.00 35.81 388 SER A CA 1
ATOM 3001 C C . SER A 1 388 ? -21.144 -43.186 -27.931 1.00 35.81 388 SER A C 1
ATOM 3003 O O . SER A 1 388 ? -22.119 -43.173 -28.678 1.00 35.81 388 SER A O 1
ATOM 3005 N N . ASP A 1 389 ? -19.874 -43.138 -28.336 1.00 32.38 389 ASP A N 1
ATOM 3006 C CA . ASP A 1 389 ? -19.282 -43.585 -29.605 1.00 32.38 389 ASP A CA 1
ATOM 3007 C C . ASP A 1 389 ? -19.602 -42.856 -30.925 1.00 32.38 389 ASP A C 1
ATOM 3009 O O . ASP A 1 389 ? -20.637 -43.042 -31.558 1.00 32.38 389 ASP A O 1
ATOM 3013 N N . SER A 1 390 ? -18.585 -42.158 -31.448 1.00 34.38 390 SER A N 1
ATOM 3014 C CA . SER A 1 390 ? -18.169 -42.342 -32.846 1.00 34.38 390 SER A CA 1
ATOM 3015 C C . SER A 1 390 ? -16.673 -42.046 -33.016 1.00 34.38 390 SER A C 1
ATOM 3017 O O . SER A 1 390 ? -16.142 -41.055 -32.514 1.00 34.38 390 SER A O 1
ATOM 3019 N N . GLU A 1 391 ? -16.005 -42.983 -33.679 1.00 37.81 391 GLU A N 1
ATOM 3020 C CA . GLU A 1 391 ? -14.584 -43.045 -34.013 1.00 37.81 391 GLU A CA 1
ATOM 3021 C C . GLU A 1 391 ? -14.185 -41.978 -35.049 1.00 37.81 391 GLU A C 1
ATOM 3023 O O . GLU A 1 391 ? -14.958 -41.696 -35.963 1.00 37.81 391 GLU A O 1
ATOM 3028 N N . CYS A 1 392 ? -12.949 -41.461 -34.985 1.00 30.16 392 CYS A N 1
ATOM 3029 C CA . CYS A 1 392 ? -12.178 -41.150 -36.197 1.00 30.16 392 CYS A CA 1
ATOM 3030 C C . CYS A 1 392 ? -10.668 -41.032 -35.906 1.00 30.16 392 CYS A C 1
ATOM 3032 O O . CYS A 1 392 ? -10.187 -40.058 -35.332 1.00 30.16 392 CYS A O 1
ATOM 3034 N N . GLU A 1 393 ? -9.974 -42.108 -36.272 1.00 31.78 393 GLU A N 1
ATOM 3035 C CA . GLU A 1 393 ? -8.604 -42.249 -36.779 1.00 31.78 393 GLU A CA 1
ATOM 3036 C C . GLU A 1 393 ? -7.521 -41.177 -36.528 1.00 31.78 393 GLU A C 1
ATOM 3038 O O . GLU A 1 393 ? -7.530 -40.047 -37.010 1.00 31.78 393 GLU A O 1
ATOM 3043 N N . SER A 1 394 ? -6.465 -41.675 -35.885 1.00 36.12 394 SER A N 1
ATOM 3044 C CA . SER A 1 394 ? -5.095 -41.179 -35.819 1.00 36.12 394 SER A CA 1
ATOM 3045 C C . SER A 1 394 ? -4.373 -41.162 -37.173 1.00 36.12 394 SER A C 1
ATOM 3047 O O . SER A 1 394 ? -4.385 -42.177 -37.866 1.00 36.12 394 SER A O 1
ATOM 3049 N N . GLN A 1 395 ? -3.580 -40.121 -37.451 1.00 35.19 395 GLN A N 1
ATOM 3050 C CA . GLN A 1 395 ? -2.409 -40.205 -38.338 1.00 35.19 395 GLN A CA 1
ATOM 3051 C C . GLN A 1 395 ? -1.288 -39.263 -37.856 1.00 35.19 395 GLN A C 1
ATOM 3053 O O . GLN A 1 395 ? -1.404 -38.041 -37.894 1.00 35.19 395 GLN A O 1
ATOM 3058 N N . LEU A 1 396 ? -0.201 -39.873 -37.373 1.00 36.59 396 LEU A N 1
ATOM 3059 C CA . LEU A 1 396 ? 1.114 -39.269 -37.126 1.00 36.59 396 LEU A CA 1
ATOM 3060 C C . LEU A 1 396 ? 1.880 -39.154 -38.459 1.00 36.59 396 LEU A C 1
ATOM 3062 O O . LEU A 1 396 ? 1.805 -40.098 -39.252 1.00 36.59 396 LEU A O 1
ATOM 3066 N N . P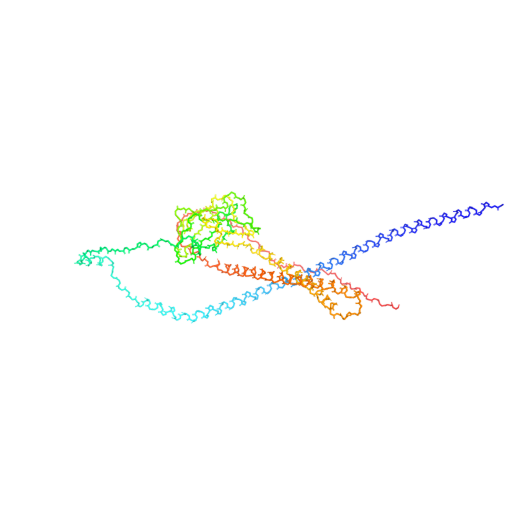RO A 1 397 ? 2.674 -38.098 -38.713 1.00 44.75 397 PRO A N 1
ATOM 3067 C CA . PRO A 1 397 ? 3.579 -38.084 -39.853 1.00 44.75 397 PRO A CA 1
ATOM 3068 C C . PRO A 1 397 ? 4.904 -38.781 -39.512 1.00 44.75 397 PRO A C 1
ATOM 3070 O O . PRO A 1 397 ? 5.483 -38.584 -38.443 1.00 44.75 397 PRO A O 1
ATOM 3073 N N . LYS A 1 398 ? 5.346 -39.621 -40.450 1.00 37.16 398 LYS A N 1
ATOM 3074 C CA . LYS A 1 398 ? 6.607 -40.362 -40.442 1.00 37.16 398 LYS A CA 1
ATOM 3075 C C . LYS A 1 398 ? 7.781 -39.438 -40.766 1.00 37.16 398 LYS A C 1
ATOM 3077 O O . LYS A 1 398 ? 7.673 -38.561 -41.617 1.00 37.16 398 LYS A O 1
ATOM 3082 N N . GLU A 1 399 ? 8.887 -39.689 -40.077 1.00 37.22 399 GLU A N 1
ATOM 3083 C CA . GLU A 1 399 ? 10.225 -39.217 -40.416 1.00 37.22 399 GLU A CA 1
ATOM 3084 C C . GLU A 1 399 ? 10.697 -39.907 -41.702 1.00 37.22 399 GLU A C 1
ATOM 3086 O O . GLU A 1 399 ? 10.784 -41.135 -41.730 1.00 37.22 399 GLU A O 1
ATOM 3091 N N . ASP A 1 400 ? 11.051 -39.127 -42.723 1.00 45.44 400 ASP A N 1
ATOM 3092 C CA . ASP A 1 400 ? 11.845 -39.609 -43.851 1.00 45.44 400 ASP A CA 1
ATOM 3093 C C . ASP A 1 400 ? 13.285 -39.101 -43.703 1.00 45.44 400 ASP A C 1
ATOM 3095 O O . ASP A 1 400 ? 13.561 -37.901 -43.625 1.00 45.44 400 ASP A O 1
ATOM 3099 N N . LYS A 1 401 ? 14.197 -40.072 -43.620 1.00 46.66 401 LYS A N 1
ATOM 3100 C CA . LYS A 1 401 ? 15.632 -39.936 -43.863 1.00 46.66 401 LYS A CA 1
ATOM 3101 C C . LYS A 1 401 ? 15.880 -40.195 -45.345 1.00 46.66 401 LYS A C 1
ATOM 3103 O O . LYS A 1 401 ? 15.430 -41.226 -45.820 1.00 46.66 401 LYS A O 1
ATOM 3108 N N . GLU A 1 402 ? 16.680 -39.352 -45.983 1.00 47.38 402 GLU A N 1
ATOM 3109 C CA . GLU A 1 402 ? 17.573 -39.654 -47.119 1.00 47.38 402 GLU A CA 1
ATOM 3110 C C . GLU A 1 402 ? 18.500 -38.425 -47.236 1.00 47.38 402 GLU A C 1
ATOM 3112 O O . GLU A 1 402 ? 18.021 -37.292 -47.211 1.00 47.38 402 GLU A O 1
ATOM 3117 N N . GLU A 1 403 ? 19.773 -38.558 -46.860 1.00 45.88 403 GLU A N 1
ATOM 3118 C CA . GLU A 1 403 ? 20.950 -38.958 -47.667 1.00 45.88 403 GLU A CA 1
ATOM 3119 C C . GLU A 1 403 ? 21.634 -37.759 -48.348 1.00 45.88 403 GLU A C 1
ATOM 3121 O O . GLU A 1 403 ? 20.984 -37.047 -49.145 1.00 45.88 403 GLU A O 1
#

Sequence (403 aa):
MNSGTGIQDLMAAETRASQIVAEARIARGDRMKQAQVDADELIAAYRLEQQDAFDKKANADGGSGNNASVKLQAETNAEIQDMQGQFNQNAQKAVDVLLRKCCEVSLEVPSARIRSTQKIYGKDEGKDGKKESSKEEAEEEQGKGVIISNINYKGHVKGTESDEYVEVTNGSKATVDISGYSVLDIDHHGTLKETVGTTFVFPTPTELTPGQTVRVYTNQIHKKSGGYSFGSGKAIWNNKGGKGVLMNRAGTEISQFVYISRKQLLTDIANTNTQLDKARDERQVKNREWRRLRKLNARPMTTREEKIERREIRANLKIAAKEFTLASKMVTDLKKALKALEGQLEQMKKLGSSCSKVEIHSSDFSDDDSDIESQRCAGEDINVSDISDSECESQLPKEDKEE

Secondary structure (DSSP, 8-state):
--HHHHHHHHHHHHHHHHHHHHHHHHHHHHHHHHHHHHHHHHHHHHHHHHHHHHHHHHHHHHTHHHHHHHHHHHHHHHHHHHHHHHHHHHHHHHHHHHHHHHH----PPPHHHHHHHHTSS---------------S-SS-TTTTEEEEEEE---SSTTT-TT-EEEEEE-SSS-EE-TT-EEEEE-TTSPBP--TT-EEEPPSS-EE-TT-EEEEESS---GGGT-EE---SS--S-TTEEEEEEE-TTS-EEEEEEEE-HHHHHHHHHHHHHHHHHHHHHHHHHHHHHHHHHHHHTS---SHHHHHHHHHHHHHHHHHHHHHHHHHHHHHHHHHHHHHHHHHHHHHHHHHHHTT---------------------------------------PPPP----

pLDDT: mean 76.8, std 22.76, range [27.06, 97.5]

Organism: NCBI:txid267567

Radius of gyration: 41.66 Å; chains: 1; bounding box: 106×70×161 Å

InterPro domains:
  IPR001322 Lamin tail domain [PF00932] (142-260)
  IPR001322 Lamin tail domain [PS51841] (133-261)
  IPR005124 Vacuolar (H+)-ATPase G subunit [PF03179] (5-105)
  IPR005124 Vacuolar (H+)-ATPase G subunit [PTHR12713] (4-105)
  IPR005124 Vacuolar (H+)-ATPase G subunit [TIGR01147] (3-109)
  IPR036415 Lamin tail domain superfamily [G3DSA:2.60.40.1260] (113-262)
  IPR036415 Lamin tail domain superfamily [SSF74853] (146-260)

Foldseek 3Di:
DCPVVVVVVVVVVVVVVVVVVVVVVVVVVVVVVVVVVVVVVVVVVVVVVVVVVVVVVCVVVVVCPVVVVVVVVVVVVVVVVVVVVVCVVCVVVVVVVVVVVVPDDDPDDPVVVVVVVVVPDDDDDDDDDDDDDDDDDDDPPAQQQWEFPDWQQDQPPPQASQATKIKIWRQDQAKHFQQQKKKAWAAPVRHGDPDPQRIDGHHPGDIHHHGQMAIETACFADVVRPGHYSNHSHRNADPAWTKMFIAGNVRHTNYMDTDGDLVNLVVVLVVLVVVLVVLVVQLVVLVVQLVVLVVLLPDDDDDPVSVVVNVVSVVVNVVSVVSNVVSVVVNVVSVVVSVVSVVVSVVVVVVVVVVVPDPPPDDDDDDDDDDDDDDDDDDDDDDDDDDDDDDDDDDDDDDDDDD